Protein AF-A0A820S0D9-F1 (afdb_monomer_lite)

Radius of gyration: 34.7 Å; chains: 1; bounding box: 93×68×94 Å

Sequence (640 aa):
MSFYRYLSTTVKSSTGNFQPPILSGIVKQLSKFSSQNELIEYSQRPIEYTFPNNMIESCSPQYSTPIDLIKRASDLRDQLLVRLAHCLYSFQSIPFLPAANPTLLSLHERYLKAFENLARFSKIETINDEEKFYEFINRFFIQNNDVIGLLSTGCNEAQKYFKTYKVLKGFLDNVLHKRLSMRLLTEHYLELHKQQKSNKINSDWRGAISMKFSPAKAAQQCINDVSSICFETYTVVPHIELENNIHEPIPFFPHIVEYILRELLKNSMRAIVEYNKVSFGNIQNVKKYFDDNRDKPLCKVVISSDPIDEVFTFAIKDEGGGVNASYDEIFRYMFTGNVMETDEANKGKIEEIDVLSDFQERMVHSSKQMYGYGFGLPICRLYAKFFAGSLNLQQISRIGADAYLRLGNLPKHSNYQIPIEKPAQKINMLIILPRFCLWMAVISCGPTSTPALGERRVNAYTLPLHYVQIIAIVVLAFLVLMNYFTLCVNIPTQPWQWLNIFLSSIVILPLLIVFIALTYIDPAEDEVLTKSRGPRTDFNRHKHTHVITEFYCHVCDVQVTAKAKHCASCNKCIYSFDHHCVWLNTCVGGKNYRTFFFMLSLVVIGSFFLFMNSLLQFIGSFQDSSSLLSLRPYYGAGKL

InterPro domains:
  IPR001594 Palmitoyltransferase, DHHC domain [PF01529] (551-627)
  IPR018955 Branched-chain alpha-ketoacid dehydrogenase kinase/Pyruvate dehydrogenase kinase, N-terminal [PF10436] (64-209)
  IPR036784 Alpha-ketoacid/pyruvate dehydrogenase kinase, N-terminal domain superfamily [G3DSA:1.20.140.20] (52-210)
  IPR036784 Alpha-ketoacid/pyruvate dehydrogenase kinase, N-terminal domain superfamily [SSF69012] (39-195)
  IPR036890 Histidine kinase/HSP90-like ATPase superfamily [G3DSA:3.30.565.10] (213-418)
  IPR036890 Histidine kinase/HSP90-like ATPase superfamily [SSF55874] (213-407)
  IPR039028 PDK/BCKDK protein kinase [PTHR11947] (33-414)

Secondary structure (DSSP, 8-state):
--HHHHHHHHTTSS-S-PPPPPHHHHHHHHHHTT--HHHHHHHHS------HHHHHHHTSGGG-SHHHHHHHHHHHHHHHHHHHHHHHHHHHTS-HHHHT-HHHHHHHHHHHHHHHHHHHSPP--SHHHHHHHHHHHHHHHHHTTTHHHHHHHHHHHHGGG-S-HHHHHHHHHHHHHHHHHHHHHHHHHHHHHHHHHTT---TTEETTEETT--HHHHHHHHHHHHHHHHHHHHS----EEEEEE--S---B-HHHHHHHHHHHHHHHHHHHHHHHHHHHSSHHHHHHHHHHTTTS-SEEEEEEEETTTTEEEEEEEE-S---SS-HHHHTSTTTTTTTGGGGGGG--------SSS-HHHHHHHHHHSS--SS-HHHHHHHHHHHTT-EEEEEEETTTEEEEEEEEE-GGG-TT---------S--SSTTHHHHHHHHHHHHHTS---PPSTTPPP-STTSSSPPHHHHHHHHHHHHHHHHIIIIIITT--STTHHHHHHHHHHHHHHHHHHHHHHHHH---B-HHHHHH--SPPPP--TTT-SSSEETTEETTTTEE--TT-EEETTTTEEETT--EEETTTTEEE-TTTHHHHHHHHHHHHHHHHHHHHHHHHHHHHHTS-TTSTT-PPPSS-S---

Organism: NCBI:txid392032

Foldseek 3Di:
DDPVVLQVVLVPVDDDDDDRPDVVNLLVLVVVLPDDPLLVVLQQDFQDPPFVQVLVVCLDPVNLDLQSLLVLLQVLLSNLLSLLSVLSLLLSQFDPQLNSRPLNSVLSVLSVVVNVVSVPQDRRDDSVSSVVSLVVLVVNLVVCPLVVVSLLVSCVSCVVVGPDLVSVLVSCLSNLLSVVSSNVSSQQSNQSVVCSVVVDPPVQDRRQKGQQADLQVLLVVLLVLLQVLLCVAQVAWFAEAEAEPDDGGFIDRSVLSSLLSNLVNLVQRVLQQVQVCVVQVHSVVVRVVRVVPVVDGQWYWYWDDDPVQQKIKTKIWHQSQWDPDDQVLLLRQQSVVVVVVVVVPDPDDDDDDDDPPCSVVVVVVCSSHSDDRRNNNNSSQSSLVSQVWGWGKDTDGGGTIIIMTIGHRRNPPPPDDDPRPSSPPPPPPVVVVCVVVSVVVVLVPPPQPQPPAFAFAQFQPPPPHQVLQVVLVVVLVVLLCCCVVPLLVFFADPPVSVVLVVVLCVLSVLLVVLLVVRRNHRQADPFLVPPAGTGWDDDDCVVPVDCDDPQAGPRRRGGHDPLWDADSSRRGIGANWDAQDSNSNHTAGDVCVVSVVVSVVSVVVSVVSSVVSVVLLVVLPPDDPPDSSPTDPPDPPDDD

Structure (mmCIF, N/CA/C/O backbone):
data_AF-A0A820S0D9-F1
#
_entry.id   AF-A0A820S0D9-F1
#
loop_
_atom_site.group_PDB
_atom_site.id
_atom_site.type_symbol
_atom_site.label_atom_id
_atom_site.label_alt_id
_atom_site.label_comp_id
_atom_site.label_asym_id
_atom_site.label_entity_id
_atom_site.label_seq_id
_atom_site.pdbx_PDB_ins_code
_atom_site.Cartn_x
_atom_site.Cartn_y
_atom_site.Cartn_z
_atom_site.occupancy
_atom_site.B_iso_or_equiv
_atom_site.auth_seq_id
_atom_site.auth_comp_id
_atom_site.auth_asym_id
_atom_site.auth_atom_id
_atom_site.pdbx_PDB_model_num
ATOM 1 N N . MET A 1 1 ? 24.566 0.450 -4.822 1.00 37.53 1 MET A N 1
ATOM 2 C CA . MET A 1 1 ? 24.267 1.870 -4.503 1.00 37.53 1 MET A CA 1
ATOM 3 C C . MET A 1 1 ? 24.327 2.027 -2.987 1.00 37.53 1 MET A C 1
ATOM 5 O O . MET A 1 1 ? 23.737 1.190 -2.318 1.00 37.53 1 MET A O 1
ATOM 9 N N . SER A 1 2 ? 25.067 2.996 -2.429 1.00 33.88 2 SER A N 1
ATOM 10 C CA . SER A 1 2 ? 25.138 3.153 -0.964 1.00 33.88 2 SER A CA 1
ATOM 11 C C . SER A 1 2 ? 23.792 3.622 -0.398 1.00 33.88 2 SER A C 1
ATOM 13 O O . SER A 1 2 ? 23.088 4.394 -1.045 1.00 33.88 2 SER A O 1
ATOM 15 N N . PHE A 1 3 ? 23.445 3.174 0.811 1.00 37.84 3 PHE A N 1
ATOM 16 C CA . PHE A 1 3 ? 22.254 3.596 1.565 1.00 37.84 3 PHE A CA 1
ATOM 17 C C . PHE A 1 3 ? 22.115 5.130 1.640 1.00 37.84 3 PHE A C 1
ATOM 19 O O . PHE A 1 3 ? 21.026 5.678 1.489 1.00 37.84 3 PHE A O 1
ATOM 26 N N . TYR A 1 4 ? 23.256 5.821 1.736 1.00 36.31 4 TYR A N 1
ATOM 27 C CA . TYR A 1 4 ? 23.351 7.277 1.669 1.00 36.31 4 TYR A CA 1
ATOM 28 C C . TYR A 1 4 ? 22.883 7.849 0.323 1.00 36.31 4 TYR A C 1
ATOM 30 O O . TYR A 1 4 ? 22.176 8.849 0.313 1.00 36.31 4 TYR A O 1
ATOM 38 N N . ARG A 1 5 ? 23.213 7.212 -0.816 1.00 38.94 5 ARG A N 1
ATOM 39 C CA . ARG A 1 5 ? 22.712 7.654 -2.129 1.00 38.94 5 ARG A CA 1
ATOM 40 C C . ARG A 1 5 ? 21.190 7.569 -2.201 1.00 38.94 5 ARG A C 1
ATOM 42 O O . ARG A 1 5 ? 20.613 8.563 -2.606 1.00 38.94 5 ARG A O 1
ATOM 49 N N . TYR A 1 6 ? 20.569 6.474 -1.748 1.00 42.12 6 TYR A N 1
ATOM 50 C CA . TYR A 1 6 ? 19.104 6.319 -1.742 1.00 42.12 6 TYR A CA 1
ATOM 51 C C . TYR A 1 6 ? 18.415 7.410 -0.914 1.00 42.12 6 TYR A C 1
ATOM 53 O O . TYR A 1 6 ? 17.605 8.156 -1.451 1.00 42.12 6 TYR A O 1
ATOM 61 N N . LEU A 1 7 ? 18.819 7.593 0.347 1.00 41.53 7 LEU A N 1
ATOM 62 C CA . LEU A 1 7 ? 18.258 8.649 1.196 1.00 41.53 7 LEU A CA 1
ATOM 63 C C . LEU A 1 7 ? 18.536 10.055 0.638 1.00 41.53 7 LEU A C 1
ATOM 65 O O . LEU A 1 7 ? 17.661 10.910 0.673 1.00 41.53 7 LEU A O 1
ATOM 69 N N . SER A 1 8 ? 19.713 10.290 0.048 1.00 40.66 8 SER A N 1
ATOM 70 C CA . SER A 1 8 ? 20.044 11.584 -0.563 1.00 40.66 8 SER A CA 1
ATOM 71 C C . SER A 1 8 ? 19.305 11.866 -1.876 1.00 40.66 8 SER A C 1
ATOM 73 O O . SER A 1 8 ? 19.161 13.030 -2.231 1.00 40.66 8 SER A O 1
ATOM 75 N N . THR A 1 9 ? 18.872 10.839 -2.620 1.00 38.88 9 THR A N 1
ATOM 76 C CA . THR A 1 9 ? 18.126 11.002 -3.879 1.00 38.88 9 THR A CA 1
ATOM 77 C C . THR A 1 9 ? 16.633 11.160 -3.633 1.00 38.88 9 THR A C 1
ATOM 79 O O . THR A 1 9 ? 16.024 12.015 -4.261 1.00 38.88 9 THR A O 1
ATOM 82 N N . THR A 1 10 ? 16.055 10.411 -2.687 1.00 37.66 10 THR A N 1
ATOM 83 C CA . THR A 1 10 ? 14.612 10.468 -2.389 1.00 37.66 10 THR A CA 1
ATOM 84 C C . THR A 1 10 ? 14.236 11.722 -1.591 1.00 37.66 10 THR A C 1
ATOM 86 O O . THR A 1 10 ? 13.132 12.225 -1.725 1.00 37.66 10 THR A O 1
ATOM 89 N N . VAL A 1 11 ? 15.168 12.288 -0.812 1.00 34.72 11 VAL A N 1
ATOM 90 C CA . VAL A 1 11 ? 14.984 13.589 -0.131 1.00 34.72 11 VAL A CA 1
ATOM 91 C C . VAL A 1 11 ? 15.170 14.777 -1.092 1.00 34.72 11 VAL A C 1
ATOM 93 O O . VAL A 1 11 ? 14.735 15.882 -0.797 1.00 34.72 11 VAL A O 1
ATOM 96 N N . LYS A 1 12 ? 15.786 14.572 -2.267 1.00 36.66 12 LYS A N 1
ATOM 97 C CA . LYS A 1 12 ? 15.995 15.632 -3.270 1.00 36.66 12 LYS A CA 1
ATOM 98 C C . LYS A 1 12 ? 14.830 15.821 -4.243 1.00 36.66 12 LYS A C 1
ATOM 100 O O . LYS A 1 12 ? 14.784 16.865 -4.884 1.00 36.66 12 LYS A O 1
ATOM 105 N N . SER A 1 13 ? 13.923 14.849 -4.375 1.00 34.56 13 SER A N 1
ATOM 106 C CA . SER A 1 13 ? 12.767 14.945 -5.281 1.00 34.56 13 SER A CA 1
ATOM 107 C C . SER A 1 13 ? 11.564 15.682 -4.677 1.00 34.56 13 SER A C 1
ATOM 109 O O . SER A 1 13 ? 10.625 15.984 -5.404 1.00 34.56 13 SER A O 1
ATOM 111 N N . SER A 1 14 ? 11.593 16.019 -3.382 1.00 29.17 14 SER A N 1
ATOM 112 C CA . SER A 1 14 ? 10.641 16.932 -2.734 1.00 29.17 14 SER A CA 1
ATOM 113 C C . SER A 1 14 ? 11.318 18.286 -2.490 1.00 29.17 14 SER A C 1
ATOM 115 O O . SER A 1 14 ? 12.272 18.379 -1.719 1.00 29.17 14 SER A O 1
ATOM 117 N N . THR A 1 15 ? 10.866 19.325 -3.184 1.00 31.80 15 THR A N 1
ATOM 118 C CA . THR A 1 15 ? 11.442 20.679 -3.225 1.00 31.80 15 THR A CA 1
ATOM 119 C C . THR A 1 15 ? 11.536 21.385 -1.862 1.00 31.80 15 THR A C 1
ATOM 121 O O . THR A 1 15 ? 10.613 21.306 -1.057 1.00 31.80 15 THR A O 1
ATOM 124 N N . GLY A 1 16 ? 12.612 22.169 -1.681 1.00 31.62 16 GLY A N 1
ATOM 125 C CA . GLY A 1 16 ? 12.668 23.357 -0.811 1.00 31.62 16 GLY A CA 1
ATOM 126 C C . GLY A 1 16 ? 13.119 23.157 0.644 1.00 31.62 16 GLY A C 1
ATOM 127 O O . GLY A 1 16 ? 12.325 22.812 1.506 1.00 31.62 16 GLY A O 1
ATOM 128 N N . ASN A 1 17 ? 14.390 23.465 0.937 1.00 30.61 17 ASN A N 1
ATOM 129 C CA . ASN A 1 17 ? 14.917 23.809 2.273 1.00 30.61 17 ASN A CA 1
ATOM 130 C C . ASN A 1 17 ? 14.569 22.901 3.474 1.00 30.61 17 ASN A C 1
ATOM 132 O O . ASN A 1 17 ? 14.489 23.379 4.605 1.00 30.61 17 ASN A O 1
ATOM 136 N N . PHE A 1 18 ? 14.475 21.584 3.291 1.00 30.44 18 PHE A N 1
ATOM 137 C CA . PHE A 1 18 ? 14.504 20.658 4.425 1.00 30.44 18 PHE A CA 1
ATOM 138 C C . PHE A 1 18 ? 15.923 20.128 4.655 1.00 30.44 18 PHE A C 1
ATOM 140 O O . PHE A 1 18 ? 16.508 19.474 3.789 1.00 30.44 18 PHE A O 1
ATOM 147 N N . GLN A 1 19 ? 16.490 20.414 5.836 1.00 34.41 19 GLN A N 1
ATOM 148 C CA . GLN A 1 19 ? 17.699 19.738 6.312 1.00 34.41 19 GLN A CA 1
ATOM 149 C C . GLN A 1 19 ? 17.487 18.220 6.189 1.00 34.41 19 GLN A C 1
ATOM 151 O O . GLN A 1 19 ? 16.418 17.737 6.575 1.00 34.41 19 GLN A O 1
ATOM 156 N N . PRO A 1 20 ? 18.456 17.451 5.653 1.00 36.94 20 PRO A N 1
ATOM 157 C CA . PRO A 1 20 ? 18.292 16.011 5.517 1.00 36.94 20 PRO A CA 1
ATOM 158 C C . PRO A 1 20 ? 17.963 15.438 6.900 1.00 36.94 20 PRO A C 1
ATOM 160 O O . PRO A 1 20 ? 18.691 15.751 7.850 1.00 36.94 20 PRO A O 1
ATOM 163 N N . PRO A 1 21 ? 16.896 14.629 7.059 1.00 40.34 21 PRO A N 1
ATOM 164 C CA . PRO A 1 21 ? 16.641 13.988 8.333 1.00 40.34 21 PRO A CA 1
ATOM 165 C C . PRO A 1 21 ? 17.896 13.200 8.686 1.00 40.34 21 PRO A C 1
ATOM 167 O O . PRO A 1 21 ? 18.364 12.352 7.920 1.00 40.34 21 PRO A O 1
ATOM 170 N N . ILE A 1 22 ? 18.486 13.559 9.825 1.00 46.62 22 ILE A N 1
ATOM 171 C CA . ILE A 1 22 ? 19.666 12.900 10.369 1.00 46.62 22 ILE A CA 1
ATOM 172 C C . ILE A 1 22 ? 19.342 11.406 10.353 1.00 46.62 22 ILE A C 1
ATOM 174 O O . ILE A 1 22 ? 18.244 11.016 10.747 1.00 46.62 22 ILE A O 1
ATOM 178 N N . LEU A 1 23 ? 20.254 10.559 9.874 1.00 43.38 23 LEU A N 1
ATOM 179 C CA . LEU A 1 23 ? 20.059 9.103 9.814 1.00 43.38 23 LEU A CA 1
ATOM 180 C C . LEU A 1 23 ? 19.510 8.548 11.146 1.00 43.38 23 LEU A C 1
ATOM 182 O O . LEU A 1 23 ? 18.711 7.618 11.153 1.00 43.38 23 LEU A O 1
ATOM 186 N N . SER A 1 24 ? 19.884 9.184 12.263 1.00 41.44 24 SER A N 1
ATOM 187 C CA . SER A 1 24 ? 19.371 8.941 13.614 1.00 41.44 24 SER A CA 1
ATOM 188 C C . SER A 1 24 ? 17.854 9.128 13.763 1.00 41.44 24 SER A C 1
ATOM 190 O O . SER A 1 24 ? 17.238 8.377 14.509 1.00 41.44 24 SER A O 1
ATOM 192 N N . GLY A 1 25 ? 17.236 10.075 13.056 1.00 45.28 25 GLY A N 1
ATOM 193 C CA . GLY A 1 25 ? 15.793 10.310 13.011 1.00 45.28 25 GLY A CA 1
ATOM 194 C C . GLY A 1 25 ? 15.048 9.173 12.319 1.00 45.28 25 GLY A C 1
ATOM 195 O O . GLY A 1 25 ? 14.144 8.600 12.919 1.00 45.28 25 GLY A O 1
ATOM 196 N N . ILE A 1 26 ? 15.500 8.761 11.131 1.00 48.72 26 ILE A N 1
ATOM 197 C CA . ILE A 1 26 ? 14.931 7.610 10.405 1.00 48.72 26 ILE A CA 1
ATOM 198 C C . ILE A 1 26 ? 15.132 6.319 11.209 1.00 48.72 26 ILE A C 1
ATOM 200 O O . ILE A 1 26 ? 14.215 5.519 11.349 1.00 48.72 26 ILE A O 1
ATOM 204 N N . VAL A 1 27 ? 16.305 6.131 11.815 1.00 49.50 27 VAL A N 1
ATOM 205 C CA . VAL A 1 27 ? 16.608 5.000 12.708 1.00 49.50 27 VAL A CA 1
ATOM 206 C C . VAL A 1 27 ? 15.709 4.997 13.952 1.00 49.50 27 VAL A C 1
ATOM 208 O O . VAL A 1 27 ? 15.213 3.943 14.344 1.00 49.50 27 VAL A O 1
ATOM 211 N N . LYS A 1 28 ? 15.453 6.163 14.557 1.00 51.81 28 LYS A N 1
ATOM 212 C CA . LYS A 1 28 ? 14.552 6.329 15.711 1.00 51.81 28 LYS A CA 1
ATOM 213 C C . LYS A 1 28 ? 13.076 6.149 15.330 1.00 51.81 28 LYS A C 1
ATOM 215 O O . LYS A 1 28 ? 12.283 5.683 16.141 1.00 51.81 28 LYS A O 1
ATOM 220 N N . GLN A 1 29 ? 12.693 6.489 14.103 1.00 52.69 29 GLN A N 1
ATOM 221 C CA . GLN A 1 29 ? 11.354 6.225 13.566 1.00 52.69 29 GLN A CA 1
ATOM 222 C C . GLN A 1 29 ? 11.167 4.736 13.244 1.00 52.69 29 GLN A C 1
ATOM 224 O O . GLN A 1 29 ? 10.152 4.145 13.604 1.00 52.69 29 GLN A O 1
ATOM 229 N N . LEU A 1 30 ? 12.178 4.090 12.663 1.00 50.75 30 LEU A N 1
ATOM 230 C CA . LEU A 1 30 ? 12.180 2.651 12.389 1.00 50.75 30 LEU A CA 1
ATOM 231 C C . LEU A 1 30 ? 12.362 1.796 13.657 1.00 50.75 30 LEU A C 1
ATOM 233 O O . LEU A 1 30 ? 12.053 0.609 13.642 1.00 50.75 30 LEU A O 1
ATOM 237 N N . SER A 1 31 ? 12.811 2.366 14.780 1.00 49.06 31 SER A N 1
ATOM 238 C CA . SER A 1 31 ? 12.777 1.673 16.073 1.00 49.06 31 SER A CA 1
ATOM 239 C C . SER A 1 31 ? 11.383 1.708 16.715 1.00 49.06 31 SER A C 1
ATOM 241 O O . SER A 1 31 ? 10.969 0.688 17.274 1.00 49.06 31 SER A O 1
ATOM 243 N N . LYS A 1 32 ? 10.612 2.800 16.542 1.00 52.69 32 LYS A N 1
ATOM 244 C CA . LYS A 1 32 ? 9.177 2.857 16.912 1.00 52.69 32 LYS A CA 1
ATOM 245 C C . LYS A 1 32 ? 8.339 1.809 16.181 1.00 52.69 32 LYS A C 1
ATOM 247 O O . LYS A 1 32 ? 7.402 1.273 16.761 1.00 52.69 32 LYS A O 1
ATOM 252 N N . PHE A 1 33 ? 8.729 1.460 14.954 1.00 50.53 33 PHE A N 1
ATOM 253 C CA . PHE A 1 33 ? 8.175 0.350 14.168 1.00 50.53 33 PHE A CA 1
ATOM 254 C C . PHE A 1 33 ? 8.173 -1.002 14.911 1.00 50.53 33 PHE A C 1
ATOM 256 O O . PHE A 1 33 ? 7.524 -1.922 14.440 1.00 50.53 33 PHE A O 1
ATOM 263 N N . SER A 1 34 ? 8.882 -1.162 16.038 1.00 47.22 34 SER A N 1
ATOM 264 C CA . SER A 1 34 ? 9.047 -2.451 16.732 1.00 47.22 34 SER A CA 1
ATOM 265 C C . SER A 1 34 ? 8.570 -2.489 18.192 1.00 47.22 34 SER A C 1
ATOM 267 O O . SER A 1 34 ? 8.707 -3.530 18.831 1.00 47.22 34 SER A O 1
ATOM 269 N N . SER A 1 35 ? 8.064 -1.383 18.756 1.00 50.75 35 SER A N 1
ATOM 270 C CA . SER A 1 35 ? 8.027 -1.197 20.219 1.00 50.75 35 SER A CA 1
ATOM 271 C C . SER A 1 35 ? 6.658 -0.837 20.814 1.00 50.75 35 SER A C 1
ATOM 273 O O . SER A 1 35 ? 6.578 0.087 21.625 1.00 50.75 35 SER A O 1
ATOM 275 N N . GLN A 1 36 ? 5.581 -1.537 20.445 1.00 62.94 36 GLN A N 1
ATOM 276 C CA . GLN A 1 36 ? 4.276 -1.375 21.107 1.00 62.94 36 GLN A CA 1
ATOM 277 C C . GLN A 1 36 ? 3.629 -2.734 21.389 1.00 62.94 36 GLN A C 1
ATOM 279 O O . GLN A 1 36 ? 3.201 -3.427 20.470 1.00 62.94 36 GLN A O 1
ATOM 284 N N . ASN A 1 37 ? 3.555 -3.112 22.668 1.00 67.00 37 ASN A N 1
ATOM 285 C CA . ASN A 1 37 ? 2.943 -4.375 23.096 1.00 67.00 37 ASN A CA 1
ATOM 286 C C . ASN A 1 37 ? 1.447 -4.430 22.742 1.00 67.00 37 ASN A C 1
ATOM 288 O O . ASN A 1 37 ? 0.978 -5.460 22.268 1.00 67.00 37 ASN A O 1
ATOM 292 N N . GLU A 1 38 ? 0.729 -3.309 22.876 1.00 71.88 38 GLU A N 1
ATOM 293 C CA . GLU A 1 38 ? -0.683 -3.195 22.477 1.00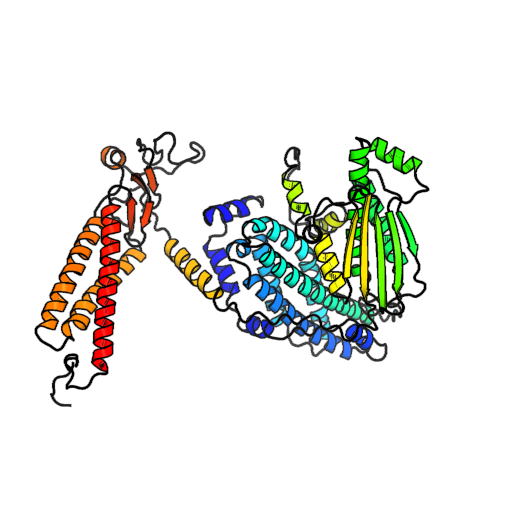 71.88 38 GLU A CA 1
ATOM 294 C C . GLU A 1 38 ? -0.871 -3.434 20.974 1.00 71.88 38 GLU A C 1
ATOM 296 O O . GLU A 1 38 ? -1.758 -4.178 20.567 1.00 71.88 38 GLU A O 1
ATOM 301 N N . LEU A 1 39 ? -0.000 -2.871 20.129 1.00 76.56 39 LEU A N 1
ATOM 302 C CA . LEU A 1 39 ? -0.054 -3.090 18.682 1.00 76.56 39 LEU A CA 1
ATOM 303 C C . LEU A 1 39 ? 0.051 -4.583 18.340 1.00 76.56 39 LEU A C 1
ATOM 305 O O . LEU A 1 39 ? -0.701 -5.084 17.504 1.00 76.56 39 LEU A O 1
ATOM 309 N N . ILE A 1 40 ? 0.971 -5.294 19.001 1.00 75.81 40 ILE A N 1
ATOM 310 C CA . ILE A 1 40 ? 1.160 -6.735 18.810 1.00 75.81 40 ILE A CA 1
ATOM 311 C C . ILE A 1 40 ? -0.104 -7.486 19.234 1.00 75.81 40 ILE A C 1
ATOM 313 O O . ILE A 1 40 ? -0.585 -8.325 18.475 1.00 75.81 40 ILE A O 1
ATOM 317 N N . GLU A 1 41 ? -0.676 -7.149 20.387 1.00 81.75 41 GLU A N 1
ATOM 318 C CA . GLU A 1 41 ? -1.911 -7.757 20.881 1.00 81.75 41 GLU A CA 1
ATOM 319 C C . GLU A 1 41 ? -3.071 -7.602 19.882 1.00 81.75 41 GLU A C 1
ATOM 321 O O . GLU A 1 41 ? -3.667 -8.597 19.468 1.00 81.75 41 GLU A O 1
ATOM 326 N N . TYR A 1 42 ? -3.353 -6.381 19.415 1.00 82.94 42 TYR A N 1
ATOM 327 C CA . TYR A 1 42 ? -4.419 -6.138 18.434 1.00 82.94 42 TYR A CA 1
ATOM 328 C C . TYR A 1 42 ? -4.127 -6.778 17.070 1.00 82.94 42 TYR A C 1
ATOM 330 O O . TYR A 1 42 ? -5.056 -7.221 16.396 1.00 82.94 42 TYR A O 1
ATOM 338 N N . SER A 1 43 ? -2.855 -6.886 16.667 1.00 80.69 43 SER A N 1
ATOM 339 C CA . SER A 1 43 ? -2.464 -7.541 15.407 1.00 80.69 43 SER A CA 1
ATOM 340 C C . SER A 1 43 ? -2.686 -9.058 15.412 1.00 80.69 43 SER A C 1
ATOM 342 O O . SER A 1 43 ? -2.806 -9.673 14.354 1.00 80.69 43 SER A O 1
ATOM 344 N N . GLN A 1 44 ? -2.755 -9.672 16.597 1.00 81.25 44 GLN A N 1
ATOM 345 C CA . GLN A 1 44 ? -3.014 -11.102 16.759 1.00 81.25 44 GLN A CA 1
ATOM 346 C C . GLN A 1 44 ? -4.509 -11.430 16.797 1.00 81.25 44 GLN A C 1
ATOM 348 O O . GLN A 1 44 ? -4.885 -12.581 16.565 1.00 81.25 44 GLN A O 1
ATOM 353 N N . ARG A 1 45 ? -5.368 -10.437 17.060 1.00 81.94 45 ARG A N 1
ATOM 354 C CA . ARG A 1 45 ? -6.821 -10.620 17.044 1.00 81.94 45 ARG A CA 1
ATOM 355 C C . ARG A 1 45 ? -7.300 -10.875 15.607 1.00 81.94 45 ARG A C 1
ATOM 357 O O . ARG A 1 45 ? -6.794 -10.237 14.677 1.00 81.94 45 ARG A O 1
ATOM 364 N N . PRO A 1 46 ? -8.251 -11.799 15.390 1.00 79.12 46 PRO A N 1
ATOM 365 C CA . PRO A 1 46 ? -8.825 -12.013 14.070 1.00 79.12 46 PRO A CA 1
ATOM 366 C C . PRO A 1 46 ? -9.622 -10.780 13.635 1.00 79.12 46 PRO A C 1
ATOM 368 O O . PRO A 1 46 ? -10.277 -10.130 14.447 1.00 79.12 46 PRO A O 1
ATOM 371 N N . ILE A 1 47 ? -9.581 -10.466 12.340 1.00 74.44 47 ILE A N 1
ATOM 372 C CA . ILE A 1 47 ? -10.498 -9.481 11.767 1.00 74.44 47 ILE A CA 1
ATOM 373 C C . ILE A 1 47 ? -11.862 -10.154 11.647 1.00 74.44 47 ILE A C 1
ATOM 375 O O . ILE A 1 47 ? -12.031 -11.084 10.857 1.00 74.44 47 ILE A O 1
ATOM 379 N N . GLU A 1 48 ? -12.836 -9.665 12.403 1.00 68.12 48 GLU A N 1
ATOM 380 C CA . GLU A 1 48 ? -14.229 -10.020 12.183 1.00 68.12 48 GLU A CA 1
ATOM 381 C C . GLU A 1 48 ? -14.732 -9.233 10.975 1.00 68.12 48 GLU A C 1
ATOM 383 O O . GLU A 1 48 ? -14.876 -8.006 11.004 1.00 68.12 48 GLU A O 1
ATOM 388 N N . TYR A 1 49 ? -14.961 -9.928 9.867 1.00 62.66 49 TYR A N 1
ATOM 389 C CA . TYR A 1 49 ? -15.646 -9.334 8.731 1.00 62.66 49 TYR A CA 1
ATOM 390 C C . TYR A 1 49 ? -17.135 -9.270 9.063 1.00 62.66 49 TYR A C 1
ATOM 392 O O . TYR A 1 49 ? -17.884 -10.207 8.801 1.00 62.66 49 TYR A O 1
ATOM 400 N N . THR A 1 50 ? -17.574 -8.162 9.659 1.00 55.56 50 THR A N 1
ATOM 401 C CA . THR A 1 50 ? -18.989 -7.795 9.664 1.00 55.56 50 THR A CA 1
ATOM 402 C C . THR A 1 50 ? -19.397 -7.544 8.217 1.00 55.56 50 THR A C 1
ATOM 404 O O . THR A 1 50 ? -19.085 -6.510 7.626 1.00 55.56 50 THR A O 1
ATOM 407 N N . PHE A 1 51 ? -20.013 -8.554 7.602 1.00 57.53 51 PHE A N 1
ATOM 408 C CA . PHE A 1 51 ? -20.483 -8.457 6.227 1.00 57.53 51 PHE A CA 1
ATOM 409 C C . PHE A 1 51 ? -21.605 -7.417 6.104 1.00 57.53 51 PHE A C 1
ATOM 411 O O . PHE A 1 51 ? -22.285 -7.112 7.092 1.00 57.53 51 PHE A O 1
ATOM 418 N N . PRO A 1 52 ? -21.862 -6.913 4.885 1.00 53.69 52 PRO A N 1
ATOM 419 C CA . PRO A 1 52 ? -22.927 -5.956 4.630 1.00 53.69 52 PRO A CA 1
ATOM 420 C C . PRO A 1 52 ? -24.317 -6.423 5.081 1.00 53.69 52 PRO A C 1
ATOM 422 O O . PRO A 1 52 ? -25.145 -5.570 5.356 1.00 53.69 52 PRO A O 1
ATOM 425 N N . ASN A 1 53 ? -24.573 -7.724 5.264 1.00 49.97 53 ASN A N 1
ATOM 426 C CA . ASN A 1 53 ? -25.839 -8.203 5.839 1.00 49.97 53 ASN A CA 1
ATOM 427 C C . ASN A 1 53 ? -25.980 -7.928 7.321 1.00 49.97 53 ASN A C 1
ATOM 429 O O . ASN A 1 53 ? -27.008 -7.399 7.711 1.00 49.97 53 ASN A O 1
ATOM 433 N N . ASN A 1 54 ? -24.938 -8.133 8.127 1.00 57.69 54 ASN A N 1
ATOM 434 C CA . ASN A 1 54 ? -24.969 -7.689 9.520 1.00 57.69 54 ASN A CA 1
ATOM 435 C C . ASN A 1 54 ? -25.145 -6.163 9.585 1.00 57.69 54 ASN A C 1
ATOM 437 O O . ASN A 1 54 ? -25.808 -5.659 10.485 1.00 57.69 54 ASN A O 1
ATOM 441 N N . MET A 1 55 ? -24.619 -5.415 8.604 1.00 63.34 55 MET A N 1
ATOM 442 C CA . MET A 1 55 ? -24.849 -3.968 8.476 1.00 63.34 55 MET A CA 1
ATOM 443 C C . MET A 1 55 ? -26.294 -3.642 8.042 1.00 63.34 55 MET A C 1
ATOM 445 O O . MET A 1 55 ? -26.880 -2.699 8.555 1.00 63.34 55 MET A O 1
ATOM 449 N N . ILE A 1 56 ? -26.912 -4.419 7.148 1.00 61.50 56 ILE A N 1
ATOM 450 C CA . ILE A 1 56 ? -28.291 -4.212 6.662 1.00 61.50 56 ILE A CA 1
ATOM 451 C C . ILE A 1 56 ? -29.340 -4.652 7.698 1.00 61.50 56 ILE A C 1
ATOM 453 O O . ILE A 1 56 ? -30.313 -3.923 7.918 1.00 61.50 56 ILE A O 1
ATOM 457 N N . GLU A 1 57 ? -29.148 -5.814 8.330 1.00 60.19 57 GLU A N 1
ATOM 458 C CA . GLU A 1 57 ? -29.998 -6.401 9.375 1.00 60.19 57 GLU A CA 1
ATOM 459 C C . GLU A 1 57 ? -29.952 -5.573 10.656 1.00 60.19 57 GLU A C 1
ATOM 461 O O . GLU A 1 57 ? -31.005 -5.238 11.204 1.00 60.19 57 GLU A O 1
ATOM 466 N N . SER A 1 58 ? -28.754 -5.139 11.077 1.00 53.16 58 SER A N 1
ATOM 467 C CA . SER A 1 58 ? -28.627 -4.212 12.207 1.00 53.16 58 SER A CA 1
ATOM 468 C C . SER A 1 58 ? -29.327 -2.885 11.934 1.00 53.16 58 SER A C 1
ATOM 470 O O . SER A 1 58 ? -29.763 -2.235 12.869 1.00 53.16 58 SER A O 1
ATOM 472 N N . CYS A 1 59 ? -29.487 -2.465 10.677 1.00 51.88 59 CYS A N 1
ATOM 473 C CA . CYS A 1 59 ? -30.210 -1.247 10.302 1.00 51.88 59 CYS A CA 1
ATOM 474 C C . CYS A 1 59 ? -31.713 -1.454 10.052 1.00 51.88 59 CYS A C 1
ATOM 476 O O . CYS A 1 59 ? -32.344 -0.607 9.413 1.00 51.88 59 CYS A O 1
ATOM 478 N N . SER A 1 60 ? -32.310 -2.574 10.475 1.00 59.25 60 SER A N 1
ATOM 479 C CA . SER A 1 60 ? -33.768 -2.692 10.406 1.00 59.25 60 SER A CA 1
ATOM 480 C C . SER A 1 60 ? -34.426 -1.656 11.339 1.00 59.25 60 SER A C 1
ATOM 482 O O . SER A 1 60 ? -33.882 -1.362 12.404 1.00 59.25 60 SER A O 1
ATOM 484 N N . PRO A 1 61 ? -35.584 -1.075 10.967 1.00 55.59 61 PRO A N 1
ATOM 485 C CA . PRO A 1 61 ? -36.223 0.008 11.726 1.00 55.59 61 PRO A CA 1
ATOM 486 C C . PRO A 1 61 ? -36.612 -0.361 13.171 1.00 55.59 61 PRO A C 1
ATOM 488 O O . PRO A 1 61 ? -36.971 0.522 13.942 1.00 55.59 61 PRO A O 1
ATOM 491 N N . GLN A 1 62 ? -36.523 -1.642 13.547 1.00 50.47 62 GLN A N 1
ATOM 492 C CA . GLN A 1 62 ? -36.684 -2.121 14.922 1.00 50.47 62 GLN A CA 1
ATOM 493 C C . GLN A 1 62 ? -35.468 -1.822 15.831 1.00 50.47 62 GLN A C 1
ATOM 495 O O . GLN A 1 62 ? -35.630 -1.850 17.046 1.00 50.47 62 GLN A O 1
ATOM 500 N N . TYR A 1 63 ? -34.290 -1.492 15.277 1.00 50.34 63 TYR A N 1
ATOM 501 C CA . TYR A 1 63 ? -33.017 -1.266 16.000 1.00 50.34 63 TYR A CA 1
ATOM 502 C C . TYR A 1 63 ? -32.427 0.140 15.761 1.00 50.34 63 TYR A C 1
ATOM 504 O O . TYR A 1 63 ? -31.213 0.325 15.616 1.00 50.34 63 TYR A O 1
ATOM 512 N N . SER A 1 64 ? -33.307 1.138 15.649 1.00 57.62 64 SER A N 1
ATOM 513 C CA . SER A 1 64 ? -32.958 2.546 15.417 1.00 57.62 64 SER A CA 1
ATOM 514 C C . SER A 1 64 ? -33.021 3.364 16.710 1.00 57.62 64 SER A C 1
ATOM 516 O O . SER A 1 64 ? -33.630 4.435 16.740 1.00 57.62 64 SER A O 1
ATOM 518 N N . THR A 1 65 ? -32.466 2.850 17.810 1.00 63.16 65 THR A N 1
ATOM 519 C CA . THR A 1 65 ? -32.440 3.575 19.087 1.00 63.16 65 THR A CA 1
ATOM 520 C C . THR A 1 65 ? -31.091 4.270 19.318 1.00 63.16 65 THR A C 1
ATOM 522 O O . THR A 1 65 ? -30.059 3.815 18.824 1.00 63.16 65 THR A O 1
ATOM 525 N N . PRO A 1 66 ? -31.034 5.346 20.127 1.00 60.25 66 PRO A N 1
ATOM 526 C CA . PRO A 1 66 ? -29.767 5.937 20.575 1.00 60.25 66 PRO A CA 1
ATOM 527 C C . PRO A 1 66 ? -28.795 4.956 21.243 1.00 60.25 66 PRO A C 1
ATOM 529 O O . PRO A 1 66 ? -27.585 5.136 21.141 1.00 60.25 66 PRO A O 1
ATOM 532 N N . ILE A 1 67 ? -29.307 3.896 21.873 1.00 65.38 67 ILE A N 1
ATOM 533 C CA . ILE A 1 67 ? -28.498 2.836 22.492 1.00 65.38 67 ILE A CA 1
ATOM 534 C C . ILE A 1 67 ? -27.773 2.011 21.415 1.00 65.38 67 ILE A C 1
ATOM 536 O O . ILE A 1 67 ? -26.624 1.609 21.607 1.00 65.38 67 ILE A O 1
ATOM 540 N N . ASP A 1 68 ? -28.397 1.830 20.248 1.00 77.44 68 ASP A N 1
ATOM 541 C CA . ASP A 1 68 ? -27.804 1.102 19.127 1.00 77.44 68 ASP A CA 1
ATOM 542 C C . ASP A 1 68 ? -26.621 1.862 18.506 1.00 77.44 68 ASP A C 1
ATOM 544 O O . ASP A 1 68 ? -25.655 1.229 18.079 1.00 77.44 68 ASP A O 1
ATOM 548 N N . LEU A 1 69 ? -26.634 3.203 18.492 1.00 84.19 69 LEU A N 1
ATOM 549 C CA . LEU A 1 69 ? -25.487 3.998 18.022 1.00 84.19 69 LEU A CA 1
ATOM 550 C C . LEU A 1 69 ? -24.277 3.897 18.947 1.00 84.19 69 LEU A C 1
ATOM 552 O O . LEU A 1 69 ? -23.164 3.739 18.451 1.00 84.19 69 LEU A O 1
ATOM 556 N N . ILE A 1 70 ? -24.480 3.939 20.266 1.00 87.75 70 ILE A N 1
ATOM 557 C CA . ILE A 1 70 ? -23.395 3.792 21.252 1.00 87.75 70 ILE A CA 1
ATOM 558 C C . ILE A 1 70 ? -22.705 2.440 21.056 1.00 87.75 70 ILE A C 1
ATOM 560 O O . ILE A 1 70 ? -21.479 2.368 20.955 1.00 87.75 70 ILE A O 1
ATOM 564 N N . LYS A 1 71 ? -23.500 1.370 20.920 1.00 85.81 71 LYS A N 1
ATOM 565 C CA . LYS A 1 71 ? -22.979 0.028 20.651 1.00 85.81 71 LYS A CA 1
ATOM 566 C C . LYS A 1 71 ? -22.184 -0.014 19.344 1.00 85.81 71 LYS A C 1
ATOM 568 O O . LYS A 1 71 ? -21.049 -0.474 19.346 1.00 85.81 71 LYS A O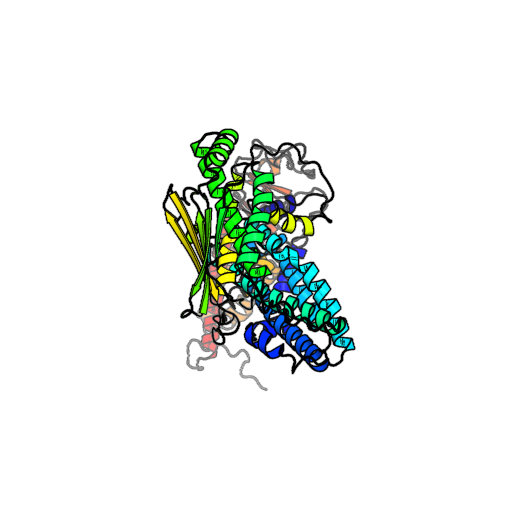 1
ATOM 573 N N . ARG A 1 72 ? -22.727 0.530 18.249 1.00 85.94 72 ARG A N 1
ATOM 574 C CA . ARG A 1 72 ? -22.035 0.577 16.947 1.00 85.94 72 ARG A CA 1
ATOM 575 C C . ARG A 1 72 ? -20.750 1.392 16.983 1.00 85.94 72 ARG A C 1
ATOM 577 O O . ARG A 1 72 ? -19.788 1.014 16.326 1.00 85.94 72 ARG A O 1
ATOM 584 N N . ALA A 1 73 ? -20.733 2.502 17.712 1.00 90.44 73 ALA A N 1
ATOM 585 C CA . ALA A 1 73 ? -19.544 3.322 17.884 1.00 90.44 73 ALA A CA 1
ATOM 586 C C . ALA A 1 73 ? -18.450 2.542 18.629 1.00 90.44 73 ALA A C 1
ATOM 588 O O . ALA A 1 73 ? -17.296 2.530 18.196 1.00 90.44 73 ALA A O 1
ATOM 589 N N . SER A 1 74 ? -18.829 1.833 19.698 1.00 90.00 74 SER A N 1
ATOM 590 C CA . SER A 1 74 ? -17.933 0.948 20.451 1.00 90.00 74 SER A CA 1
ATOM 591 C C . SER A 1 74 ? -17.388 -0.187 19.574 1.00 90.00 74 SER A C 1
ATOM 593 O O . SER A 1 74 ? -16.173 -0.352 19.456 1.00 90.00 74 SER A O 1
ATOM 595 N N . ASP A 1 75 ? -18.270 -0.891 18.857 1.00 87.06 75 ASP A N 1
ATOM 596 C CA . ASP A 1 75 ? -17.891 -1.967 17.938 1.00 87.06 75 ASP A CA 1
ATOM 597 C C . ASP A 1 75 ? -16.968 -1.438 16.825 1.00 87.06 75 ASP A C 1
ATOM 599 O O . ASP A 1 75 ? -15.939 -2.040 16.520 1.00 87.06 75 ASP A O 1
ATOM 603 N N . LEU A 1 76 ? -17.279 -0.274 16.239 1.00 89.81 76 LEU A N 1
ATOM 604 C CA . LEU A 1 76 ? -16.448 0.357 15.213 1.00 89.81 76 LEU A CA 1
ATOM 605 C C . LEU A 1 76 ? -15.047 0.669 15.745 1.00 89.81 76 LEU A C 1
ATOM 607 O O . LEU A 1 76 ? -14.065 0.369 15.066 1.00 89.81 76 LEU A O 1
ATOM 611 N N . ARG A 1 77 ? -14.940 1.258 16.942 1.00 91.31 77 ARG A N 1
ATOM 612 C CA . ARG A 1 77 ? -13.654 1.564 17.584 1.00 91.31 77 ARG A CA 1
ATOM 613 C C . ARG A 1 77 ? -12.781 0.312 17.674 1.00 91.31 77 ARG A C 1
ATOM 615 O O . ARG A 1 77 ? -11.630 0.343 17.234 1.00 91.31 77 ARG A O 1
ATOM 622 N N . ASP A 1 78 ? -13.329 -0.788 18.176 1.00 88.06 78 ASP A N 1
ATOM 623 C CA . ASP A 1 78 ? -12.582 -2.034 18.364 1.00 88.06 78 ASP A CA 1
ATOM 624 C C . ASP A 1 78 ? -12.193 -2.677 17.021 1.00 88.06 78 ASP A C 1
ATOM 626 O O . ASP A 1 78 ? -11.041 -3.076 16.815 1.00 88.06 78 ASP A O 1
ATOM 630 N N . GLN A 1 79 ? -13.112 -2.687 16.054 1.00 86.94 79 GLN A N 1
ATOM 631 C CA . GLN A 1 79 ? -12.877 -3.212 14.705 1.00 86.94 79 GLN A CA 1
ATOM 632 C C . GLN A 1 79 ? -11.835 -2.396 13.919 1.00 86.94 79 GLN A C 1
ATOM 634 O O . GLN A 1 79 ? -11.068 -2.966 13.129 1.00 86.94 79 GLN A O 1
ATOM 639 N N . LEU A 1 80 ? -11.784 -1.074 14.119 1.00 89.81 80 LEU A N 1
ATOM 640 C CA . LEU A 1 80 ? -10.774 -0.194 13.529 1.00 89.81 80 LEU A CA 1
ATOM 641 C C . LEU A 1 80 ? -9.399 -0.401 14.171 1.00 89.81 80 LEU A C 1
ATOM 643 O O . LEU A 1 80 ? -8.412 -0.455 13.437 1.00 89.81 80 LEU A O 1
ATOM 647 N N . LEU A 1 81 ? -9.313 -0.584 15.494 1.00 89.94 81 LEU A N 1
ATOM 648 C CA . LEU A 1 81 ? -8.047 -0.876 16.181 1.00 89.94 81 LEU A CA 1
ATOM 649 C C . LEU A 1 81 ? -7.385 -2.145 15.638 1.00 89.94 81 LEU A C 1
ATOM 651 O O . LEU A 1 81 ? -6.204 -2.118 15.287 1.00 89.94 81 LEU A O 1
ATOM 655 N N . VAL A 1 82 ? -8.151 -3.230 15.489 1.00 88.00 82 VAL A N 1
ATOM 656 C CA . VAL A 1 82 ? -7.644 -4.490 14.917 1.00 88.00 82 VAL A CA 1
ATOM 657 C C . VAL A 1 82 ? -7.152 -4.279 13.480 1.00 88.00 82 VAL A C 1
ATOM 659 O O . VAL A 1 82 ? -6.030 -4.656 13.141 1.00 88.00 82 VAL A O 1
ATOM 662 N N . ARG A 1 83 ? -7.940 -3.619 12.620 1.00 89.00 83 ARG A N 1
ATOM 663 C CA . ARG A 1 83 ? -7.564 -3.399 11.209 1.00 89.00 83 ARG A CA 1
ATOM 664 C C . ARG A 1 83 ? -6.357 -2.474 11.048 1.00 89.00 83 ARG A C 1
ATOM 666 O O . ARG A 1 83 ? -5.505 -2.742 10.198 1.00 89.00 83 ARG A O 1
ATOM 673 N N . LEU A 1 84 ? -6.253 -1.425 11.865 1.00 89.12 84 LEU A N 1
ATOM 674 C CA . LEU A 1 84 ? -5.087 -0.540 11.903 1.00 89.12 84 LEU A CA 1
ATOM 675 C C . LEU A 1 84 ? -3.838 -1.299 12.355 1.00 89.12 84 LEU A C 1
ATOM 677 O O . LEU A 1 84 ? -2.793 -1.167 11.718 1.00 89.12 84 LEU A O 1
ATOM 681 N N . ALA A 1 85 ? -3.951 -2.150 13.377 1.00 88.44 85 ALA A N 1
ATOM 682 C CA . ALA A 1 85 ? -2.841 -2.977 13.838 1.00 88.44 85 ALA A CA 1
ATOM 683 C C . ALA A 1 85 ? -2.351 -3.952 12.755 1.00 88.44 85 ALA A C 1
ATOM 685 O O . ALA A 1 85 ? -1.152 -4.052 12.502 1.00 88.44 85 ALA A O 1
ATOM 686 N N . HIS A 1 86 ? -3.270 -4.613 12.044 1.00 86.00 86 HIS A N 1
ATOM 687 C CA . HIS A 1 86 ? -2.943 -5.479 10.900 1.00 86.00 86 HIS A CA 1
ATOM 688 C C . HIS A 1 86 ? -2.293 -4.711 9.740 1.00 86.00 86 HIS A C 1
ATOM 690 O O . HIS A 1 86 ? -1.385 -5.221 9.075 1.00 86.00 86 HIS A O 1
ATOM 696 N N . CYS A 1 87 ? -2.739 -3.478 9.485 1.00 87.31 87 CYS A N 1
ATOM 697 C CA . CYS A 1 87 ? -2.139 -2.600 8.483 1.00 87.31 87 CYS A CA 1
ATOM 698 C C . CYS A 1 87 ? -0.691 -2.254 8.863 1.00 87.31 87 CYS A C 1
ATOM 700 O O . CYS A 1 87 ? 0.225 -2.493 8.078 1.00 87.31 87 CYS A O 1
ATOM 702 N N . LEU A 1 88 ? -0.466 -1.787 10.094 1.00 86.38 88 LEU A N 1
ATOM 703 C CA . LEU A 1 88 ? 0.861 -1.466 10.632 1.00 86.38 88 LEU A CA 1
ATOM 704 C C . LEU A 1 88 ? 1.799 -2.681 10.625 1.00 86.38 88 LEU A C 1
ATOM 706 O O . LEU A 1 88 ? 2.952 -2.570 10.212 1.00 86.38 88 LEU A O 1
ATOM 710 N N . TYR A 1 89 ? 1.288 -3.864 10.967 1.00 83.00 89 TYR A N 1
ATOM 711 C CA . TYR A 1 89 ? 2.032 -5.117 10.848 1.00 83.00 89 TYR A CA 1
ATOM 712 C C . TYR A 1 89 ? 2.437 -5.423 9.393 1.00 83.00 89 TYR A C 1
ATOM 714 O O . TYR A 1 89 ? 3.549 -5.875 9.121 1.00 83.00 89 TYR A O 1
ATOM 722 N N . SER A 1 90 ? 1.575 -5.105 8.421 1.00 84.00 90 SER A N 1
ATOM 723 C CA . SER A 1 90 ? 1.902 -5.254 6.995 1.00 84.00 90 SER A CA 1
ATOM 724 C C . SER A 1 90 ? 3.061 -4.333 6.584 1.00 84.00 90 SER A C 1
ATOM 726 O O . SER A 1 90 ? 3.954 -4.772 5.860 1.00 84.00 90 SER A O 1
ATOM 728 N N . PHE A 1 91 ? 3.122 -3.100 7.100 1.00 84.44 91 PHE A N 1
ATOM 729 C CA . PHE A 1 91 ? 4.280 -2.212 6.914 1.00 84.44 91 PHE A CA 1
ATOM 730 C C . PHE A 1 91 ? 5.550 -2.746 7.595 1.00 84.44 91 PHE A C 1
ATOM 732 O O . PHE A 1 91 ? 6.641 -2.587 7.059 1.00 84.44 91 PHE A O 1
ATOM 739 N N . GLN A 1 92 ? 5.447 -3.411 8.746 1.00 78.31 92 GLN A N 1
ATOM 740 C CA . GLN A 1 92 ? 6.605 -4.042 9.399 1.00 78.31 92 GLN A CA 1
ATOM 741 C C . GLN A 1 92 ? 7.168 -5.226 8.595 1.00 78.31 92 GLN A C 1
ATOM 743 O O . GLN A 1 92 ? 8.335 -5.583 8.753 1.00 78.31 92 GLN A O 1
ATOM 748 N N . SER A 1 93 ? 6.355 -5.833 7.726 1.00 76.38 93 SER A N 1
ATOM 749 C CA . SER A 1 93 ? 6.744 -7.007 6.937 1.00 76.38 93 SER A CA 1
ATOM 750 C C . SER A 1 93 ? 7.564 -6.690 5.676 1.00 76.38 93 SER A C 1
ATOM 752 O O . SER A 1 93 ? 8.187 -7.595 5.111 1.00 76.38 93 SER A O 1
ATOM 754 N N . ILE A 1 94 ? 7.588 -5.429 5.216 1.00 79.88 94 ILE A N 1
ATOM 755 C CA . ILE A 1 94 ? 8.325 -5.051 4.001 1.00 79.88 94 ILE A CA 1
ATOM 756 C C . ILE A 1 94 ? 9.835 -4.894 4.266 1.00 79.88 94 ILE A C 1
ATOM 758 O O . ILE A 1 94 ? 10.251 -4.573 5.379 1.00 79.88 94 ILE A O 1
ATOM 762 N N . PRO A 1 95 ? 10.701 -5.108 3.254 1.00 80.38 95 PRO A N 1
ATOM 763 C CA . PRO A 1 95 ? 12.143 -4.962 3.431 1.00 80.38 95 PRO A CA 1
ATOM 764 C C . PRO A 1 95 ? 12.547 -3.533 3.825 1.00 80.38 95 PRO A C 1
ATOM 766 O O . PRO A 1 95 ? 11.910 -2.558 3.431 1.00 80.38 95 PRO A O 1
ATOM 769 N N . PHE A 1 96 ? 13.674 -3.408 4.531 1.00 75.19 96 PHE A N 1
ATOM 770 C CA . PHE A 1 96 ? 14.154 -2.136 5.090 1.00 75.19 96 PHE A CA 1
ATOM 771 C C . PHE A 1 96 ? 14.314 -1.003 4.061 1.00 75.19 96 PHE A C 1
ATOM 773 O O . PHE A 1 96 ? 13.982 0.137 4.358 1.00 75.19 96 PHE A O 1
ATOM 780 N N . LEU A 1 97 ? 14.807 -1.292 2.849 1.00 74.75 97 LEU A N 1
ATOM 781 C CA . LEU A 1 97 ? 15.030 -0.259 1.827 1.00 74.75 97 LEU A CA 1
ATOM 782 C C . LEU A 1 97 ? 13.713 0.375 1.330 1.00 74.75 97 LEU A C 1
ATOM 784 O O . LEU A 1 97 ? 13.602 1.599 1.400 1.00 74.75 97 LEU A O 1
ATOM 788 N N . PRO A 1 98 ? 12.694 -0.399 0.899 1.00 80.88 98 PRO A N 1
ATOM 789 C CA . PRO A 1 98 ? 11.352 0.135 0.691 1.00 80.88 98 PRO A CA 1
ATOM 790 C C . PRO A 1 98 ? 10.758 0.819 1.924 1.00 80.88 98 PRO A C 1
ATOM 792 O O . PRO A 1 98 ? 10.209 1.905 1.796 1.00 80.88 98 PRO A O 1
ATOM 795 N N . ALA A 1 99 ? 10.908 0.240 3.121 1.00 77.12 99 ALA A N 1
ATOM 796 C CA . ALA A 1 99 ? 10.361 0.818 4.354 1.00 77.12 99 ALA A CA 1
ATOM 797 C C . ALA A 1 99 ? 10.971 2.186 4.709 1.00 77.12 99 ALA A C 1
ATOM 799 O O . ALA A 1 99 ? 10.311 3.022 5.318 1.00 77.12 99 ALA A O 1
ATOM 800 N N . ALA A 1 100 ? 12.219 2.431 4.304 1.00 76.06 100 ALA A N 1
ATOM 801 C CA . ALA A 1 100 ? 12.906 3.706 4.476 1.00 76.06 100 ALA A CA 1
ATOM 802 C C . ALA A 1 100 ? 12.518 4.765 3.423 1.00 76.06 100 ALA A C 1
ATOM 804 O O . ALA A 1 100 ? 13.081 5.860 3.436 1.00 76.06 100 ALA A O 1
ATOM 805 N N . ASN A 1 101 ? 11.600 4.464 2.494 1.00 82.88 101 ASN A N 1
ATOM 806 C CA . ASN A 1 101 ? 11.045 5.474 1.596 1.00 82.88 101 ASN A CA 1
ATOM 807 C C . ASN A 1 101 ? 10.290 6.546 2.423 1.00 82.88 101 ASN A C 1
ATOM 809 O O . ASN A 1 101 ? 9.427 6.172 3.217 1.00 82.88 101 ASN A O 1
ATOM 813 N N . PRO A 1 102 ? 10.564 7.856 2.248 1.00 79.75 102 PRO A N 1
ATOM 814 C CA . PRO A 1 102 ? 9.932 8.920 3.037 1.00 79.75 102 PRO A CA 1
ATOM 815 C C . PRO A 1 102 ? 8.398 8.931 2.959 1.00 79.75 102 PRO A C 1
ATOM 817 O O . PRO A 1 102 ? 7.721 9.156 3.965 1.00 79.75 102 PRO A O 1
ATOM 820 N N . THR A 1 103 ? 7.835 8.637 1.786 1.00 81.94 103 THR A N 1
ATOM 821 C CA . THR A 1 103 ? 6.386 8.598 1.557 1.00 81.94 103 THR A CA 1
ATOM 822 C C . THR A 1 103 ? 5.746 7.412 2.284 1.00 81.94 103 THR A C 1
ATOM 824 O O . THR A 1 103 ? 4.758 7.577 2.996 1.00 81.94 103 THR A O 1
ATOM 827 N N . LEU A 1 104 ? 6.338 6.216 2.194 1.00 84.25 104 LEU A N 1
ATOM 828 C CA . LEU A 1 104 ? 5.855 5.039 2.932 1.00 84.25 104 LEU A CA 1
ATOM 829 C C . LEU A 1 104 ? 6.044 5.180 4.449 1.00 84.25 104 LEU A C 1
ATOM 831 O O . LEU A 1 104 ? 5.174 4.767 5.216 1.00 84.25 104 LEU A O 1
ATOM 835 N N . LEU A 1 105 ? 7.148 5.789 4.884 1.00 81.50 105 LEU A N 1
ATOM 836 C CA . LEU A 1 105 ? 7.439 6.033 6.294 1.00 81.50 105 LEU A CA 1
ATOM 837 C C . LEU A 1 105 ? 6.445 7.027 6.906 1.00 81.50 105 LEU A C 1
ATOM 839 O O . LEU A 1 105 ? 5.865 6.743 7.953 1.00 81.50 105 LEU A O 1
ATOM 843 N N . SER A 1 106 ? 6.192 8.154 6.236 1.00 81.38 106 SER A N 1
ATOM 844 C CA . SER A 1 106 ? 5.204 9.144 6.690 1.00 81.38 106 SER A CA 1
ATOM 845 C C . SER A 1 106 ? 3.785 8.570 6.732 1.00 81.38 106 SER A C 1
ATOM 847 O O . SER A 1 106 ? 3.017 8.864 7.651 1.00 81.38 106 SER A O 1
ATOM 849 N N . LEU A 1 107 ? 3.442 7.689 5.788 1.00 85.19 107 LEU A N 1
ATOM 850 C CA . LEU A 1 107 ? 2.165 6.989 5.796 1.00 85.19 107 LEU A CA 1
ATOM 851 C C . LEU A 1 107 ? 2.034 6.022 6.979 1.00 85.19 107 LEU A C 1
ATOM 853 O O . LEU A 1 107 ? 0.996 5.991 7.641 1.00 85.19 107 LEU A O 1
ATOM 857 N N . HIS A 1 108 ? 3.088 5.259 7.268 1.00 85.88 108 HIS A N 1
ATOM 858 C CA . HIS A 1 108 ? 3.130 4.418 8.458 1.00 85.88 108 HIS A CA 1
ATOM 859 C C . HIS A 1 108 ? 2.943 5.253 9.733 1.00 85.88 108 HIS A C 1
ATOM 861 O O . HIS A 1 108 ? 2.148 4.883 10.592 1.00 85.88 108 HIS A O 1
ATOM 867 N N . GLU A 1 109 ? 3.620 6.397 9.861 1.00 82.62 109 GLU A N 1
ATOM 868 C CA . GLU A 1 109 ? 3.456 7.281 11.022 1.00 82.62 109 GLU A CA 1
ATOM 869 C C . GLU A 1 109 ? 2.029 7.810 11.167 1.00 82.62 109 GLU A C 1
ATOM 871 O O . GLU A 1 109 ? 1.516 7.890 12.285 1.00 82.62 109 GLU A O 1
ATOM 876 N N . ARG A 1 110 ? 1.360 8.120 10.050 1.00 85.38 110 ARG A N 1
ATOM 877 C CA . ARG A 1 110 ? -0.050 8.525 10.060 1.00 85.38 110 ARG A CA 1
ATOM 878 C C . ARG A 1 110 ? -0.937 7.412 10.619 1.00 85.38 110 ARG A C 1
ATOM 880 O O . ARG A 1 110 ? -1.749 7.681 11.502 1.00 85.38 110 ARG A O 1
ATOM 887 N N . TYR A 1 111 ? -0.740 6.168 10.177 1.00 86.88 111 TYR A N 1
ATOM 888 C CA . TYR A 1 111 ? -1.461 5.010 10.715 1.00 86.88 111 TYR A CA 1
ATOM 889 C C . TYR A 1 111 ? -1.114 4.705 12.176 1.00 86.88 111 TYR A C 1
ATOM 891 O O . TYR A 1 111 ? -1.993 4.326 12.945 1.00 86.88 111 TYR A O 1
ATOM 899 N N . LEU A 1 112 ? 0.138 4.898 12.591 1.00 85.94 112 LEU A N 1
ATOM 900 C CA . LEU A 1 112 ? 0.551 4.667 13.973 1.00 85.94 112 LEU A CA 1
ATOM 901 C C . LEU A 1 112 ? -0.107 5.682 14.906 1.00 85.94 112 LEU A C 1
ATOM 903 O O . LEU A 1 112 ? -0.710 5.313 15.907 1.00 85.94 112 LEU A O 1
ATOM 907 N N . LYS A 1 113 ? -0.070 6.963 14.531 1.00 85.31 113 LYS A N 1
ATOM 908 C CA . LYS A 1 113 ? -0.741 8.032 15.274 1.00 85.31 113 LYS A CA 1
ATOM 909 C C . LYS A 1 113 ? -2.256 7.821 15.317 1.00 85.31 113 LYS A C 1
ATOM 911 O O . LYS A 1 113 ? -2.879 8.102 16.336 1.00 85.31 113 LYS A O 1
ATOM 916 N N . ALA A 1 114 ? -2.846 7.311 14.235 1.00 87.19 114 ALA A N 1
ATOM 917 C CA . ALA A 1 114 ? -4.249 6.910 14.201 1.00 87.19 114 ALA A CA 1
ATOM 918 C C . ALA A 1 114 ? -4.571 5.862 15.264 1.00 87.19 114 ALA A C 1
ATOM 920 O O . ALA A 1 114 ? -5.500 6.039 16.048 1.00 87.19 114 ALA A O 1
ATOM 921 N N . PHE A 1 115 ? -3.773 4.794 15.287 1.00 88.56 115 PHE A N 1
ATOM 922 C CA . PHE A 1 115 ? -3.916 3.694 16.225 1.00 88.56 115 PHE A CA 1
ATOM 923 C C . PHE A 1 115 ? -3.754 4.177 17.668 1.00 88.56 115 PHE A C 1
ATOM 925 O O . PHE A 1 115 ? -4.632 3.934 18.486 1.00 88.56 115 PHE A O 1
ATOM 932 N N . GLU A 1 116 ? -2.698 4.939 17.966 1.00 86.38 116 GLU A N 1
ATOM 933 C CA . GLU A 1 116 ? -2.452 5.496 19.302 1.00 86.38 116 GLU A CA 1
ATOM 934 C C . GLU A 1 116 ? -3.596 6.402 19.775 1.00 86.38 116 GLU A C 1
ATOM 936 O O . GLU A 1 116 ? -4.038 6.305 20.920 1.00 86.38 116 GLU A O 1
ATOM 941 N N . ASN A 1 117 ? -4.094 7.280 18.901 1.00 88.44 117 ASN A N 1
ATOM 942 C CA . ASN A 1 117 ? -5.194 8.178 19.242 1.00 88.44 117 ASN A CA 1
ATOM 943 C C . ASN A 1 117 ? -6.499 7.410 19.485 1.00 88.44 117 ASN A C 1
ATOM 945 O O . ASN A 1 117 ? -7.225 7.731 20.423 1.00 88.44 117 ASN A O 1
ATOM 949 N N . LEU A 1 118 ? -6.786 6.397 18.664 1.00 89.50 118 LEU A N 1
ATOM 950 C CA . LEU A 1 118 ? -7.978 5.565 18.802 1.00 89.50 118 LEU A CA 1
ATOM 951 C C . LEU A 1 118 ? -7.903 4.673 20.053 1.00 89.50 118 LEU A C 1
ATOM 953 O O . LEU A 1 118 ? -8.899 4.519 20.756 1.00 89.50 118 LEU A O 1
ATOM 957 N N . ALA A 1 119 ? -6.720 4.141 20.373 1.00 87.69 119 ALA A N 1
ATOM 958 C CA . ALA A 1 119 ? -6.491 3.306 21.552 1.00 87.69 119 ALA A CA 1
ATOM 959 C C . ALA A 1 119 ? -6.659 4.108 22.851 1.00 87.69 119 ALA A C 1
ATOM 961 O O . ALA A 1 119 ? -7.241 3.612 23.815 1.00 87.69 119 ALA A O 1
ATOM 962 N N . ARG A 1 120 ? -6.216 5.373 22.852 1.00 87.69 120 ARG A N 1
ATOM 963 C CA . ARG A 1 120 ? -6.397 6.318 23.968 1.00 87.69 120 ARG A CA 1
ATOM 964 C C . ARG A 1 120 ? -7.817 6.859 24.096 1.00 87.69 120 ARG A C 1
ATOM 966 O O . ARG A 1 120 ? -8.139 7.433 25.134 1.00 87.69 120 ARG A O 1
ATOM 973 N N . PHE A 1 121 ? -8.647 6.725 23.063 1.00 88.00 121 PHE A N 1
ATOM 974 C CA . PHE A 1 121 ? -10.037 7.153 23.132 1.00 88.00 121 PHE A CA 1
ATOM 975 C C . PHE A 1 121 ? -10.768 6.312 24.187 1.00 88.00 121 PHE A C 1
ATOM 977 O O . PHE A 1 121 ? -10.670 5.079 24.169 1.00 88.00 121 PHE A O 1
ATOM 984 N N . SER A 1 122 ? -11.461 6.978 25.114 1.00 86.56 122 SER A N 1
ATOM 985 C CA . SER A 1 122 ? -12.178 6.339 26.221 1.00 86.56 122 SER A CA 1
ATOM 986 C C . SER A 1 122 ? -13.260 5.382 25.719 1.00 86.56 122 SER A C 1
ATOM 988 O O . SER A 1 122 ? -13.716 5.482 24.580 1.00 86.56 122 SER A O 1
ATOM 990 N N . LYS A 1 123 ? -13.684 4.440 26.568 1.00 88.69 123 LYS A N 1
ATOM 991 C CA . LYS A 1 123 ? -14.829 3.580 26.243 1.00 88.69 123 LYS A CA 1
ATOM 992 C C . LYS A 1 123 ? -16.067 4.436 25.962 1.00 88.69 123 LYS A C 1
ATOM 994 O O . LYS A 1 123 ? -16.256 5.475 26.589 1.00 88.69 123 LYS A O 1
ATOM 999 N N . ILE A 1 124 ? -16.866 3.999 24.993 1.00 92.44 124 ILE A N 1
ATOM 1000 C CA . ILE A 1 124 ? -18.047 4.720 24.517 1.00 92.44 124 ILE A CA 1
ATOM 1001 C C . ILE A 1 124 ? -19.260 4.101 25.203 1.00 92.44 124 ILE A C 1
ATOM 1003 O O . ILE A 1 124 ? -19.718 3.032 24.809 1.00 92.44 124 ILE A O 1
ATOM 1007 N N . GLU A 1 125 ? -19.733 4.749 26.264 1.00 90.56 125 GLU A N 1
ATOM 1008 C CA . GLU A 1 125 ? -20.838 4.241 27.091 1.00 90.56 125 GLU A CA 1
ATOM 1009 C C . GLU A 1 125 ? -22.041 5.193 27.093 1.00 90.56 125 GLU A C 1
ATOM 1011 O O . GLU A 1 125 ? -23.171 4.762 27.320 1.00 90.56 125 GLU A O 1
ATOM 1016 N N . THR A 1 126 ? -21.825 6.479 26.798 1.00 92.00 126 THR A N 1
ATOM 1017 C CA . THR A 1 126 ? -22.876 7.504 26.789 1.00 92.00 126 THR A CA 1
ATOM 1018 C C . THR A 1 126 ? -23.065 8.136 25.410 1.00 92.00 126 THR A C 1
ATOM 1020 O O . THR A 1 126 ? -22.178 8.100 24.559 1.00 92.00 126 THR A O 1
ATOM 1023 N N . ILE A 1 127 ? -24.215 8.788 25.202 1.00 89.50 127 ILE A N 1
ATOM 1024 C CA . ILE A 1 127 ? -24.511 9.550 23.973 1.00 89.50 127 ILE A CA 1
ATOM 1025 C C . ILE A 1 127 ? -23.476 10.667 23.757 1.00 89.50 127 ILE A C 1
ATOM 1027 O O . ILE A 1 127 ? -23.050 10.919 22.639 1.00 89.50 127 ILE A O 1
ATOM 1031 N N . ASN A 1 128 ? -23.022 11.316 24.832 1.00 91.88 128 ASN A N 1
ATOM 1032 C CA . ASN A 1 128 ? -22.004 12.363 24.747 1.00 91.88 128 ASN A CA 1
ATOM 1033 C C . ASN A 1 128 ? -20.627 11.811 24.333 1.00 91.88 128 ASN A C 1
ATOM 1035 O O . ASN A 1 128 ? -19.855 12.509 23.677 1.00 91.88 128 ASN A O 1
ATOM 1039 N N . ASP A 1 129 ? -20.302 10.572 24.709 1.00 92.62 129 ASP A N 1
ATOM 1040 C CA . ASP A 1 129 ? -19.065 9.919 24.267 1.00 92.62 129 ASP A CA 1
ATOM 1041 C C . ASP A 1 129 ? -19.150 9.504 22.796 1.00 92.62 129 ASP A C 1
ATOM 1043 O O . ASP A 1 129 ? -18.169 9.639 22.064 1.00 92.62 129 ASP A O 1
ATOM 1047 N N . GLU A 1 130 ? -20.327 9.051 22.355 1.00 93.75 130 GLU A N 1
ATOM 1048 C CA . GLU A 1 130 ? -20.622 8.740 20.952 1.00 93.75 130 GLU A CA 1
ATOM 1049 C C . GLU A 1 130 ? -20.482 9.983 20.065 1.00 93.75 130 GLU A C 1
ATOM 1051 O O . GLU A 1 130 ? -19.792 9.936 19.051 1.00 93.75 130 GLU A O 1
ATOM 1056 N N . GLU A 1 131 ? -21.015 11.123 20.504 1.00 93.12 131 GLU A N 1
ATOM 1057 C CA . GLU A 1 131 ? -20.912 12.402 19.800 1.00 93.12 131 GLU A CA 1
ATOM 1058 C C . GLU A 1 131 ? -19.443 12.835 19.607 1.00 93.12 131 GLU A C 1
ATOM 1060 O O . GLU A 1 131 ? -19.004 13.186 18.507 1.00 93.12 131 GLU A O 1
ATOM 1065 N N . LYS A 1 132 ? -18.634 12.739 20.673 1.00 94.06 132 LYS A N 1
ATOM 1066 C CA . LYS A 1 132 ? -17.187 13.013 20.616 1.00 94.06 132 LYS A CA 1
ATOM 1067 C C . LYS A 1 132 ? -16.461 12.037 19.695 1.00 94.06 132 LYS A C 1
ATOM 1069 O O . LYS A 1 132 ? -15.502 12.416 19.017 1.00 94.06 132 LYS A O 1
ATOM 1074 N N . PHE A 1 133 ? -16.884 10.775 19.688 1.00 94.94 133 PHE A N 1
ATOM 1075 C CA . PHE A 1 133 ? -16.305 9.752 18.831 1.00 94.94 133 PHE A CA 1
ATOM 1076 C C . PHE A 1 133 ? -16.625 10.011 17.359 1.00 94.94 133 PHE A C 1
ATOM 1078 O O . PHE A 1 133 ? -15.721 9.940 16.526 1.00 94.94 133 PHE A O 1
ATOM 1085 N N . TYR A 1 134 ? -17.859 10.405 17.038 1.00 94.25 134 TYR A N 1
ATOM 1086 C CA . TYR A 1 134 ? -18.252 10.843 15.702 1.00 94.25 134 TYR A CA 1
ATOM 1087 C C . TYR A 1 134 ? -17.353 11.978 15.196 1.00 94.25 134 TYR A C 1
ATOM 1089 O O . TYR A 1 134 ? -16.790 11.878 14.105 1.00 94.25 134 TYR A O 1
ATOM 1097 N N . GLU A 1 135 ? -17.134 13.029 15.992 1.00 93.44 135 GLU A N 1
ATOM 1098 C CA . GLU A 1 135 ? -16.249 14.137 15.604 1.00 93.44 135 GLU A CA 1
ATOM 1099 C C . GLU A 1 135 ? -14.790 13.699 15.413 1.00 93.44 135 GLU A C 1
ATOM 1101 O O . GLU A 1 135 ? -14.078 14.195 14.530 1.00 93.44 135 GLU A O 1
ATOM 1106 N N . PHE A 1 136 ? -14.316 12.777 16.252 1.00 91.75 136 PHE A N 1
ATOM 1107 C CA . PHE A 1 136 ? -12.982 12.201 16.136 1.00 91.75 136 PHE A CA 1
ATOM 1108 C C . PHE A 1 136 ? -12.832 11.396 14.836 1.00 91.75 136 PHE A C 1
ATOM 1110 O O . PHE A 1 136 ? -11.918 11.659 14.049 1.00 91.75 136 PHE A O 1
ATOM 1117 N N . ILE A 1 137 ? -13.753 10.466 14.579 1.00 91.56 137 ILE A N 1
ATOM 1118 C CA . ILE A 1 137 ? -13.734 9.585 13.410 1.00 91.56 137 ILE A CA 1
ATOM 1119 C C . ILE A 1 137 ? -13.986 10.353 12.115 1.00 91.56 137 ILE A C 1
ATOM 1121 O O . ILE A 1 137 ? -13.314 10.085 11.125 1.00 91.56 137 ILE A O 1
ATOM 1125 N N . ASN A 1 138 ? -14.879 11.343 12.100 1.00 89.75 138 ASN A N 1
ATOM 1126 C CA . ASN A 1 138 ? -15.133 12.150 10.908 1.00 89.75 138 ASN A CA 1
ATOM 1127 C C . ASN A 1 138 ? -13.876 12.929 10.480 1.00 89.75 138 ASN A C 1
ATOM 1129 O O . ASN A 1 138 ? -13.500 12.929 9.307 1.00 89.75 138 ASN A O 1
ATOM 1133 N N . ARG A 1 139 ? -13.153 13.527 11.439 1.00 87.12 139 ARG A N 1
ATOM 1134 C CA . ARG A 1 139 ? -11.854 14.167 11.162 1.00 87.12 139 ARG A CA 1
ATOM 1135 C C . ARG A 1 139 ? -10.823 13.159 10.672 1.00 87.12 139 ARG A C 1
ATOM 1137 O O . ARG A 1 139 ? -10.123 13.427 9.697 1.00 87.12 139 ARG A O 1
ATOM 1144 N N . PHE A 1 140 ? -10.746 12.001 11.326 1.00 80.00 140 PHE A N 1
ATOM 1145 C CA . PHE A 1 140 ? -9.842 10.925 10.935 1.00 80.00 140 PHE A CA 1
ATOM 1146 C C . PHE A 1 140 ? -10.110 10.438 9.504 1.00 80.00 140 PHE A C 1
ATOM 1148 O O . PHE A 1 140 ? -9.181 10.261 8.719 1.00 80.00 140 PHE A O 1
ATOM 1155 N N . PHE A 1 141 ? -11.378 10.266 9.147 1.00 78.25 141 PHE A N 1
ATOM 1156 C CA . PHE A 1 141 ? -11.816 9.837 7.829 1.00 78.25 141 PHE A CA 1
ATOM 1157 C C . PHE A 1 141 ? -11.359 10.816 6.738 1.00 78.25 141 PHE A C 1
ATOM 1159 O O . PHE A 1 141 ? -10.703 10.410 5.778 1.00 78.25 141 PHE A O 1
ATOM 1166 N N . ILE A 1 142 ? -11.605 12.116 6.938 1.00 75.62 142 ILE A N 1
ATOM 1167 C CA . ILE A 1 142 ? -11.198 13.172 5.999 1.00 75.62 142 ILE A CA 1
ATOM 1168 C C . ILE A 1 142 ? -9.670 13.205 5.833 1.00 75.62 142 ILE A C 1
ATOM 1170 O O . ILE A 1 142 ? -9.172 13.258 4.708 1.00 75.62 142 ILE A O 1
ATOM 1174 N N . GLN A 1 143 ? -8.919 13.098 6.934 1.00 75.19 143 GLN A N 1
ATOM 1175 C CA . GLN A 1 143 ? -7.449 13.132 6.936 1.00 75.19 143 GLN A CA 1
ATOM 1176 C C . GLN A 1 143 ? -6.776 11.928 6.256 1.00 75.19 143 GLN A C 1
ATOM 1178 O O . GLN A 1 143 ? -5.576 11.987 6.001 1.00 75.19 143 GLN A O 1
ATOM 1183 N N . ASN A 1 144 ? -7.492 10.832 5.988 1.00 73.25 144 ASN A N 1
ATOM 1184 C CA . ASN A 1 144 ? -6.925 9.619 5.376 1.00 73.25 144 ASN A CA 1
ATOM 1185 C C . ASN A 1 144 ? -7.475 9.324 3.972 1.00 73.25 144 ASN A C 1
ATOM 1187 O O . ASN A 1 144 ? -7.298 8.218 3.434 1.00 73.25 144 ASN A O 1
ATOM 1191 N N . ASN A 1 145 ? -8.133 10.302 3.351 1.00 71.75 145 ASN A N 1
ATOM 1192 C CA . ASN A 1 145 ? -8.634 10.158 1.989 1.00 71.75 145 ASN A CA 1
ATOM 1193 C C . ASN A 1 145 ? -7.498 9.934 0.980 1.00 71.75 145 ASN A C 1
ATOM 1195 O O . ASN A 1 145 ? -7.610 9.038 0.148 1.00 71.75 145 ASN A O 1
ATOM 1199 N N . ASP A 1 146 ? -6.380 10.642 1.138 1.00 71.69 146 ASP A N 1
ATOM 1200 C CA . ASP A 1 146 ? -5.203 10.694 0.258 1.00 71.69 146 ASP A CA 1
ATOM 1201 C C . ASP A 1 146 ? -4.277 9.463 0.289 1.00 71.69 146 ASP A C 1
ATOM 1203 O O . ASP A 1 146 ? -3.334 9.353 -0.499 1.00 71.69 146 ASP A O 1
ATOM 1207 N N . VAL A 1 147 ? -4.544 8.505 1.175 1.00 80.81 147 VAL A N 1
ATOM 1208 C CA . VAL A 1 147 ? -3.649 7.370 1.439 1.00 80.81 147 VAL A CA 1
ATOM 1209 C C . VAL A 1 147 ? -3.348 6.523 0.196 1.00 80.81 147 VAL A C 1
ATOM 1211 O O . VAL A 1 147 ? -2.221 6.060 0.048 1.00 80.81 147 VAL A O 1
ATOM 1214 N N . ILE A 1 148 ? -4.306 6.318 -0.717 1.00 81.25 148 ILE A N 1
ATOM 1215 C CA . ILE A 1 148 ? -4.050 5.535 -1.945 1.00 81.25 148 ILE A CA 1
ATOM 1216 C C . ILE A 1 148 ? -3.006 6.235 -2.825 1.00 81.25 148 ILE A C 1
ATOM 1218 O O . ILE A 1 148 ? -2.122 5.570 -3.360 1.00 81.25 148 ILE A O 1
ATOM 1222 N N . GLY A 1 149 ? -3.070 7.566 -2.928 1.00 77.81 149 GLY A N 1
ATOM 1223 C CA . GLY A 1 149 ? -2.082 8.355 -3.662 1.00 77.81 149 GLY A CA 1
ATOM 1224 C C . GLY A 1 149 ? -0.693 8.236 -3.039 1.00 77.81 149 GLY A C 1
ATOM 1225 O O . GLY A 1 149 ? 0.266 7.920 -3.736 1.00 77.81 149 GLY A O 1
ATOM 1226 N N . LEU A 1 150 ? -0.591 8.384 -1.713 1.00 81.81 150 LEU A N 1
ATOM 1227 C CA . LEU A 1 150 ? 0.677 8.233 -0.988 1.00 81.81 150 LEU A CA 1
ATOM 1228 C C . LEU A 1 150 ? 1.253 6.812 -1.095 1.00 81.81 150 LEU A C 1
ATOM 1230 O O . LEU A 1 150 ? 2.451 6.653 -1.323 1.00 81.81 150 LEU A O 1
ATOM 1234 N N . LEU A 1 151 ? 0.412 5.777 -0.980 1.00 85.88 151 LEU A N 1
ATOM 1235 C CA . LEU A 1 151 ? 0.820 4.383 -1.194 1.00 85.88 151 LEU A CA 1
ATOM 1236 C C . LEU A 1 151 ? 1.369 4.183 -2.597 1.00 85.88 151 LEU A C 1
ATOM 1238 O O . LEU A 1 151 ? 2.412 3.557 -2.757 1.00 85.88 151 LEU A O 1
ATOM 1242 N N . SER A 1 152 ? 0.664 4.714 -3.592 1.00 82.75 152 SER A N 1
ATOM 1243 C CA . SER A 1 152 ? 1.050 4.603 -4.987 1.00 82.75 152 SER A CA 1
ATOM 1244 C C . SER A 1 152 ? 2.400 5.261 -5.245 1.00 82.75 152 SER A C 1
ATOM 1246 O O . SER A 1 152 ? 3.315 4.599 -5.727 1.00 82.75 152 SER A O 1
ATOM 1248 N N . THR A 1 153 ? 2.557 6.525 -4.852 1.00 81.12 153 THR A N 1
ATOM 1249 C CA . THR A 1 153 ? 3.809 7.275 -5.004 1.00 81.12 153 THR A CA 1
ATOM 1250 C C . THR A 1 153 ? 4.962 6.589 -4.277 1.00 81.12 153 THR A C 1
ATOM 1252 O O . THR A 1 153 ? 5.982 6.282 -4.890 1.00 81.12 153 THR A O 1
ATOM 1255 N N . GLY A 1 154 ? 4.782 6.253 -2.996 1.00 83.44 154 GLY A N 1
ATOM 1256 C CA . GLY A 1 154 ? 5.831 5.621 -2.199 1.00 83.44 154 GLY A CA 1
ATOM 1257 C C . GLY A 1 154 ? 6.220 4.230 -2.704 1.00 83.44 154 GLY A C 1
ATOM 1258 O O . GLY A 1 154 ? 7.402 3.887 -2.715 1.00 83.44 154 GLY A O 1
ATOM 1259 N N . CYS A 1 155 ? 5.257 3.427 -3.168 1.00 86.75 155 CYS A N 1
ATOM 1260 C CA . CYS A 1 155 ? 5.549 2.115 -3.748 1.00 86.75 155 CYS A CA 1
ATOM 1261 C C . CYS A 1 155 ? 6.218 2.218 -5.118 1.00 86.75 155 CYS A C 1
ATOM 1263 O O . CYS A 1 155 ? 7.086 1.396 -5.396 1.00 86.75 155 CYS A O 1
ATOM 1265 N N . ASN A 1 156 ? 5.856 3.210 -5.935 1.00 83.56 156 ASN A N 1
ATOM 1266 C CA . ASN A 1 156 ? 6.483 3.457 -7.233 1.00 83.56 156 ASN A CA 1
ATOM 1267 C C . ASN A 1 156 ? 7.953 3.860 -7.062 1.00 83.56 156 ASN A C 1
ATOM 1269 O O . ASN A 1 156 ? 8.849 3.220 -7.605 1.00 83.56 156 ASN A O 1
ATOM 1273 N N . GLU A 1 157 ? 8.229 4.823 -6.179 1.00 82.00 157 GLU A N 1
ATOM 1274 C CA . GLU A 1 157 ? 9.594 5.237 -5.825 1.00 82.00 157 GLU A CA 1
ATOM 1275 C C . GLU A 1 157 ? 10.435 4.081 -5.254 1.00 82.00 157 GLU A C 1
ATOM 1277 O O . GLU A 1 157 ? 11.638 3.956 -5.523 1.00 82.00 157 GLU A O 1
ATOM 1282 N N . ALA A 1 158 ? 9.800 3.226 -4.448 1.00 82.94 158 ALA A N 1
ATOM 1283 C CA . ALA A 1 158 ? 10.440 2.095 -3.795 1.00 82.94 158 ALA A CA 1
ATOM 1284 C C . ALA A 1 158 ? 10.470 0.811 -4.646 1.00 82.94 158 ALA A C 1
ATOM 1286 O O . ALA A 1 158 ? 11.109 -0.161 -4.229 1.00 82.94 158 ALA A O 1
ATOM 1287 N N . GLN A 1 159 ? 9.824 0.780 -5.820 1.00 83.19 159 GLN A N 1
ATOM 1288 C CA . GLN A 1 159 ? 9.558 -0.443 -6.590 1.00 83.19 159 GLN A CA 1
ATOM 1289 C C . GLN A 1 159 ? 10.839 -1.228 -6.883 1.00 83.19 159 GLN A C 1
ATOM 1291 O O . GLN A 1 159 ? 10.905 -2.433 -6.640 1.00 83.19 159 GLN A O 1
ATOM 1296 N N . LYS A 1 160 ? 11.893 -0.525 -7.313 1.00 79.81 160 LYS A N 1
ATOM 1297 C CA . LYS A 1 160 ? 13.213 -1.096 -7.637 1.00 79.81 160 LYS A CA 1
ATOM 1298 C C . LYS A 1 160 ? 13.933 -1.759 -6.458 1.00 79.81 160 LYS A C 1
ATOM 1300 O O . LYS A 1 160 ? 14.913 -2.470 -6.659 1.00 79.81 160 LYS A O 1
ATOM 1305 N N . TYR A 1 161 ? 13.473 -1.523 -5.229 1.00 78.31 161 TYR A N 1
ATOM 1306 C CA . TYR A 1 161 ? 14.049 -2.091 -4.010 1.00 78.31 161 TYR A CA 1
ATOM 1307 C C . TYR A 1 161 ? 13.235 -3.256 -3.441 1.00 78.31 161 TYR A C 1
ATOM 1309 O O . TYR A 1 161 ? 13.691 -3.925 -2.507 1.00 78.31 161 TYR A O 1
ATOM 1317 N N . PHE A 1 162 ? 12.056 -3.542 -3.995 1.00 75.50 162 PHE A N 1
ATOM 1318 C CA . PHE A 1 162 ? 11.359 -4.783 -3.692 1.00 75.50 162 PHE A CA 1
ATOM 1319 C C . PHE A 1 162 ? 12.084 -5.945 -4.376 1.00 75.50 162 PHE A C 1
ATOM 1321 O O . PHE A 1 162 ? 12.197 -5.995 -5.595 1.00 75.50 162 PHE A O 1
ATOM 1328 N N . LYS A 1 163 ? 12.554 -6.920 -3.584 1.00 72.56 163 LYS A N 1
ATOM 1329 C CA . LYS A 1 163 ? 13.264 -8.114 -4.090 1.00 72.56 163 LYS A CA 1
ATOM 1330 C C . LYS A 1 163 ? 12.450 -8.910 -5.118 1.00 72.56 163 LYS A C 1
ATOM 1332 O O . LYS A 1 163 ? 13.015 -9.580 -5.974 1.00 72.56 163 LYS A O 1
ATOM 1337 N N . THR A 1 164 ? 11.123 -8.898 -4.992 1.00 79.94 164 THR A N 1
ATOM 1338 C CA . THR A 1 164 ? 10.202 -9.612 -5.881 1.00 79.94 164 THR A CA 1
ATOM 1339 C C . THR A 1 164 ? 8.867 -8.878 -5.911 1.00 79.94 164 THR A C 1
ATOM 1341 O O . THR A 1 164 ? 8.353 -8.508 -4.853 1.00 79.94 164 THR A O 1
ATOM 1344 N N . TYR A 1 165 ? 8.256 -8.751 -7.093 1.00 84.69 165 TYR A N 1
ATOM 1345 C CA . TYR A 1 165 ? 6.918 -8.162 -7.247 1.00 84.69 165 TYR A CA 1
ATOM 1346 C C . TYR A 1 165 ? 5.867 -8.840 -6.351 1.00 84.69 165 TYR A C 1
ATOM 1348 O O . TYR A 1 165 ? 4.988 -8.175 -5.817 1.00 84.69 165 TYR A O 1
ATOM 1356 N N . LYS A 1 166 ? 6.000 -10.150 -6.095 1.00 84.50 166 LYS A N 1
ATOM 1357 C CA . LYS A 1 166 ? 5.125 -10.904 -5.182 1.00 84.50 166 LYS A CA 1
ATOM 1358 C C . LYS A 1 166 ? 5.054 -10.297 -3.774 1.00 84.50 166 LYS A C 1
ATOM 1360 O O . LYS A 1 166 ? 3.978 -10.287 -3.187 1.00 84.50 166 LYS A O 1
ATOM 1365 N N . VAL A 1 167 ? 6.168 -9.778 -3.248 1.00 83.62 167 VAL A N 1
ATOM 1366 C CA . VAL A 1 167 ? 6.213 -9.141 -1.918 1.00 83.62 167 VAL A CA 1
ATOM 1367 C C . VAL A 1 167 ? 5.451 -7.819 -1.939 1.00 83.62 167 VAL A C 1
ATOM 1369 O O . VAL A 1 167 ? 4.616 -7.583 -1.073 1.00 83.62 167 VAL A O 1
ATOM 1372 N N . LEU A 1 168 ? 5.693 -6.991 -2.958 1.00 87.25 168 LEU A N 1
ATOM 1373 C CA . LEU A 1 168 ? 4.985 -5.726 -3.138 1.00 87.25 168 LEU A CA 1
ATOM 1374 C C . LEU A 1 168 ? 3.480 -5.938 -3.318 1.00 87.25 168 LEU A C 1
ATOM 1376 O O . LEU A 1 168 ? 2.682 -5.297 -2.646 1.00 87.25 168 LEU A O 1
ATOM 1380 N N . LYS A 1 169 ? 3.097 -6.878 -4.187 1.00 88.31 169 LYS A N 1
ATOM 1381 C CA . LYS A 1 169 ? 1.702 -7.251 -4.417 1.00 88.31 169 LYS A CA 1
ATOM 1382 C C . LYS A 1 169 ? 1.035 -7.722 -3.126 1.00 88.31 169 LYS A C 1
ATOM 1384 O O . LYS A 1 169 ? -0.048 -7.250 -2.815 1.00 88.31 169 LYS A O 1
ATOM 1389 N N . GLY A 1 170 ? 1.680 -8.620 -2.376 1.00 86.44 170 GLY A N 1
ATOM 1390 C CA . GLY A 1 170 ? 1.150 -9.108 -1.101 1.00 86.44 170 GLY A CA 1
ATOM 1391 C C . GLY A 1 170 ? 0.960 -7.987 -0.077 1.00 86.44 170 GLY A C 1
ATOM 1392 O O . GLY A 1 170 ? -0.069 -7.933 0.587 1.00 86.44 170 GLY A O 1
ATOM 1393 N N . PHE A 1 171 ? 1.910 -7.053 0.008 1.00 88.88 171 PHE A N 1
ATOM 1394 C CA . PHE A 1 171 ? 1.791 -5.863 0.850 1.00 88.88 171 PHE A CA 1
ATOM 1395 C C . PHE A 1 171 ? 0.623 -4.958 0.423 1.00 88.88 171 PHE A C 1
ATOM 1397 O O . PHE A 1 171 ? -0.217 -4.614 1.255 1.00 88.88 171 PHE A O 1
ATOM 1404 N N . LEU A 1 172 ? 0.545 -4.603 -0.864 1.00 89.94 172 LEU A N 1
ATOM 1405 C CA . LEU A 1 172 ? -0.488 -3.716 -1.405 1.00 89.94 172 LEU A CA 1
ATOM 1406 C C . LEU A 1 172 ? -1.886 -4.315 -1.274 1.00 89.94 172 LEU A C 1
ATOM 1408 O O . LEU A 1 172 ? -2.775 -3.638 -0.765 1.00 89.94 172 LEU A O 1
ATOM 1412 N N . ASP A 1 173 ? -2.069 -5.578 -1.667 1.00 87.38 173 ASP A N 1
ATOM 1413 C CA . ASP A 1 173 ? -3.352 -6.272 -1.533 1.00 87.38 173 ASP A CA 1
ATOM 1414 C C . ASP A 1 173 ? -3.815 -6.258 -0.073 1.00 87.38 173 ASP A C 1
ATOM 1416 O O . ASP A 1 173 ? -4.966 -5.935 0.214 1.00 87.38 173 ASP A O 1
ATOM 1420 N N . ASN A 1 174 ? -2.902 -6.513 0.867 1.00 85.75 174 ASN A N 1
ATOM 1421 C CA . ASN A 1 174 ? -3.221 -6.476 2.283 1.00 85.75 174 ASN A CA 1
ATOM 1422 C C . ASN A 1 174 ? -3.627 -5.083 2.757 1.00 85.75 174 ASN A C 1
ATOM 1424 O O . ASN A 1 174 ? -4.724 -4.917 3.289 1.00 85.75 174 ASN A O 1
ATOM 1428 N N . VAL A 1 175 ? -2.798 -4.065 2.544 1.00 87.69 175 VAL A N 1
ATOM 1429 C CA . VAL A 1 175 ? -3.106 -2.708 3.015 1.00 87.69 175 VAL A CA 1
ATOM 1430 C C . VAL A 1 175 ? -4.392 -2.170 2.376 1.00 87.69 175 VAL A C 1
ATOM 1432 O O . VAL A 1 175 ? -5.245 -1.626 3.079 1.00 87.69 175 VAL A O 1
ATOM 1435 N N . LEU A 1 176 ? -4.577 -2.360 1.067 1.00 86.81 176 LEU A N 1
ATOM 1436 C CA . LEU A 1 176 ? -5.744 -1.861 0.334 1.00 86.81 176 LEU A CA 1
ATOM 1437 C C . LEU A 1 176 ? -7.035 -2.580 0.739 1.00 86.81 176 LEU A C 1
ATOM 1439 O O . LEU A 1 176 ? -8.073 -1.929 0.866 1.00 86.81 176 LEU A O 1
ATOM 1443 N N . HIS A 1 177 ? -6.973 -3.886 1.011 1.00 84.31 177 HIS A N 1
ATOM 1444 C CA . HIS A 1 177 ? -8.117 -4.653 1.502 1.00 84.31 177 HIS A CA 1
ATOM 1445 C C . HIS A 1 177 ? -8.567 -4.194 2.890 1.00 84.31 177 HIS A C 1
ATOM 1447 O O . HIS A 1 177 ? -9.744 -3.882 3.089 1.00 84.31 177 HIS A O 1
ATOM 1453 N N . LYS A 1 178 ? -7.634 -4.083 3.848 1.00 85.62 178 LYS A N 1
ATOM 1454 C CA . LYS A 1 178 ? -7.963 -3.589 5.194 1.00 85.62 178 LYS A CA 1
ATOM 1455 C C . LYS A 1 178 ? -8.480 -2.149 5.126 1.00 85.62 178 LYS A C 1
ATOM 1457 O O . LYS A 1 178 ? -9.443 -1.817 5.814 1.00 85.62 178 LYS A O 1
ATOM 1462 N N . ARG A 1 179 ? -7.912 -1.313 4.249 1.00 86.38 179 ARG A N 1
ATOM 1463 C CA . ARG A 1 179 ? -8.377 0.062 4.027 1.00 86.38 179 ARG A CA 1
ATOM 1464 C C . ARG A 1 179 ? -9.808 0.125 3.502 1.00 86.38 179 ARG A C 1
ATOM 1466 O O . ARG A 1 179 ? -10.583 0.916 4.031 1.00 86.38 179 ARG A O 1
ATOM 1473 N N . LEU A 1 180 ? -10.164 -0.676 2.494 1.00 83.19 180 LEU A N 1
ATOM 1474 C CA . LEU A 1 180 ? -11.540 -0.731 1.989 1.00 83.19 180 LEU A CA 1
ATOM 1475 C C . LEU A 1 180 ? -12.512 -1.095 3.119 1.00 83.19 180 LEU A C 1
ATOM 1477 O O . LEU A 1 180 ? -13.507 -0.406 3.315 1.00 83.19 180 LEU A O 1
ATOM 1481 N N . SER A 1 181 ? -12.183 -2.119 3.909 1.00 84.38 181 SER A N 1
ATOM 1482 C CA . SER A 1 181 ? -13.019 -2.533 5.038 1.00 84.38 181 SER A CA 1
ATOM 1483 C C . SER A 1 181 ? -13.193 -1.422 6.082 1.00 84.38 181 SER A C 1
ATOM 1485 O O . SER A 1 181 ? -14.321 -1.124 6.465 1.00 84.38 181 SER A O 1
ATOM 1487 N N . MET A 1 182 ? -12.106 -0.760 6.503 1.00 85.75 182 MET A N 1
ATOM 1488 C CA . MET A 1 182 ? -12.184 0.369 7.444 1.00 85.75 182 MET A CA 1
ATOM 1489 C C . MET A 1 182 ? -13.022 1.522 6.883 1.00 85.75 182 MET A C 1
ATOM 1491 O O . MET A 1 182 ? -13.800 2.126 7.621 1.00 85.75 182 MET A O 1
ATOM 1495 N N . ARG A 1 183 ? -12.884 1.808 5.581 1.00 86.81 183 ARG A N 1
ATOM 1496 C CA . ARG A 1 183 ? -13.620 2.871 4.891 1.00 86.81 183 ARG A CA 1
ATOM 1497 C C . ARG A 1 183 ? -15.122 2.605 4.918 1.00 86.81 183 ARG A C 1
ATOM 1499 O O . ARG A 1 183 ? -15.863 3.477 5.348 1.00 86.81 183 ARG A O 1
ATOM 1506 N N . LEU A 1 184 ? -15.549 1.402 4.537 1.00 83.38 184 LEU A N 1
ATOM 1507 C CA . LEU A 1 184 ? -16.965 1.024 4.501 1.00 83.38 184 LEU A CA 1
ATOM 1508 C C . LEU A 1 184 ? -17.620 1.078 5.886 1.00 83.38 184 LEU A C 1
ATOM 1510 O O . LEU A 1 184 ? -18.710 1.627 6.026 1.00 83.38 184 LEU A O 1
ATOM 1514 N N . LEU A 1 185 ? -16.947 0.546 6.913 1.00 84.88 185 LEU A N 1
ATOM 1515 C CA . LEU A 1 185 ? -17.446 0.577 8.292 1.00 84.88 185 LEU A CA 1
ATOM 1516 C C . LEU A 1 185 ? -17.578 2.013 8.811 1.00 84.88 185 LEU A C 1
ATOM 1518 O O . LEU A 1 185 ? -18.602 2.377 9.388 1.00 84.88 185 LEU A O 1
ATOM 1522 N N . THR A 1 186 ? -16.552 2.829 8.563 1.00 88.06 186 THR A N 1
ATOM 1523 C CA . THR A 1 186 ? -16.524 4.231 8.984 1.00 88.06 186 THR A CA 1
ATOM 1524 C C . THR A 1 186 ? -17.601 5.049 8.281 1.00 88.06 186 THR A C 1
ATOM 1526 O O . THR A 1 186 ? -18.384 5.713 8.951 1.00 88.06 186 THR A O 1
ATOM 1529 N N . GLU A 1 187 ? -17.683 4.985 6.948 1.00 86.50 187 GLU A N 1
ATOM 1530 C CA . GLU A 1 187 ? -18.697 5.715 6.176 1.00 86.50 187 GLU A CA 1
ATOM 1531 C C . GLU A 1 187 ? -20.108 5.312 6.603 1.00 86.50 187 GLU A C 1
ATOM 1533 O O . GLU A 1 187 ? -20.960 6.171 6.812 1.00 86.50 187 GLU A O 1
ATOM 1538 N N . HIS A 1 188 ? -20.351 4.014 6.796 1.00 85.94 188 HIS A N 1
ATOM 1539 C CA . HIS A 1 188 ? -21.654 3.535 7.232 1.00 85.94 188 HIS A CA 1
ATOM 1540 C C . HIS A 1 188 ? -22.054 4.099 8.598 1.00 85.94 188 HIS A C 1
ATOM 1542 O O . HIS A 1 188 ? -23.165 4.605 8.733 1.00 85.94 188 HIS A O 1
ATOM 1548 N N . TYR A 1 189 ? -21.155 4.067 9.584 1.00 88.62 189 TYR A N 1
ATOM 1549 C CA . TYR A 1 189 ? -21.402 4.656 10.900 1.00 88.62 189 TYR A CA 1
ATOM 1550 C C . TYR A 1 189 ? -21.636 6.173 10.833 1.00 88.62 189 TYR A C 1
ATOM 1552 O O . TYR A 1 189 ? -22.602 6.666 11.414 1.00 88.62 189 TYR A O 1
ATOM 1560 N N . LEU A 1 190 ? -20.805 6.909 10.085 1.00 90.06 190 LEU A N 1
ATOM 1561 C CA . LEU A 1 190 ? -20.954 8.359 9.934 1.00 90.06 190 LEU A CA 1
ATOM 1562 C C . LEU A 1 190 ? -22.312 8.729 9.318 1.00 90.06 190 LEU A C 1
ATOM 1564 O O . LEU A 1 190 ? -22.953 9.675 9.772 1.00 90.06 190 LEU A O 1
ATOM 1568 N N . GLU A 1 191 ? -22.772 7.982 8.312 1.00 87.25 191 GLU A N 1
ATOM 1569 C CA . GLU A 1 191 ? -24.086 8.208 7.702 1.00 87.25 191 GLU A CA 1
ATOM 1570 C C . GLU A 1 191 ? -25.244 7.818 8.628 1.00 87.25 191 GLU A C 1
ATOM 1572 O O . GLU A 1 191 ? -26.246 8.530 8.669 1.00 87.25 191 GLU A O 1
ATOM 1577 N N . LEU A 1 192 ? -25.108 6.755 9.428 1.00 85.50 192 LEU A N 1
ATOM 1578 C CA . LEU A 1 192 ? -26.113 6.404 10.439 1.00 85.50 192 LEU A CA 1
ATOM 1579 C C . LEU A 1 192 ? -26.276 7.498 11.494 1.00 85.50 192 LEU A C 1
ATOM 1581 O O . LEU A 1 192 ? -27.400 7.891 11.801 1.00 85.50 192 LEU A O 1
ATOM 1585 N N . HIS A 1 193 ? -25.163 8.029 12.001 1.00 88.25 193 HIS A N 1
ATOM 1586 C CA . HIS A 1 193 ? -25.175 9.131 12.957 1.00 88.25 193 HIS A CA 1
ATOM 1587 C C . HIS A 1 193 ? -25.912 10.358 12.384 1.00 88.25 193 HIS A C 1
ATOM 1589 O O . HIS A 1 193 ? -26.785 10.939 13.035 1.00 88.25 193 HIS A O 1
ATOM 1595 N N . LYS A 1 194 ? -25.629 10.729 11.125 1.00 88.06 194 LYS A N 1
ATOM 1596 C CA . LYS A 1 194 ? -26.318 11.836 10.432 1.00 88.06 194 LYS A CA 1
ATOM 1597 C C . LYS A 1 194 ? -27.813 11.572 10.252 1.00 88.06 194 LYS A C 1
ATOM 1599 O O . LYS A 1 194 ? -28.625 12.465 10.500 1.00 88.06 194 LYS A O 1
ATOM 1604 N N . GLN A 1 195 ? -28.179 10.363 9.823 1.00 84.12 195 GLN A N 1
ATOM 1605 C CA . GLN A 1 195 ? -29.574 9.964 9.618 1.00 84.12 195 GLN A CA 1
ATOM 1606 C C . GLN A 1 195 ? -30.360 10.079 10.924 1.00 84.12 195 GLN A C 1
ATOM 1608 O O . GLN A 1 195 ? -31.413 10.720 10.938 1.00 84.12 195 GLN A O 1
ATOM 1613 N N . GLN A 1 196 ? -29.802 9.575 12.026 1.00 81.44 196 GLN A N 1
ATOM 1614 C CA . GLN A 1 196 ? -30.434 9.653 13.337 1.00 81.44 196 GLN A CA 1
ATOM 1615 C C . GLN A 1 196 ? -30.619 11.095 13.823 1.00 81.44 196 GLN A C 1
ATOM 1617 O O . GLN A 1 196 ? -31.713 11.449 14.254 1.00 81.44 196 GLN A O 1
ATOM 1622 N N . LYS A 1 197 ? -29.607 11.962 13.693 1.00 82.56 197 LYS A N 1
ATOM 1623 C CA . LYS A 1 197 ? -29.743 13.385 14.058 1.00 82.56 197 LYS A CA 1
ATOM 1624 C C . LYS A 1 197 ? -30.775 14.134 13.228 1.00 82.56 197 LYS A C 1
ATOM 1626 O O . LYS A 1 197 ? -31.437 15.038 13.727 1.00 82.56 197 LYS A O 1
ATOM 1631 N N . SER A 1 198 ? -30.894 13.791 11.949 1.00 78.88 198 SER A N 1
ATOM 1632 C CA . SER A 1 198 ? -31.797 14.489 11.036 1.00 78.88 198 SER A CA 1
ATOM 1633 C C . SER A 1 198 ? -33.280 14.164 11.258 1.00 78.88 198 SER A C 1
ATOM 1635 O O . SER A 1 198 ? -34.122 14.818 10.644 1.00 78.88 198 SER A O 1
ATOM 1637 N N . ASN A 1 199 ? -33.610 13.149 12.077 1.00 68.38 199 ASN A N 1
ATOM 1638 C CA . ASN A 1 199 ? -34.957 12.577 12.246 1.00 68.38 199 ASN A CA 1
ATOM 1639 C C . ASN A 1 199 ? -35.674 12.220 10.923 1.00 68.38 199 ASN A C 1
ATOM 1641 O O . ASN A 1 199 ? -36.876 11.953 10.910 1.00 68.38 199 ASN A O 1
ATOM 1645 N N . LYS A 1 200 ? -34.959 12.189 9.791 1.00 62.66 200 LYS A N 1
ATOM 1646 C CA . LYS A 1 200 ? -35.495 11.767 8.498 1.00 62.66 200 LYS A CA 1
ATOM 1647 C C . LYS A 1 200 ? -35.287 10.268 8.364 1.00 62.66 200 LYS A C 1
ATOM 1649 O O . LYS A 1 200 ? -34.188 9.811 8.060 1.00 62.66 200 LYS A O 1
ATOM 1654 N N . ILE A 1 201 ? -36.364 9.508 8.542 1.00 61.44 201 ILE A N 1
ATOM 1655 C CA . ILE A 1 201 ? -36.402 8.093 8.168 1.00 61.44 201 ILE A CA 1
ATOM 1656 C C . ILE A 1 201 ? -36.397 8.035 6.636 1.00 61.44 201 ILE A C 1
ATOM 1658 O O . ILE A 1 201 ? -37.444 8.050 5.991 1.00 61.44 201 ILE A O 1
ATOM 1662 N N . ASN A 1 202 ? -35.209 8.042 6.035 1.00 67.44 202 ASN A N 1
ATOM 1663 C CA . ASN A 1 202 ? -35.065 7.791 4.610 1.00 67.44 202 ASN A CA 1
ATOM 1664 C C . ASN A 1 202 ? -35.130 6.277 4.385 1.00 67.44 202 ASN A C 1
ATOM 1666 O O . ASN A 1 202 ? -34.155 5.575 4.626 1.00 67.44 202 ASN A O 1
ATOM 1670 N N . SER A 1 203 ? -36.279 5.764 3.944 1.00 68.88 203 SER A N 1
ATOM 1671 C CA . SER A 1 203 ? -36.470 4.327 3.705 1.00 68.88 203 SER A CA 1
ATOM 1672 C C . SER A 1 203 ? -35.575 3.767 2.591 1.00 68.88 203 SER A C 1
ATOM 1674 O O . SER A 1 203 ? -35.368 2.554 2.533 1.00 68.88 203 SER A O 1
ATOM 1676 N N . ASP A 1 204 ? -35.009 4.633 1.745 1.00 82.44 204 ASP A N 1
ATOM 1677 C CA . ASP A 1 204 ? -34.153 4.241 0.625 1.00 82.44 204 ASP A CA 1
ATOM 1678 C C . ASP A 1 204 ? -32.680 4.056 1.024 1.00 82.44 204 ASP A C 1
ATOM 1680 O O . ASP A 1 204 ? -31.911 3.483 0.247 1.00 82.44 204 ASP A O 1
ATOM 1684 N N . TRP A 1 205 ? -32.273 4.503 2.218 1.00 84.38 205 TRP A N 1
ATOM 1685 C CA . TRP A 1 205 ? -30.886 4.449 2.687 1.00 84.38 205 TRP A CA 1
ATOM 1686 C C . TRP A 1 205 ? -30.776 3.870 4.095 1.00 84.38 205 TRP A C 1
ATOM 1688 O O . TRP A 1 205 ? -31.563 4.182 4.981 1.00 84.38 205 TRP A O 1
ATOM 1698 N N . ARG A 1 206 ? -29.755 3.041 4.313 1.00 81.56 206 ARG A N 1
ATOM 1699 C CA . ARG A 1 206 ? -29.391 2.495 5.626 1.00 81.56 206 ARG A CA 1
ATOM 1700 C C . ARG A 1 206 ? -27.905 2.725 5.863 1.00 81.56 206 ARG A C 1
A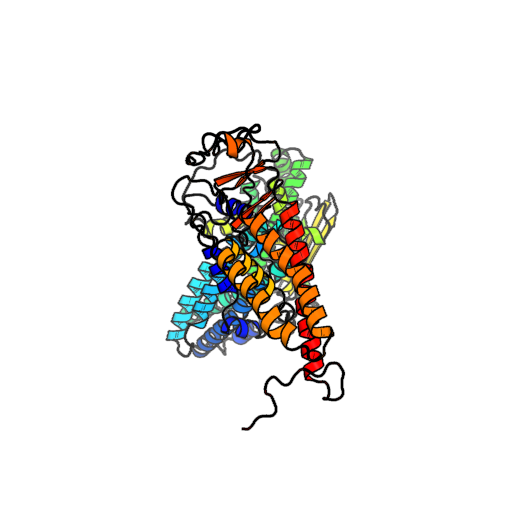TOM 1702 O O . ARG A 1 206 ? -27.058 2.004 5.326 1.00 81.56 206 ARG A O 1
ATOM 1709 N N . GLY A 1 207 ? -27.580 3.782 6.608 1.00 84.06 207 GLY A N 1
ATOM 1710 C CA . GLY A 1 207 ? -26.217 4.309 6.652 1.00 84.06 207 GLY A CA 1
ATOM 1711 C C . GLY A 1 207 ? -25.732 4.622 5.235 1.00 84.06 207 GLY A C 1
ATOM 1712 O O . GLY A 1 207 ? -26.439 5.273 4.470 1.00 84.06 207 GLY A O 1
ATOM 1713 N N . ALA A 1 208 ? -24.566 4.093 4.863 1.00 84.75 208 ALA A N 1
ATOM 1714 C CA . ALA A 1 208 ? -23.980 4.260 3.527 1.00 84.75 208 ALA A CA 1
ATOM 1715 C C . ALA A 1 208 ? -24.533 3.308 2.436 1.00 84.75 208 ALA A C 1
ATOM 1717 O O . ALA A 1 208 ? -24.063 3.348 1.297 1.00 84.75 208 ALA A O 1
ATOM 1718 N N . ILE A 1 209 ? -25.497 2.436 2.758 1.00 85.94 209 ILE A N 1
ATOM 1719 C CA . ILE A 1 209 ? -26.067 1.461 1.813 1.00 85.94 209 ILE A CA 1
ATOM 1720 C C . ILE A 1 209 ? -27.347 2.035 1.211 1.00 85.94 209 ILE A C 1
ATOM 1722 O O . ILE A 1 209 ? -28.255 2.435 1.942 1.00 85.94 209 ILE A O 1
ATOM 1726 N N . SER A 1 210 ? -27.441 2.034 -0.118 1.00 88.81 210 SER A N 1
ATOM 1727 C CA . SER A 1 210 ? -28.679 2.372 -0.816 1.00 88.81 210 SER A CA 1
ATOM 1728 C C . SER A 1 210 ? -29.492 1.102 -1.020 1.00 88.81 210 SER A C 1
ATOM 1730 O O . SER A 1 210 ? -29.046 0.178 -1.696 1.00 88.81 210 SER A O 1
ATOM 1732 N N . MET A 1 211 ? -30.689 1.060 -0.440 1.00 85.12 211 MET A N 1
ATOM 1733 C CA . MET A 1 211 ? -31.609 -0.076 -0.538 1.00 85.12 211 MET A CA 1
ATOM 1734 C C . MET A 1 211 ? -32.283 -0.157 -1.909 1.00 85.12 211 MET A C 1
ATOM 1736 O O . MET A 1 211 ? -32.710 -1.232 -2.317 1.00 85.12 211 MET A O 1
ATOM 1740 N N . LYS A 1 212 ? -32.361 0.972 -2.625 1.00 88.31 212 LYS A N 1
ATOM 1741 C CA . LYS A 1 212 ? -32.923 1.068 -3.977 1.00 88.31 212 LYS A CA 1
ATOM 1742 C C . LYS A 1 212 ? -31.873 1.443 -5.027 1.00 88.31 212 LYS A C 1
ATOM 1744 O O . LYS A 1 212 ? -32.122 2.282 -5.894 1.00 88.31 212 LYS A O 1
ATOM 1749 N N . PHE A 1 213 ? -30.675 0.873 -4.932 1.00 90.12 213 PHE A N 1
ATOM 1750 C CA . PHE A 1 213 ? -29.613 1.195 -5.879 1.00 90.12 213 PHE A CA 1
ATOM 1751 C C . PHE A 1 213 ? -29.939 0.669 -7.286 1.00 90.12 213 PHE A C 1
ATOM 1753 O O . PHE A 1 213 ? -30.353 -0.476 -7.465 1.00 90.12 213 PHE A O 1
ATOM 1760 N N . SER A 1 214 ? -29.758 1.541 -8.285 1.00 91.81 214 SER A N 1
ATOM 1761 C CA . SER A 1 214 ? -29.954 1.245 -9.706 1.00 91.81 214 SER A CA 1
ATOM 1762 C C . SER A 1 214 ? -28.592 1.177 -10.409 1.00 91.81 214 SER A C 1
ATOM 1764 O O . SER A 1 214 ? -27.979 2.226 -10.644 1.00 91.81 214 SER A O 1
ATOM 1766 N N . PRO A 1 215 ? -28.126 -0.031 -10.784 1.00 92.44 215 PRO A N 1
ATOM 1767 C CA . PRO A 1 215 ? -26.896 -0.217 -11.553 1.00 92.44 215 PRO A CA 1
ATOM 1768 C C . PRO A 1 215 ? -26.869 0.602 -12.850 1.00 92.44 215 PRO A C 1
ATOM 1770 O O . PRO A 1 215 ? -25.852 1.209 -13.174 1.00 92.44 215 PRO A O 1
ATOM 1773 N N . ALA A 1 216 ? -28.003 0.673 -13.556 1.00 93.19 216 ALA A N 1
ATOM 1774 C CA . ALA A 1 216 ? -28.137 1.420 -14.805 1.00 93.19 216 ALA A CA 1
ATOM 1775 C C . ALA A 1 216 ? -27.938 2.924 -14.614 1.00 93.19 216 ALA A C 1
ATOM 1777 O O . ALA A 1 216 ? -27.183 3.545 -15.359 1.00 93.19 216 ALA A O 1
ATOM 1778 N N . LYS A 1 217 ? -28.547 3.507 -13.574 1.00 93.94 217 LYS A N 1
ATOM 1779 C CA . LYS A 1 217 ? -28.363 4.930 -13.268 1.00 93.94 217 LYS A CA 1
ATOM 1780 C C . LYS A 1 217 ? -26.905 5.243 -12.922 1.00 93.94 217 LYS A C 1
ATOM 1782 O O . LYS A 1 217 ? -26.370 6.237 -13.404 1.00 93.94 217 LYS A O 1
ATOM 1787 N N . ALA A 1 218 ? -26.262 4.383 -12.129 1.00 93.56 218 ALA A N 1
ATOM 1788 C CA . ALA A 1 218 ? -24.855 4.541 -11.768 1.00 93.56 218 ALA A CA 1
ATOM 1789 C C . ALA A 1 218 ? -23.929 4.433 -12.990 1.00 93.56 218 ALA A C 1
ATOM 1791 O O . ALA A 1 218 ? -23.031 5.257 -13.151 1.00 93.56 218 ALA A O 1
ATOM 1792 N N . ALA A 1 219 ? -24.175 3.465 -13.879 1.00 95.88 219 ALA A N 1
ATOM 1793 C CA . ALA A 1 219 ? -23.429 3.320 -15.126 1.00 95.88 219 ALA A CA 1
ATOM 1794 C C . ALA A 1 219 ? -23.604 4.531 -16.043 1.00 95.88 219 ALA A C 1
ATOM 1796 O O . ALA A 1 219 ? -22.608 5.071 -16.512 1.00 95.88 219 ALA A O 1
ATOM 1797 N N . GLN A 1 220 ? -24.837 5.010 -16.236 1.00 96.94 220 GLN A N 1
ATOM 1798 C CA . GLN A 1 220 ? -25.099 6.187 -17.062 1.00 96.94 220 GLN A CA 1
ATOM 1799 C C . GLN A 1 220 ? -24.398 7.435 -16.518 1.00 96.94 220 GLN A C 1
ATOM 1801 O O . GLN A 1 220 ? -23.803 8.194 -17.281 1.00 96.94 220 GLN A O 1
ATOM 1806 N N . GLN A 1 221 ? -24.429 7.637 -15.199 1.00 95.44 221 GLN A N 1
ATOM 1807 C CA . GLN A 1 221 ? -23.714 8.742 -14.567 1.00 95.44 221 GLN A CA 1
ATOM 1808 C C . GLN A 1 221 ? -22.201 8.623 -14.790 1.00 95.44 221 GLN A C 1
ATOM 1810 O O . GLN A 1 221 ? -21.573 9.588 -15.210 1.00 95.44 221 GLN A O 1
ATOM 1815 N N . CYS A 1 222 ? -21.627 7.431 -14.607 1.00 95.69 222 CYS A N 1
ATOM 1816 C CA . CYS A 1 222 ? -20.203 7.209 -14.852 1.00 95.69 222 CYS A CA 1
ATOM 1817 C C . CYS A 1 222 ? -19.822 7.414 -16.326 1.00 95.69 222 CYS A C 1
ATOM 1819 O O . CYS A 1 222 ? -18.755 7.955 -16.599 1.00 95.69 222 CYS A O 1
ATOM 1821 N N . ILE A 1 223 ? -20.678 7.017 -17.276 1.00 96.88 223 ILE A N 1
ATOM 1822 C CA . ILE A 1 223 ? -20.476 7.280 -18.708 1.00 96.88 223 ILE A CA 1
ATOM 1823 C C . ILE A 1 223 ? -20.418 8.786 -18.957 1.00 96.88 223 ILE A C 1
ATOM 1825 O O . ILE A 1 223 ? -19.493 9.243 -19.625 1.00 96.88 223 ILE A O 1
ATOM 1829 N N . ASN A 1 224 ? -21.353 9.558 -18.399 1.00 96.19 224 ASN A N 1
ATOM 1830 C CA . ASN A 1 224 ? -21.385 11.011 -18.563 1.00 96.19 224 ASN A CA 1
ATOM 1831 C C . ASN A 1 224 ? -20.138 11.670 -17.954 1.00 96.19 224 ASN A C 1
ATOM 1833 O O . ASN A 1 224 ? -19.459 12.433 -18.638 1.00 96.19 224 ASN A O 1
ATOM 1837 N N . ASP A 1 225 ? -19.797 11.315 -16.711 1.00 91.50 225 ASP A N 1
ATOM 1838 C CA . ASP A 1 225 ? -18.638 11.858 -15.996 1.00 91.50 225 ASP A CA 1
ATOM 1839 C C . ASP A 1 225 ? -17.337 11.587 -16.772 1.00 91.50 225 ASP A C 1
ATOM 1841 O O . ASP A 1 225 ? -16.549 12.496 -17.037 1.00 91.50 225 ASP A O 1
ATOM 1845 N N . VAL A 1 226 ? -17.119 10.334 -17.191 1.00 94.25 226 VAL A N 1
ATOM 1846 C CA . VAL A 1 226 ? -15.914 9.936 -17.936 1.00 94.25 226 VAL A CA 1
ATOM 1847 C C . VAL A 1 226 ? -15.903 10.518 -19.347 1.00 94.25 226 VAL A C 1
ATOM 1849 O O . VAL A 1 226 ? -14.833 10.852 -19.846 1.00 94.25 226 VAL A O 1
ATOM 1852 N N . SER A 1 227 ? -17.065 10.727 -19.969 1.00 94.88 227 SER A N 1
ATOM 1853 C CA . SER A 1 227 ? -17.161 11.410 -21.264 1.00 94.88 227 SER A CA 1
ATOM 1854 C C . SER A 1 227 ? -16.673 12.852 -21.171 1.00 94.88 227 SER A C 1
ATOM 1856 O O . SER A 1 227 ? -15.917 13.287 -22.038 1.00 94.88 227 SER A O 1
ATOM 1858 N N . SER A 1 228 ? -17.034 13.580 -20.108 1.00 93.31 228 SER A N 1
ATOM 1859 C CA . SER A 1 228 ? -16.512 14.930 -19.859 1.00 93.31 228 SER A CA 1
ATOM 1860 C C . SER A 1 228 ? -14.990 14.920 -19.709 1.00 93.31 228 SER A C 1
ATOM 1862 O O . SER A 1 228 ? -14.304 15.690 -20.377 1.00 93.31 228 SER A O 1
ATOM 1864 N N . ILE A 1 229 ? -14.448 13.984 -18.926 1.00 89.25 229 ILE A N 1
ATOM 1865 C CA . ILE A 1 229 ? -12.997 13.835 -18.717 1.00 89.25 229 ILE A CA 1
ATOM 1866 C C . ILE A 1 229 ? -12.273 13.467 -20.026 1.00 89.25 229 ILE A C 1
ATOM 1868 O O . ILE A 1 229 ? -11.197 13.989 -20.333 1.00 89.25 229 ILE A O 1
ATOM 1872 N N . CYS A 1 230 ? -12.869 12.583 -20.829 1.00 91.44 230 CYS A N 1
ATOM 1873 C CA . CYS A 1 230 ? -12.357 12.188 -22.138 1.00 91.44 230 CYS A CA 1
ATOM 1874 C C . CYS A 1 230 ? -12.346 13.373 -23.106 1.00 91.44 230 CYS A C 1
ATOM 1876 O O . CYS A 1 230 ? -11.350 13.589 -23.797 1.00 91.44 230 CYS A O 1
ATOM 1878 N N . PHE A 1 231 ? -13.414 14.173 -23.120 1.00 91.69 231 PHE A N 1
ATOM 1879 C CA . PHE A 1 231 ? -13.497 15.373 -23.943 1.00 91.69 231 PHE A CA 1
ATOM 1880 C C . PHE A 1 231 ? -12.451 16.413 -23.535 1.00 91.69 231 PHE A C 1
ATOM 1882 O O . PHE A 1 231 ? -11.757 16.943 -24.397 1.00 91.69 231 PHE A O 1
ATOM 1889 N N . GLU A 1 232 ? -12.279 16.665 -22.238 1.00 89.25 232 GLU A N 1
ATOM 1890 C CA . GLU A 1 232 ? -11.243 17.572 -21.732 1.00 89.25 232 GLU A CA 1
ATOM 1891 C C . GLU A 1 232 ? -9.828 17.104 -22.111 1.00 89.25 232 GLU A C 1
ATOM 1893 O O . GLU A 1 232 ? -8.968 17.923 -22.426 1.00 89.25 232 GLU A O 1
ATOM 1898 N N . THR A 1 233 ? -9.588 15.788 -22.135 1.00 86.31 233 THR A N 1
ATOM 1899 C CA . THR A 1 233 ? -8.260 15.218 -22.421 1.00 86.31 233 THR A CA 1
ATOM 1900 C C . THR A 1 233 ? -7.955 15.123 -23.920 1.00 86.31 233 THR A C 1
ATOM 1902 O O . THR A 1 233 ? -6.841 15.421 -24.351 1.00 86.31 233 THR A O 1
ATOM 1905 N N . TYR A 1 234 ? -8.918 14.672 -24.726 1.00 88.50 234 TYR A N 1
ATOM 1906 C CA . TYR A 1 234 ? -8.704 14.305 -26.130 1.00 88.50 234 TYR A CA 1
ATOM 1907 C C . TYR A 1 234 ? -9.526 15.130 -27.124 1.00 88.50 234 TYR A C 1
ATOM 1909 O O . TYR A 1 234 ? -9.338 14.973 -28.329 1.00 88.50 234 TYR A O 1
ATOM 1917 N N . THR A 1 235 ? -10.430 16.003 -26.669 1.00 91.50 235 THR A N 1
ATOM 1918 C CA . THR A 1 235 ? -11.383 16.795 -27.485 1.00 91.50 235 THR A CA 1
ATOM 1919 C C . THR A 1 235 ? -12.385 15.975 -28.309 1.00 91.50 235 THR A C 1
ATOM 1921 O O . THR A 1 235 ? -13.128 16.518 -29.129 1.00 91.50 235 THR A O 1
ATOM 1924 N N . VAL A 1 236 ? -12.425 14.662 -28.077 1.00 92.75 236 VAL A N 1
ATOM 1925 C CA . VAL A 1 236 ? -13.314 13.689 -28.719 1.00 92.75 236 VAL A CA 1
ATOM 1926 C C . VAL A 1 236 ? -13.833 12.714 -27.668 1.00 92.75 236 VAL A C 1
ATOM 1928 O O . VAL A 1 236 ? -13.162 12.463 -26.666 1.00 92.75 236 VAL A O 1
ATOM 1931 N N . VAL A 1 237 ? -15.016 12.152 -27.905 1.00 94.12 237 VAL A N 1
ATOM 1932 C CA . VAL A 1 237 ? -15.634 11.150 -27.029 1.00 94.12 237 VAL A CA 1
ATOM 1933 C C . VAL A 1 237 ? -16.189 10.029 -27.907 1.00 94.12 237 VAL A C 1
ATOM 1935 O O . VAL A 1 237 ? -16.928 10.332 -28.845 1.00 94.12 237 VAL A O 1
ATOM 1938 N N . PRO A 1 238 ? -15.835 8.758 -27.655 1.00 94.50 238 PRO A N 1
ATOM 1939 C CA . PRO A 1 238 ? -16.423 7.643 -28.384 1.00 94.50 238 PRO A CA 1
ATOM 1940 C C . PRO A 1 238 ? -17.885 7.433 -27.971 1.00 94.50 238 PRO A C 1
ATOM 1942 O O . PRO A 1 238 ? -18.243 7.622 -26.808 1.00 94.50 238 PRO A O 1
ATOM 1945 N N . HIS A 1 239 ? -18.731 7.004 -28.908 1.00 94.25 239 HIS A N 1
ATOM 1946 C CA . HIS A 1 239 ? -20.115 6.654 -28.597 1.00 94.25 239 HIS A CA 1
ATOM 1947 C C . HIS A 1 239 ? -20.169 5.400 -27.708 1.00 94.25 239 HIS A C 1
ATOM 1949 O O . HIS A 1 239 ? -19.585 4.366 -28.053 1.00 94.25 239 HIS A O 1
ATOM 1955 N N . ILE A 1 240 ? -20.867 5.507 -26.570 1.00 95.50 240 ILE A N 1
ATOM 1956 C CA . ILE A 1 240 ? -21.081 4.412 -25.619 1.00 95.50 240 ILE A CA 1
ATOM 1957 C C . ILE A 1 240 ? -22.568 4.098 -25.517 1.00 95.50 240 ILE A C 1
ATOM 1959 O O . ILE A 1 240 ? -23.359 4.966 -25.153 1.00 95.50 240 ILE A O 1
ATOM 1963 N N . GLU A 1 241 ? -22.926 2.842 -25.767 1.00 95.75 241 GLU A N 1
ATOM 1964 C CA . GLU A 1 241 ? -24.285 2.334 -25.578 1.00 95.75 241 GLU A CA 1
ATOM 1965 C C . GLU A 1 241 ? -24.415 1.638 -24.217 1.00 95.75 241 GLU A C 1
ATOM 1967 O O . GLU A 1 241 ? -23.577 0.812 -23.844 1.00 95.75 241 GLU A O 1
ATOM 1972 N N . LEU A 1 242 ? -25.487 1.950 -23.485 1.00 96.62 242 LEU A N 1
ATOM 1973 C CA . LEU A 1 242 ? -25.861 1.281 -22.242 1.00 96.62 242 LEU A CA 1
ATOM 1974 C C . LEU A 1 242 ? -27.085 0.390 -22.477 1.00 96.62 242 LEU A C 1
ATOM 1976 O O . LEU A 1 242 ? -28.174 0.882 -22.761 1.00 96.62 242 LEU A O 1
ATOM 1980 N N . GLU A 1 243 ? -26.919 -0.913 -22.280 1.00 96.12 243 GLU A N 1
ATOM 1981 C CA . GLU A 1 243 ? -27.997 -1.899 -22.306 1.00 96.12 243 GLU A CA 1
ATOM 1982 C C . GLU A 1 243 ? -28.287 -2.375 -20.878 1.00 96.12 243 GLU A C 1
ATOM 1984 O O . GLU A 1 243 ? -27.417 -2.932 -20.203 1.00 96.12 243 GLU A O 1
ATOM 1989 N N . ASN A 1 244 ? -29.512 -2.149 -20.398 1.00 93.44 244 ASN A N 1
ATOM 1990 C CA . ASN A 1 244 ? -29.924 -2.542 -19.055 1.00 93.44 244 ASN A CA 1
ATOM 1991 C C . ASN A 1 244 ? -30.932 -3.695 -19.086 1.00 93.44 244 ASN A C 1
ATOM 1993 O O . ASN A 1 244 ? -32.098 -3.484 -19.409 1.00 93.44 244 ASN A O 1
ATOM 1997 N N . ASN A 1 245 ? -30.496 -4.867 -18.627 1.00 89.75 245 ASN A N 1
ATOM 1998 C CA . ASN A 1 245 ? -31.323 -6.063 -18.470 1.00 89.75 245 ASN A CA 1
ATOM 1999 C C . ASN A 1 245 ? -31.661 -6.350 -16.992 1.00 89.75 245 ASN A C 1
ATOM 2001 O O . ASN A 1 245 ? -31.988 -7.479 -16.635 1.00 89.75 245 ASN A O 1
ATOM 2005 N N . ILE A 1 246 ? -31.554 -5.346 -16.109 1.00 85.56 246 ILE A N 1
ATOM 2006 C CA . ILE A 1 246 ? -31.979 -5.425 -14.704 1.00 85.56 246 ILE A CA 1
ATOM 2007 C C . ILE A 1 246 ? -33.212 -4.546 -14.494 1.00 85.56 246 ILE A C 1
ATOM 2009 O O . ILE A 1 246 ? -33.188 -3.341 -14.755 1.00 85.56 246 ILE A O 1
ATOM 2013 N N . HIS A 1 247 ? -34.277 -5.147 -13.966 1.00 78.12 247 HIS A N 1
ATOM 2014 C CA . HIS A 1 247 ? -35.548 -4.462 -13.713 1.00 78.12 247 HIS A CA 1
ATOM 2015 C C . HIS A 1 247 ? -35.779 -4.126 -12.236 1.00 78.12 247 HIS A C 1
ATOM 2017 O O . HIS A 1 247 ? -36.551 -3.218 -11.933 1.00 78.12 247 HIS A O 1
ATOM 2023 N N . GLU A 1 248 ? -35.084 -4.804 -11.321 1.00 80.31 248 GLU A N 1
ATOM 2024 C CA . GLU A 1 248 ? -35.250 -4.615 -9.880 1.00 80.31 248 GLU A CA 1
ATOM 2025 C C . GLU A 1 248 ? -34.052 -3.888 -9.254 1.00 80.31 248 GLU A C 1
ATOM 2027 O O . GLU A 1 248 ? -32.903 -4.126 -9.639 1.00 80.31 248 GLU A O 1
ATOM 2032 N N . PRO A 1 249 ? -34.286 -2.991 -8.282 1.00 83.50 249 PRO A N 1
ATOM 2033 C CA . PRO A 1 249 ? -33.203 -2.364 -7.547 1.00 83.50 249 PRO A CA 1
ATOM 2034 C C . PRO A 1 249 ? -32.506 -3.370 -6.623 1.00 83.50 249 PRO A C 1
ATOM 2036 O O . PRO A 1 249 ? -33.138 -4.247 -6.036 1.00 83.50 249 PRO A O 1
ATOM 2039 N N . ILE A 1 250 ? -31.196 -3.202 -6.446 1.00 84.75 250 ILE A N 1
ATOM 2040 C CA . ILE A 1 250 ? -30.354 -4.133 -5.685 1.00 84.75 250 ILE A CA 1
ATOM 2041 C C . ILE A 1 250 ? -29.667 -3.359 -4.561 1.00 84.75 250 ILE A C 1
ATOM 2043 O O . ILE A 1 250 ? -28.948 -2.415 -4.874 1.00 84.75 250 ILE A O 1
ATOM 2047 N N . PRO A 1 251 ? -29.817 -3.729 -3.275 1.00 85.00 251 PRO A N 1
ATOM 2048 C CA . PRO A 1 251 ? -29.123 -3.047 -2.189 1.00 85.00 251 PRO A CA 1
ATOM 2049 C C . PRO A 1 251 ? -27.599 -3.107 -2.346 1.00 85.00 251 PRO A C 1
ATOM 2051 O O . PRO A 1 251 ? -27.021 -4.194 -2.399 1.00 85.00 251 PRO A O 1
ATOM 2054 N N . PHE A 1 252 ? -26.934 -1.949 -2.414 1.00 86.81 252 PHE A N 1
ATOM 2055 C CA . PHE A 1 252 ? -25.481 -1.887 -2.611 1.00 86.81 252 PHE A CA 1
ATOM 2056 C C . PHE A 1 252 ? -24.851 -0.584 -2.087 1.00 86.81 252 PHE A C 1
ATOM 2058 O O . PHE A 1 252 ? -25.558 0.364 -1.748 1.00 86.81 252 PHE A O 1
ATOM 2065 N N . PHE A 1 253 ? -23.512 -0.530 -2.035 1.00 86.56 253 PHE A N 1
ATOM 2066 C CA . PHE A 1 253 ? -22.725 0.692 -1.805 1.00 86.56 253 PHE A CA 1
ATOM 2067 C C . PHE A 1 253 ? -22.455 1.412 -3.141 1.00 86.56 253 PHE A C 1
ATOM 2069 O O . PHE A 1 253 ? -21.554 0.987 -3.875 1.00 86.56 253 PHE A O 1
ATOM 2076 N N . PRO A 1 254 ? -23.172 2.502 -3.484 1.00 89.50 254 PRO A N 1
ATOM 2077 C CA . PRO A 1 254 ? -23.100 3.083 -4.830 1.00 89.50 254 PRO A CA 1
ATOM 2078 C C . PRO A 1 254 ? -21.690 3.553 -5.202 1.00 89.50 254 PRO A C 1
ATOM 2080 O O . PRO A 1 254 ? -21.197 3.254 -6.288 1.00 89.50 254 PRO A O 1
ATOM 2083 N N . HIS A 1 255 ? -20.984 4.171 -4.250 1.00 84.38 255 HIS A N 1
ATOM 2084 C CA . HIS A 1 255 ? -19.644 4.716 -4.465 1.00 84.38 255 HIS A CA 1
ATOM 2085 C C . HIS A 1 255 ? -18.606 3.660 -4.893 1.00 84.38 255 HIS A C 1
ATOM 2087 O O . HIS A 1 255 ? -17.660 3.995 -5.607 1.00 84.38 255 HIS A O 1
ATOM 2093 N N . ILE A 1 256 ? -18.765 2.391 -4.483 1.00 87.00 256 ILE A N 1
ATOM 2094 C CA . ILE A 1 256 ? -17.867 1.296 -4.880 1.00 87.00 256 ILE A CA 1
ATOM 2095 C C . ILE A 1 256 ? -18.077 0.944 -6.347 1.00 87.00 256 ILE A C 1
ATOM 2097 O O . ILE A 1 256 ? -17.107 0.840 -7.096 1.00 87.00 256 ILE A O 1
ATOM 2101 N N . VAL A 1 257 ? -19.338 0.779 -6.753 1.00 91.12 257 VAL A N 1
ATOM 2102 C CA . VAL A 1 257 ? -19.690 0.449 -8.139 1.00 91.12 257 VAL A CA 1
ATOM 2103 C C . VAL A 1 257 ? -19.226 1.566 -9.053 1.00 91.12 257 VAL A C 1
ATOM 2105 O O . VAL A 1 257 ? -18.513 1.316 -10.018 1.00 91.12 257 VAL A O 1
ATOM 2108 N N . GLU A 1 258 ? -19.550 2.806 -8.703 1.00 90.88 258 GLU A N 1
ATOM 2109 C CA . GLU A 1 258 ? -19.155 3.959 -9.495 1.00 90.88 258 GLU A CA 1
ATOM 2110 C C . GLU A 1 258 ? -17.632 4.120 -9.588 1.00 90.88 258 GLU A C 1
ATOM 2112 O O . GLU A 1 258 ? -17.118 4.489 -10.639 1.00 90.88 258 GLU A O 1
ATOM 2117 N N . TYR A 1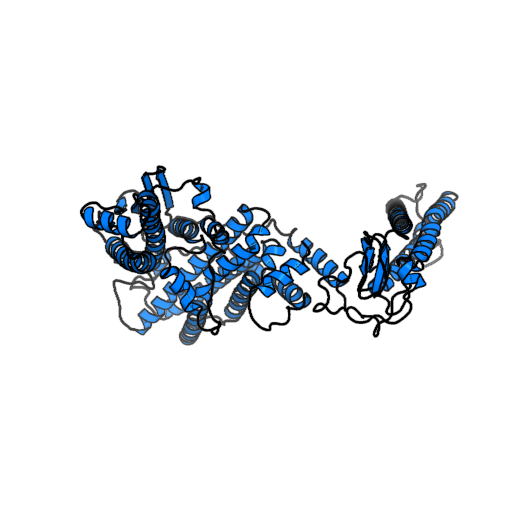 259 ? -16.880 3.840 -8.515 1.00 89.81 259 TYR A N 1
ATOM 2118 C CA . TYR A 1 259 ? -15.417 3.851 -8.572 1.00 89.81 259 TYR A CA 1
ATOM 2119 C C . TYR A 1 259 ? -14.896 2.844 -9.603 1.00 89.81 259 TYR A C 1
ATOM 2121 O O . TYR A 1 259 ? -14.106 3.215 -10.469 1.00 89.81 259 TYR A O 1
ATOM 2129 N N . ILE A 1 260 ? -15.370 1.595 -9.544 1.00 91.88 260 ILE A N 1
ATOM 2130 C CA . ILE A 1 260 ? -14.936 0.548 -10.475 1.00 91.88 260 ILE A CA 1
ATOM 2131 C C . ILE A 1 260 ? -15.333 0.907 -11.912 1.00 91.88 260 ILE A C 1
ATOM 2133 O O . ILE A 1 260 ? -14.503 0.819 -12.815 1.00 91.88 260 ILE A O 1
ATOM 2137 N N . LEU A 1 261 ? -16.575 1.348 -12.129 1.00 94.88 261 LEU A N 1
ATOM 2138 C CA . LEU A 1 261 ? -17.065 1.719 -13.456 1.00 94.88 261 LEU A CA 1
ATOM 2139 C C . LEU A 1 261 ? -16.291 2.900 -14.040 1.00 94.88 261 LEU A C 1
ATOM 2141 O O . LEU A 1 261 ? -15.900 2.829 -15.201 1.00 94.88 261 LEU A O 1
ATOM 2145 N N . ARG A 1 262 ? -16.000 3.947 -13.254 1.00 92.75 262 ARG A N 1
ATOM 2146 C CA . ARG A 1 262 ? -15.174 5.075 -13.715 1.00 92.75 262 ARG A CA 1
ATOM 2147 C C . ARG A 1 262 ? -13.787 4.617 -14.159 1.00 92.75 262 ARG A C 1
ATOM 2149 O O . ARG A 1 262 ? -13.315 5.052 -15.202 1.00 92.75 262 ARG A O 1
ATOM 2156 N N . GLU A 1 263 ? -13.137 3.726 -13.414 1.00 91.06 263 GLU A N 1
ATOM 2157 C CA . GLU A 1 263 ? -11.820 3.200 -13.797 1.00 91.06 263 GLU A CA 1
ATOM 2158 C C . GLU A 1 263 ? -11.879 2.343 -15.073 1.00 91.06 263 GLU A C 1
ATOM 2160 O O . GLU A 1 263 ? -11.043 2.508 -15.963 1.00 91.06 263 GLU A O 1
ATOM 2165 N N . LEU A 1 264 ? -12.872 1.457 -15.205 1.00 94.31 264 LEU A N 1
ATOM 2166 C CA . LEU A 1 264 ? -13.030 0.614 -16.396 1.00 94.31 264 LEU A CA 1
ATOM 2167 C C . LEU A 1 264 ? -13.396 1.434 -17.643 1.00 94.31 264 LEU A C 1
ATOM 2169 O O . LEU A 1 264 ? -12.815 1.218 -18.707 1.00 94.31 264 LEU A O 1
ATOM 2173 N N . LEU A 1 265 ? -14.299 2.409 -17.511 1.00 95.88 265 LEU A N 1
ATOM 2174 C CA . LEU A 1 265 ? -14.705 3.294 -18.604 1.00 95.88 265 LEU A CA 1
ATOM 2175 C C . LEU A 1 265 ? -13.569 4.223 -19.037 1.00 95.88 265 LEU A C 1
ATOM 2177 O O . LEU A 1 265 ? -13.378 4.395 -20.238 1.00 95.88 265 LEU A O 1
ATOM 2181 N N . LYS A 1 266 ? -12.771 4.761 -18.099 1.00 92.06 266 LYS A N 1
ATOM 2182 C CA . LYS A 1 266 ? -11.564 5.535 -18.441 1.00 92.06 266 LYS A CA 1
ATOM 2183 C C . LYS A 1 266 ? -10.610 4.707 -19.296 1.00 92.06 266 LYS A C 1
ATOM 2185 O O . LYS A 1 266 ? -10.168 5.185 -20.336 1.00 92.06 266 LYS A O 1
ATOM 2190 N N . ASN A 1 267 ? -10.339 3.461 -18.895 1.00 91.88 267 ASN A N 1
ATOM 2191 C CA . ASN A 1 267 ? -9.472 2.559 -19.659 1.00 91.88 267 ASN A CA 1
ATOM 2192 C C . ASN A 1 267 ? -10.048 2.245 -21.049 1.00 91.88 267 ASN A C 1
ATOM 2194 O O . ASN A 1 267 ? -9.312 2.314 -22.030 1.00 91.88 267 ASN A O 1
ATOM 2198 N N . SER A 1 268 ? -11.353 1.972 -21.135 1.00 94.56 268 SER A N 1
ATOM 2199 C CA . SER A 1 268 ? -12.043 1.637 -22.391 1.00 94.56 268 SER A CA 1
ATOM 2200 C C . SER A 1 268 ? -12.032 2.816 -23.372 1.00 94.56 268 SER A C 1
ATOM 2202 O O . SER A 1 268 ? -11.555 2.699 -24.497 1.00 94.56 268 SER A O 1
ATOM 2204 N N . MET A 1 269 ? -12.493 3.995 -22.932 1.00 95.00 269 MET A N 1
ATOM 2205 C CA . MET A 1 269 ? -12.511 5.207 -23.760 1.00 95.00 269 MET A CA 1
ATOM 2206 C C . MET A 1 269 ? -11.102 5.617 -24.194 1.00 95.00 269 MET A C 1
ATOM 2208 O O . MET A 1 269 ? -10.894 5.965 -25.355 1.00 95.00 269 MET A O 1
ATOM 2212 N N . ARG A 1 270 ? -10.122 5.540 -23.283 1.00 92.38 270 ARG A N 1
ATOM 2213 C CA . ARG A 1 270 ? -8.716 5.805 -23.598 1.00 92.38 270 ARG A CA 1
ATOM 2214 C C . ARG A 1 270 ? -8.203 4.873 -24.692 1.00 92.38 270 ARG A C 1
ATOM 2216 O O . ARG A 1 270 ? -7.623 5.361 -25.658 1.00 92.38 270 ARG A O 1
ATOM 2223 N N . ALA A 1 271 ? -8.426 3.566 -24.551 1.00 92.31 271 ALA A N 1
ATOM 2224 C CA . ALA A 1 271 ? -7.981 2.575 -25.525 1.00 92.31 271 ALA A CA 1
ATOM 2225 C C . ALA A 1 271 ? -8.586 2.846 -26.909 1.00 92.31 271 ALA A C 1
ATOM 2227 O O . ALA A 1 271 ? -7.851 2.914 -27.891 1.00 92.31 271 ALA A O 1
ATOM 2228 N N . ILE A 1 272 ? -9.895 3.116 -26.979 1.00 94.81 272 ILE A N 1
ATOM 2229 C CA . ILE A 1 272 ? -10.585 3.465 -28.230 1.00 94.81 272 ILE A CA 1
ATOM 2230 C C . ILE A 1 272 ? -9.959 4.702 -28.878 1.00 94.81 272 ILE A C 1
ATOM 2232 O O . ILE A 1 272 ? -9.626 4.674 -30.064 1.00 94.81 272 ILE A O 1
ATOM 2236 N N . VAL A 1 273 ? -9.775 5.792 -28.129 1.00 93.44 273 VAL A N 1
ATOM 2237 C CA . VAL A 1 273 ? -9.235 7.037 -28.692 1.00 93.44 273 VAL A CA 1
ATOM 2238 C C . VAL A 1 273 ? -7.783 6.867 -29.139 1.00 93.44 273 VAL A C 1
ATOM 2240 O O . VAL A 1 273 ? -7.436 7.274 -30.248 1.00 93.44 273 VAL A O 1
ATOM 2243 N N . GLU A 1 274 ? -6.930 6.256 -28.316 1.00 91.19 274 GLU A N 1
ATOM 2244 C CA . GLU A 1 274 ? -5.508 6.075 -28.627 1.00 91.19 274 GLU A CA 1
ATOM 2245 C C . GLU A 1 274 ? -5.299 5.111 -29.804 1.00 91.19 274 GLU A C 1
ATOM 2247 O O . GLU A 1 274 ? -4.518 5.416 -30.708 1.00 91.19 274 GLU A O 1
ATOM 2252 N N . TYR A 1 275 ? -6.052 4.010 -29.866 1.00 92.38 275 TYR A N 1
ATOM 2253 C CA . TYR A 1 275 ? -6.000 3.057 -30.976 1.00 92.38 275 TYR A CA 1
ATOM 2254 C C . TYR A 1 275 ? -6.416 3.692 -32.309 1.00 92.38 275 TYR A C 1
ATOM 2256 O O . TYR A 1 275 ? -5.714 3.565 -33.319 1.00 92.38 275 TYR A O 1
ATOM 2264 N N . ASN A 1 276 ? -7.523 4.439 -32.315 1.00 91.19 276 ASN A N 1
ATOM 2265 C CA . ASN A 1 276 ? -7.990 5.131 -33.515 1.00 91.19 276 ASN A CA 1
ATOM 2266 C C . ASN A 1 276 ? -7.055 6.288 -33.899 1.00 91.19 276 ASN A C 1
ATOM 2268 O O . ASN A 1 276 ? -6.825 6.520 -35.083 1.00 91.19 276 ASN A O 1
ATOM 2272 N N . LYS A 1 277 ? -6.440 6.980 -32.932 1.00 91.62 277 LYS A N 1
ATOM 2273 C CA . LYS A 1 277 ? -5.434 8.017 -33.211 1.00 91.62 277 LYS A CA 1
ATOM 2274 C C . LYS A 1 277 ? -4.211 7.445 -33.922 1.00 91.62 277 LYS A C 1
ATOM 2276 O O . LYS A 1 277 ? -3.716 8.078 -34.850 1.00 91.62 277 LYS A O 1
ATOM 2281 N N . VAL A 1 278 ? -3.737 6.267 -33.517 1.00 88.94 278 VAL A N 1
ATOM 2282 C CA . VAL A 1 278 ? -2.642 5.572 -34.214 1.00 88.94 278 VAL A CA 1
ATOM 2283 C C . VAL A 1 278 ? -3.083 5.143 -35.615 1.00 88.94 278 VAL A C 1
ATOM 2285 O O . VAL A 1 278 ? -2.348 5.355 -36.575 1.00 88.94 278 VAL A O 1
ATOM 2288 N N . SER A 1 279 ? -4.296 4.604 -35.746 1.00 89.19 279 SER A N 1
ATOM 2289 C CA . SER A 1 279 ? -4.821 4.090 -37.019 1.00 89.19 279 SER A CA 1
ATOM 2290 C C . SER A 1 279 ? -5.088 5.191 -38.055 1.00 89.19 279 SER A C 1
ATOM 2292 O O . SER A 1 279 ? -4.807 5.006 -39.236 1.00 89.19 279 SER A O 1
ATOM 2294 N N . PHE A 1 280 ? -5.585 6.355 -37.624 1.00 90.56 280 PHE A N 1
ATOM 2295 C CA . PHE A 1 280 ? -5.932 7.489 -38.491 1.00 90.56 280 PHE A CA 1
ATOM 2296 C C . PHE A 1 280 ? -4.894 8.626 -38.492 1.00 90.56 280 PHE A C 1
ATOM 2298 O O . PHE A 1 280 ? -5.087 9.650 -39.155 1.00 90.56 280 PHE A O 1
ATOM 2305 N N . GLY A 1 281 ? -3.805 8.479 -37.735 1.00 88.88 281 GLY A N 1
ATOM 2306 C CA . GLY A 1 281 ? -2.652 9.385 -37.677 1.00 88.88 281 GLY A CA 1
ATOM 2307 C C . GLY A 1 281 ? -2.829 10.657 -36.837 1.00 88.88 281 GLY A C 1
ATOM 2308 O O . GLY A 1 281 ? -1.853 11.148 -36.269 1.00 88.88 281 GLY A O 1
ATOM 2309 N N . ASN A 1 282 ? -4.038 11.218 -36.727 1.00 90.25 282 ASN A N 1
ATOM 2310 C CA . ASN A 1 282 ? -4.287 12.428 -35.938 1.00 90.25 282 ASN A CA 1
ATOM 2311 C C . ASN A 1 282 ? -5.683 12.444 -35.290 1.00 90.25 282 ASN A C 1
ATOM 2313 O O . ASN A 1 282 ? -6.582 11.702 -35.678 1.00 90.25 282 ASN A O 1
ATOM 2317 N N . ILE A 1 283 ? -5.870 13.325 -34.302 1.00 90.75 283 ILE A N 1
ATOM 2318 C CA . ILE A 1 283 ? -7.114 13.409 -33.522 1.00 90.75 283 ILE A CA 1
ATOM 2319 C C . ILE A 1 283 ? -8.298 13.998 -34.311 1.00 90.75 283 ILE A C 1
ATOM 2321 O O . ILE A 1 283 ? -9.448 13.702 -34.009 1.00 90.75 283 ILE A O 1
ATOM 2325 N N . GLN A 1 284 ? -8.038 14.800 -35.348 1.00 91.50 284 GLN A N 1
ATOM 2326 C CA . GLN A 1 284 ? -9.082 15.401 -36.189 1.00 91.50 284 GLN A CA 1
ATOM 2327 C C . GLN A 1 284 ? -9.762 14.339 -37.061 1.00 91.50 284 GLN A C 1
ATOM 2329 O O . GLN A 1 284 ? -10.982 14.339 -37.202 1.00 91.50 284 GLN A O 1
ATOM 2334 N N . ASN A 1 285 ? -8.985 13.388 -37.579 1.00 92.44 285 ASN A N 1
ATOM 2335 C CA . ASN A 1 285 ? -9.498 12.240 -38.315 1.00 92.44 285 ASN A CA 1
ATOM 2336 C C . ASN A 1 285 ? -10.281 11.296 -37.397 1.00 92.44 285 ASN A C 1
ATOM 2338 O O . ASN A 1 285 ? -11.320 10.789 -37.804 1.00 92.44 285 ASN A O 1
ATOM 2342 N N . VAL A 1 286 ? -9.834 11.112 -36.147 1.00 92.00 286 VAL A N 1
ATOM 2343 C CA . VAL A 1 286 ? -10.603 10.373 -35.128 1.00 92.00 286 VAL A CA 1
ATOM 2344 C C . VAL A 1 286 ? -11.944 11.052 -34.869 1.00 92.00 286 VAL A C 1
ATOM 2346 O O . VAL A 1 286 ? -12.969 10.380 -34.857 1.00 92.00 286 VAL A O 1
ATOM 2349 N N . LYS A 1 287 ? -11.953 12.383 -34.715 1.00 92.62 287 LYS A N 1
ATOM 2350 C CA . LYS A 1 287 ? -13.189 13.155 -34.548 1.00 92.62 287 LYS A CA 1
ATOM 2351 C C . LYS A 1 287 ? -14.146 12.924 -35.715 1.00 92.62 287 LYS A C 1
ATOM 2353 O O . LYS A 1 287 ? -15.298 12.585 -35.482 1.00 92.62 287 LYS A O 1
ATOM 2358 N N . LYS A 1 288 ? -13.648 13.038 -36.951 1.00 92.56 288 LYS A N 1
ATOM 2359 C CA . LYS A 1 288 ? -14.436 12.767 -38.157 1.00 92.56 288 LYS A CA 1
ATOM 2360 C C . LYS A 1 288 ? -14.986 11.338 -38.163 1.00 92.56 288 LYS A C 1
ATOM 2362 O O . LYS A 1 288 ? -16.168 11.153 -38.399 1.00 92.56 288 LYS A O 1
ATOM 2367 N N . TYR A 1 289 ? -14.160 10.343 -37.843 1.00 91.44 289 TYR A N 1
ATOM 2368 C CA . TYR A 1 289 ? -14.594 8.949 -37.753 1.00 91.44 289 TYR A CA 1
ATOM 2369 C C . TYR A 1 289 ? -15.706 8.751 -36.711 1.00 91.44 289 TYR A C 1
ATOM 2371 O O . TYR A 1 289 ? -16.690 8.074 -37.000 1.00 91.44 289 TYR A O 1
ATOM 2379 N N . PHE A 1 290 ? -15.592 9.358 -35.526 1.00 93.69 290 PHE A N 1
ATOM 2380 C CA . PHE A 1 290 ? -16.640 9.289 -34.500 1.00 93.69 290 PHE A CA 1
ATOM 2381 C C . PHE A 1 290 ? -17.916 10.017 -34.931 1.00 93.69 290 PHE A C 1
ATOM 2383 O O . PHE A 1 290 ? -19.009 9.521 -34.673 1.00 93.69 290 PHE A O 1
ATOM 2390 N N . ASP A 1 291 ? -17.787 11.163 -35.603 1.00 90.56 291 ASP A N 1
ATOM 2391 C CA . ASP A 1 291 ? -18.921 11.919 -36.134 1.00 90.56 291 ASP A CA 1
ATOM 2392 C C . ASP A 1 291 ? -19.655 11.148 -37.247 1.00 90.56 291 ASP A C 1
ATOM 2394 O O . ASP A 1 291 ? -20.885 11.118 -37.245 1.00 90.56 291 ASP A O 1
ATOM 2398 N N . ASP A 1 292 ? -18.916 10.474 -38.133 1.00 90.12 292 ASP A N 1
ATOM 2399 C CA . ASP A 1 292 ? -19.452 9.663 -39.235 1.00 90.12 292 ASP A CA 1
ATOM 2400 C C . ASP A 1 292 ? -20.091 8.343 -38.742 1.00 90.12 292 ASP A C 1
ATOM 2402 O O . ASP A 1 292 ? -20.918 7.763 -39.440 1.00 90.12 292 ASP A O 1
ATOM 2406 N N . ASN A 1 293 ? -19.732 7.861 -37.542 1.00 87.06 293 ASN A N 1
ATOM 2407 C CA . ASN A 1 293 ? -20.180 6.574 -36.982 1.00 87.06 293 ASN A CA 1
ATOM 2408 C C . ASN A 1 293 ? -20.977 6.723 -35.675 1.00 87.06 293 ASN A C 1
ATOM 2410 O O . ASN A 1 293 ? -20.925 5.846 -34.813 1.00 87.06 293 ASN A O 1
ATOM 2414 N N . ARG A 1 294 ? -21.740 7.810 -35.512 1.00 85.19 294 ARG A N 1
ATOM 2415 C CA . ARG A 1 294 ? -22.543 8.044 -34.294 1.00 85.19 294 ARG A CA 1
ATOM 2416 C C . ARG A 1 294 ? -23.540 6.925 -33.989 1.00 85.19 294 ARG A C 1
ATOM 2418 O O . ARG A 1 294 ? -23.789 6.652 -32.820 1.00 85.19 294 ARG A O 1
ATOM 2425 N N . ASP A 1 295 ? -24.052 6.249 -35.014 1.00 85.50 295 ASP A N 1
ATOM 2426 C CA . ASP A 1 295 ? -25.032 5.168 -34.858 1.00 85.50 295 ASP A CA 1
ATOM 2427 C C . ASP A 1 295 ? -24.402 3.828 -34.430 1.00 85.50 295 ASP A C 1
ATOM 2429 O O . ASP A 1 295 ? -25.116 2.904 -34.042 1.00 85.50 295 ASP A O 1
ATOM 2433 N N . LYS A 1 296 ? -23.065 3.703 -34.468 1.00 88.81 296 LYS A N 1
ATOM 2434 C CA . LYS A 1 296 ? -22.347 2.488 -34.062 1.00 88.81 296 LYS A CA 1
ATOM 2435 C C . LYS A 1 296 ? -21.658 2.710 -32.706 1.00 88.81 296 LYS A C 1
ATOM 2437 O O . LYS A 1 296 ? -20.758 3.544 -32.614 1.00 88.81 296 LYS A O 1
ATOM 2442 N N . PRO A 1 297 ? -22.019 1.976 -31.637 1.00 90.00 297 PRO A N 1
ATOM 2443 C CA . PRO A 1 297 ? -21.307 2.082 -30.369 1.00 90.00 297 PRO A CA 1
ATOM 2444 C C . PRO A 1 297 ? -19.902 1.487 -30.484 1.00 90.00 297 PRO A C 1
ATOM 2446 O O . PRO A 1 297 ? -19.731 0.346 -30.907 1.00 90.00 297 PRO A O 1
ATOM 2449 N N . LEU A 1 298 ? -18.896 2.266 -30.080 1.00 92.25 298 LEU A N 1
ATOM 2450 C CA . LEU A 1 298 ? -17.498 1.820 -29.989 1.00 92.25 298 LEU A CA 1
ATOM 2451 C C . LEU A 1 298 ? -17.186 1.202 -28.621 1.00 92.25 298 LEU A C 1
ATOM 2453 O O . LEU A 1 298 ? -16.155 0.554 -28.443 1.00 92.25 298 LEU A O 1
ATOM 2457 N N . CYS A 1 299 ? -18.073 1.424 -27.651 1.00 95.69 299 CYS A N 1
ATOM 2458 C CA . CYS A 1 299 ? -18.096 0.735 -26.376 1.00 95.69 299 CYS A CA 1
ATOM 2459 C C . CYS A 1 299 ? -19.539 0.377 -26.022 1.00 95.69 299 CYS A C 1
ATOM 2461 O O . CYS A 1 299 ? -20.437 1.210 -26.159 1.00 95.69 299 CYS A O 1
ATOM 2463 N N . LYS A 1 300 ? -19.765 -0.839 -25.533 1.00 96.69 300 LYS A N 1
ATOM 2464 C CA . LYS A 1 300 ? -21.071 -1.282 -25.051 1.00 96.69 300 LYS A CA 1
ATOM 2465 C C . LYS A 1 300 ? -20.985 -1.701 -23.592 1.00 96.69 300 LYS A C 1
ATOM 2467 O O . LYS A 1 300 ? -20.160 -2.537 -23.230 1.00 96.69 300 LYS A O 1
ATOM 2472 N N . VAL A 1 301 ? -21.857 -1.139 -22.761 1.00 97.56 301 VAL A N 1
ATOM 2473 C CA . VAL A 1 301 ? -22.017 -1.500 -21.350 1.00 97.56 301 VAL A CA 1
ATOM 2474 C C . VAL A 1 301 ? -23.306 -2.296 -21.211 1.00 97.56 301 VAL A C 1
ATOM 2476 O O . VAL A 1 301 ? -24.391 -1.741 -21.332 1.00 97.56 301 VAL A O 1
ATOM 2479 N N . VAL A 1 302 ? -23.197 -3.596 -20.953 1.00 96.88 302 VAL A N 1
ATOM 2480 C CA . VAL A 1 302 ? -24.346 -4.479 -20.724 1.00 96.88 302 VAL A CA 1
ATOM 2481 C C . VAL A 1 302 ? -24.450 -4.781 -19.240 1.00 96.88 302 VAL A C 1
ATOM 2483 O O . VAL A 1 302 ? -23.486 -5.240 -18.625 1.00 96.88 302 VAL A O 1
ATOM 2486 N N . ILE A 1 303 ? -25.622 -4.539 -18.667 1.00 94.88 303 ILE A N 1
ATOM 2487 C CA . ILE A 1 303 ? -25.921 -4.844 -17.273 1.00 94.88 303 ILE A CA 1
ATOM 2488 C C . ILE A 1 303 ? -26.898 -6.007 -17.231 1.00 94.88 303 ILE A C 1
ATOM 2490 O O . ILE A 1 303 ? -27.983 -5.921 -17.799 1.00 94.88 303 ILE A O 1
ATOM 2494 N N . SER A 1 304 ? -26.545 -7.074 -16.523 1.00 91.44 304 SER A N 1
ATOM 2495 C CA . SER A 1 304 ? -27.420 -8.229 -16.334 1.00 91.44 304 SER A CA 1
ATOM 2496 C C . SER A 1 304 ? -27.347 -8.745 -14.905 1.00 91.44 304 SER A C 1
ATOM 2498 O O . SER A 1 304 ? -26.283 -8.751 -14.287 1.00 91.44 304 SER A O 1
ATOM 2500 N N . SER A 1 305 ? -28.466 -9.224 -14.381 1.00 85.56 305 SER A N 1
ATOM 2501 C CA . SER A 1 305 ? -28.502 -9.995 -13.140 1.00 85.56 305 SER A CA 1
ATOM 2502 C C . SER A 1 305 ? -28.643 -11.466 -13.477 1.00 85.56 305 SER A C 1
ATOM 2504 O O . SER A 1 305 ? -29.492 -11.823 -14.291 1.00 85.56 305 SER A O 1
ATOM 2506 N N . ASP A 1 306 ? -27.846 -12.310 -12.836 1.00 75.62 306 ASP A N 1
ATOM 2507 C CA . ASP A 1 306 ? -28.087 -13.745 -12.855 1.00 75.62 306 ASP A CA 1
ATOM 2508 C C . ASP A 1 306 ? -29.014 -14.090 -11.674 1.00 75.62 306 ASP A C 1
ATOM 2510 O O . ASP A 1 306 ? -28.628 -13.859 -10.521 1.00 75.62 306 ASP A O 1
ATOM 2514 N N . PRO A 1 307 ? -30.240 -14.594 -11.920 1.00 66.56 307 PRO A N 1
ATOM 2515 C CA . PRO A 1 307 ? -31.155 -14.978 -10.849 1.00 66.56 307 PRO A CA 1
ATOM 2516 C C . PRO A 1 307 ? -30.627 -16.139 -9.996 1.00 66.56 307 PRO A C 1
ATOM 2518 O O . PRO A 1 307 ? -31.054 -16.279 -8.852 1.00 66.56 307 PRO A O 1
ATOM 2521 N N . ILE A 1 308 ? -29.734 -16.969 -10.551 1.00 66.00 308 ILE A N 1
ATOM 2522 C CA . ILE A 1 308 ? -29.211 -18.195 -9.937 1.00 66.00 308 ILE A CA 1
ATOM 2523 C C . ILE A 1 308 ? -27.924 -17.899 -9.159 1.00 66.00 308 ILE A C 1
ATOM 2525 O O . ILE A 1 308 ? -27.801 -18.314 -8.011 1.00 66.00 308 ILE A O 1
ATOM 2529 N N . ASP A 1 309 ? -26.992 -17.148 -9.753 1.00 62.91 309 ASP A N 1
ATOM 2530 C CA . ASP A 1 309 ? -25.688 -16.842 -9.137 1.00 62.91 309 ASP A CA 1
ATOM 2531 C C . ASP A 1 309 ? -25.747 -15.707 -8.090 1.00 62.91 309 ASP A C 1
ATOM 2533 O O . ASP A 1 309 ? -24.734 -15.385 -7.468 1.00 62.91 309 ASP A O 1
ATOM 2537 N N . GLU A 1 310 ? -26.915 -15.082 -7.884 1.00 72.81 310 GLU A N 1
ATOM 2538 C CA . GLU A 1 310 ? -27.139 -13.997 -6.907 1.00 72.81 310 GLU A CA 1
ATOM 2539 C C . GLU A 1 310 ? -26.149 -12.826 -7.057 1.00 72.81 310 GLU A C 1
ATOM 2541 O O . GLU A 1 310 ? -25.717 -12.189 -6.089 1.00 72.81 310 GLU A O 1
ATOM 2546 N N . VAL A 1 311 ? -25.764 -12.554 -8.299 1.00 81.94 311 VAL A N 1
ATOM 2547 C CA . VAL A 1 311 ? -24.717 -11.612 -8.693 1.00 81.94 311 VAL A CA 1
ATOM 2548 C C . VAL A 1 311 ? -25.265 -10.737 -9.813 1.00 81.94 311 VAL A C 1
ATOM 2550 O O . VAL A 1 311 ? -25.927 -11.218 -10.735 1.00 81.94 311 VAL A O 1
ATOM 2553 N N . PHE A 1 312 ? -24.948 -9.446 -9.770 1.00 89.38 312 PHE A N 1
ATOM 2554 C CA . PHE A 1 312 ? -25.150 -8.558 -10.911 1.00 89.38 312 PHE A CA 1
ATOM 2555 C C . PHE A 1 312 ? -23.825 -8.316 -11.627 1.00 89.38 312 PHE A C 1
ATOM 2557 O O . PHE A 1 312 ? -22.754 -8.260 -11.014 1.00 89.38 312 PHE A O 1
ATOM 2564 N N . THR A 1 313 ? -23.904 -8.231 -12.949 1.00 92.94 313 THR A N 1
ATOM 2565 C CA . THR A 1 313 ? -22.754 -8.200 -13.845 1.00 92.94 313 THR A CA 1
ATOM 2566 C C . THR A 1 313 ? -22.799 -6.952 -14.713 1.00 92.94 313 THR A C 1
ATOM 2568 O O . THR A 1 313 ? -23.844 -6.626 -15.273 1.00 92.94 313 THR A O 1
ATOM 2571 N N . PHE A 1 314 ? -21.652 -6.293 -14.856 1.00 96.06 314 PHE A N 1
ATOM 2572 C CA . PHE A 1 314 ? -21.393 -5.327 -15.917 1.00 96.06 314 PHE A CA 1
ATOM 2573 C C . PHE A 1 314 ? -20.419 -5.957 -16.907 1.00 96.06 314 PHE A C 1
ATOM 2575 O O . PHE A 1 314 ? -19.327 -6.374 -16.517 1.00 96.06 314 PHE A O 1
ATOM 2582 N N . ALA A 1 315 ? -20.802 -6.014 -18.175 1.00 96.75 315 ALA A N 1
ATOM 2583 C CA . ALA A 1 315 ? -19.904 -6.324 -19.275 1.00 96.75 315 ALA A CA 1
ATOM 2584 C C . ALA A 1 315 ? -19.619 -5.031 -20.042 1.00 96.75 315 ALA A C 1
ATOM 2586 O O . ALA A 1 315 ? -20.530 -4.454 -20.627 1.00 96.75 315 ALA A O 1
ATOM 2587 N N . ILE A 1 316 ? -18.373 -4.565 -20.011 1.00 97.38 316 ILE A N 1
ATOM 2588 C CA . ILE A 1 316 ? -17.912 -3.379 -20.741 1.00 97.38 316 ILE A CA 1
ATOM 2589 C C . ILE A 1 316 ? -17.073 -3.883 -21.905 1.00 97.38 316 ILE A C 1
ATOM 2591 O O . ILE A 1 316 ? -16.032 -4.490 -21.673 1.00 97.38 316 ILE A O 1
ATOM 2595 N N . LYS A 1 317 ? -17.554 -3.682 -23.128 1.00 96.50 317 LYS A N 1
ATOM 2596 C CA . LYS A 1 317 ? -16.952 -4.207 -24.355 1.00 96.50 317 LYS A CA 1
ATOM 2597 C C . LYS A 1 317 ? -16.488 -3.055 -25.220 1.00 96.50 317 LYS A C 1
ATOM 2599 O O . LYS A 1 317 ? -17.335 -2.298 -25.686 1.00 96.50 317 LYS A O 1
ATOM 2604 N N . ASP A 1 318 ? -15.186 -2.911 -25.412 1.00 95.44 318 ASP A N 1
ATOM 2605 C CA . ASP A 1 318 ? -14.597 -1.849 -26.225 1.00 95.44 318 ASP A CA 1
ATOM 2606 C C . ASP A 1 318 ? -14.053 -2.367 -27.564 1.00 95.44 318 ASP A C 1
ATOM 2608 O O . ASP A 1 318 ? -13.625 -3.512 -27.674 1.00 95.44 318 ASP A O 1
ATOM 2612 N N . GLU A 1 319 ? -14.039 -1.503 -28.583 1.00 93.19 319 GLU A N 1
ATOM 2613 C CA . GLU A 1 319 ? -13.300 -1.700 -29.842 1.00 93.19 319 GLU A CA 1
ATOM 2614 C C . GLU A 1 319 ? -11.935 -0.969 -29.795 1.00 93.19 319 GLU A C 1
ATOM 2616 O O . GLU A 1 319 ? -11.528 -0.278 -30.732 1.00 93.19 319 GLU A O 1
ATOM 2621 N N . GLY A 1 320 ? -11.237 -1.047 -28.655 1.00 90.94 320 GLY A N 1
ATOM 2622 C CA . GLY A 1 320 ? -10.008 -0.300 -28.370 1.00 90.94 320 GLY A CA 1
ATOM 2623 C C . GLY A 1 320 ? -8.707 -0.964 -28.822 1.00 90.94 320 GLY A C 1
ATOM 2624 O O . GLY A 1 320 ? -7.634 -0.564 -28.376 1.00 90.94 320 GLY A O 1
ATOM 2625 N N . GLY A 1 321 ? -8.766 -2.005 -29.658 1.00 86.69 321 GLY A N 1
ATOM 2626 C CA . GLY A 1 321 ? -7.576 -2.693 -30.172 1.00 86.69 321 GLY A CA 1
ATOM 2627 C C . GLY A 1 321 ? -6.899 -3.677 -29.204 1.00 86.69 321 GLY A C 1
ATOM 2628 O O . GLY A 1 321 ? -5.918 -4.321 -29.588 1.00 86.69 321 GLY A O 1
ATOM 2629 N N . GLY A 1 322 ? -7.424 -3.847 -27.986 1.00 87.00 322 GLY A N 1
ATOM 2630 C CA . GLY A 1 322 ? -6.920 -4.783 -26.971 1.00 87.00 322 GLY A CA 1
ATOM 2631 C C . GLY A 1 322 ? -5.542 -4.413 -26.393 1.00 87.00 322 GLY A C 1
ATOM 2632 O O . GLY A 1 322 ? -4.916 -3.433 -26.792 1.00 87.00 322 GLY A O 1
ATOM 2633 N N . VAL A 1 323 ? -5.036 -5.208 -25.441 1.00 83.31 323 VAL A N 1
ATOM 2634 C CA . VAL A 1 323 ? -3.739 -4.972 -24.777 1.00 83.31 323 VAL A CA 1
ATOM 2635 C C . VAL A 1 323 ? -2.719 -6.037 -25.179 1.00 83.31 323 VAL A C 1
ATOM 2637 O O . VAL A 1 323 ? -2.955 -7.237 -25.054 1.00 83.31 323 VAL A O 1
ATOM 2640 N N . ASN A 1 324 ? -1.528 -5.615 -25.609 1.00 81.06 324 ASN A N 1
ATOM 2641 C CA . ASN A 1 324 ? -0.415 -6.526 -25.898 1.00 81.06 324 ASN A CA 1
ATOM 2642 C C . ASN A 1 324 ? 0.345 -6.920 -24.615 1.00 81.06 324 ASN A C 1
ATOM 2644 O O . ASN A 1 324 ? 1.513 -6.579 -24.438 1.00 81.06 324 ASN A O 1
ATOM 2648 N N . ALA A 1 325 ? -0.349 -7.573 -23.683 1.00 82.19 325 ALA A N 1
ATOM 2649 C CA . ALA A 1 325 ? 0.198 -8.040 -22.411 1.00 82.19 325 ALA A CA 1
ATOM 2650 C C . ALA A 1 325 ? -0.518 -9.313 -21.947 1.00 82.19 325 ALA A C 1
ATOM 2652 O O . ALA A 1 325 ? -1.666 -9.565 -22.323 1.00 82.19 325 ALA A O 1
ATOM 2653 N N . SER A 1 326 ? 0.147 -10.114 -21.113 1.00 84.69 326 SER A N 1
ATOM 2654 C CA . SER A 1 326 ? -0.496 -11.282 -20.506 1.00 84.69 326 SER A CA 1
ATOM 2655 C C . SER A 1 326 ? -1.578 -10.874 -19.498 1.00 84.69 326 SER A C 1
ATOM 2657 O O . SER A 1 326 ? -1.554 -9.781 -18.929 1.00 84.69 326 SER A O 1
ATOM 2659 N N . TYR A 1 327 ? -2.519 -11.781 -19.225 1.00 83.12 327 TYR A N 1
ATOM 2660 C CA . TYR A 1 327 ? -3.596 -11.542 -18.258 1.00 83.12 327 TYR A CA 1
ATOM 2661 C C . TYR A 1 327 ? -3.070 -11.094 -16.885 1.00 83.12 327 TYR A C 1
ATOM 2663 O O . TYR A 1 327 ? -3.561 -10.130 -16.299 1.00 83.12 327 TYR A O 1
ATOM 2671 N N . ASP A 1 328 ? -2.027 -11.758 -16.383 1.00 84.12 328 ASP A N 1
ATOM 2672 C CA . ASP A 1 328 ? -1.437 -11.429 -15.085 1.00 84.12 328 ASP A CA 1
ATOM 2673 C C . ASP A 1 328 ? -0.699 -10.088 -15.085 1.00 84.12 328 ASP A C 1
ATOM 2675 O O . ASP A 1 328 ? -0.576 -9.471 -14.028 1.00 84.12 328 ASP A O 1
ATOM 2679 N N . GLU A 1 329 ? -0.219 -9.629 -16.243 1.00 85.25 329 GLU A N 1
ATOM 2680 C CA . GLU A 1 329 ? 0.464 -8.345 -16.405 1.00 85.25 329 GLU A CA 1
ATOM 2681 C C . GLU A 1 329 ? -0.472 -7.155 -16.310 1.00 85.25 329 GLU A C 1
ATOM 2683 O O . GLU A 1 329 ? -0.141 -6.186 -15.630 1.00 85.25 329 GLU A O 1
ATOM 2688 N N . ILE A 1 330 ? -1.660 -7.263 -16.901 1.00 86.62 330 ILE A N 1
ATOM 2689 C CA . ILE A 1 330 ? -2.671 -6.198 -16.893 1.00 86.62 330 ILE A CA 1
ATOM 2690 C C . ILE A 1 330 ? -3.105 -5.856 -15.458 1.00 86.62 330 ILE A C 1
ATOM 2692 O O . ILE A 1 330 ? -3.355 -4.699 -15.125 1.00 86.62 330 ILE A O 1
ATOM 2696 N N . PHE A 1 331 ? -3.136 -6.857 -14.574 1.00 89.19 331 PHE A N 1
ATOM 2697 C CA . PHE A 1 331 ? -3.441 -6.680 -13.153 1.00 89.19 331 PHE A CA 1
ATOM 2698 C C . PHE A 1 331 ? -2.198 -6.439 -12.278 1.00 89.19 331 PHE A C 1
ATOM 2700 O O . PHE A 1 331 ? -2.287 -6.565 -11.050 1.00 89.19 331 PHE A O 1
ATOM 2707 N N . ARG A 1 332 ? -1.032 -6.104 -12.853 1.00 89.38 332 ARG A N 1
ATOM 2708 C CA . ARG A 1 332 ? 0.124 -5.683 -12.050 1.00 89.38 332 ARG A CA 1
ATOM 2709 C C . ARG A 1 332 ? -0.046 -4.241 -11.570 1.00 89.38 332 ARG A C 1
ATOM 2711 O O . ARG A 1 332 ? -0.370 -3.348 -12.346 1.00 89.38 332 ARG A O 1
ATOM 2718 N N . TYR A 1 333 ? 0.228 -3.999 -10.291 1.00 88.00 333 TYR A N 1
ATOM 2719 C CA . TYR A 1 333 ? 0.379 -2.641 -9.774 1.00 88.00 333 TYR A CA 1
ATOM 2720 C C . TYR A 1 333 ? 1.515 -1.929 -10.517 1.00 88.00 333 TYR A C 1
ATOM 2722 O O . TYR A 1 333 ? 2.576 -2.520 -10.734 1.00 88.00 333 TYR A O 1
ATOM 2730 N N . MET A 1 334 ? 1.283 -0.663 -10.871 1.00 82.56 334 MET A N 1
ATOM 2731 C CA . MET A 1 334 ? 2.198 0.213 -11.621 1.00 82.56 334 MET A CA 1
ATOM 2732 C C . MET A 1 334 ? 2.496 -0.254 -13.053 1.00 82.56 334 MET A C 1
ATOM 2734 O O . MET A 1 334 ? 3.435 0.238 -13.671 1.00 82.56 334 MET A O 1
ATOM 2738 N N . PHE A 1 335 ? 1.681 -1.152 -13.619 1.00 77.38 335 PHE A N 1
ATOM 2739 C CA . PHE A 1 335 ? 1.846 -1.619 -15.000 1.00 77.38 335 PHE A CA 1
ATOM 2740 C C . PHE A 1 335 ? 1.894 -0.459 -16.012 1.00 77.38 335 PHE A C 1
ATOM 2742 O O . PHE A 1 335 ? 2.818 -0.379 -16.815 1.00 77.38 335 PHE A O 1
ATOM 2749 N N . THR A 1 336 ? 0.953 0.488 -15.922 1.00 64.88 336 THR A N 1
ATOM 2750 C CA . THR A 1 336 ? 0.905 1.674 -16.798 1.00 64.88 336 THR A CA 1
ATOM 2751 C C . THR A 1 336 ? 1.800 2.828 -16.331 1.00 64.88 336 THR A C 1
ATOM 2753 O O . THR A 1 336 ? 2.015 3.762 -17.096 1.00 64.88 336 THR A O 1
ATOM 2756 N N . GLY A 1 337 ? 2.309 2.791 -15.091 1.00 55.66 337 GLY A N 1
ATOM 2757 C CA . GLY A 1 337 ? 3.148 3.853 -14.516 1.00 55.66 337 GLY A CA 1
ATOM 2758 C C . GLY A 1 337 ? 4.560 3.887 -15.107 1.00 55.66 337 GLY A C 1
ATOM 2759 O O . GLY A 1 337 ? 5.101 4.962 -15.344 1.00 55.66 337 GLY A O 1
ATOM 2760 N N . ASN A 1 338 ? 5.107 2.718 -15.446 1.00 46.53 338 ASN A N 1
ATOM 2761 C CA . ASN A 1 338 ? 6.441 2.579 -16.043 1.00 46.53 338 ASN A CA 1
ATOM 2762 C C . ASN A 1 338 ? 6.553 3.160 -17.464 1.00 46.53 338 ASN A C 1
ATOM 2764 O O . ASN A 1 338 ? 7.654 3.430 -17.928 1.00 46.53 338 ASN A O 1
ATOM 2768 N N . VAL A 1 339 ? 5.428 3.354 -18.160 1.00 41.59 339 VAL A N 1
ATOM 2769 C CA . VAL A 1 339 ? 5.400 3.899 -19.530 1.00 41.59 339 VAL A CA 1
ATOM 2770 C C . VAL A 1 339 ? 5.579 5.425 -19.530 1.00 41.59 339 VAL A C 1
ATOM 2772 O O . VAL A 1 339 ? 5.970 5.999 -20.536 1.00 41.59 339 VAL A O 1
ATOM 2775 N N . MET A 1 340 ? 5.348 6.107 -18.402 1.00 38.41 340 MET A N 1
ATOM 2776 C CA . MET A 1 340 ? 5.459 7.571 -18.338 1.00 38.41 340 MET A CA 1
ATOM 2777 C C . MET A 1 340 ? 6.896 8.081 -18.129 1.00 38.41 340 MET A C 1
ATOM 2779 O O . MET A 1 340 ? 7.155 9.246 -18.417 1.00 38.41 340 MET A O 1
ATOM 2783 N N . GLU A 1 341 ? 7.840 7.241 -17.681 1.00 34.56 341 GLU A N 1
ATOM 2784 C CA . GLU A 1 341 ? 9.265 7.625 -17.584 1.00 34.56 341 GLU A CA 1
ATOM 2785 C C . GLU A 1 341 ? 9.924 7.794 -18.968 1.00 34.56 341 GLU A C 1
ATOM 2787 O O . GLU A 1 341 ? 10.957 8.448 -19.082 1.00 34.56 341 GLU A O 1
ATOM 2792 N N . THR A 1 342 ? 9.330 7.264 -20.045 1.00 30.80 342 THR A N 1
ATOM 2793 C CA . THR A 1 342 ? 9.878 7.408 -21.406 1.00 30.80 342 THR A CA 1
ATOM 2794 C C . THR A 1 342 ? 9.474 8.703 -22.122 1.00 30.80 342 THR A C 1
ATOM 2796 O O . THR A 1 342 ? 10.099 9.041 -23.123 1.00 30.80 342 THR A O 1
ATOM 2799 N N . ASP A 1 343 ? 8.513 9.470 -21.593 1.00 32.28 343 ASP A N 1
ATOM 2800 C CA . ASP A 1 343 ? 8.013 10.721 -22.199 1.00 32.28 343 ASP A CA 1
ATOM 2801 C C . ASP A 1 343 ? 8.611 12.002 -21.562 1.00 32.28 343 ASP A C 1
ATOM 2803 O O . ASP A 1 343 ? 8.088 13.107 -21.733 1.00 32.28 343 ASP A O 1
ATOM 2807 N N . GLU A 1 344 ? 9.736 11.899 -20.839 1.00 32.31 344 GLU A N 1
ATOM 2808 C CA . GLU A 1 344 ? 10.387 13.030 -20.142 1.00 32.31 344 GLU A CA 1
ATOM 2809 C C . GLU A 1 344 ? 10.947 14.145 -21.055 1.00 32.31 344 GLU A C 1
ATOM 2811 O O . GLU A 1 344 ? 11.432 15.163 -20.561 1.00 32.31 344 GLU A O 1
ATOM 2816 N N . ALA A 1 345 ? 10.839 14.041 -22.382 1.00 28.80 345 ALA A N 1
ATOM 2817 C CA . ALA A 1 345 ? 11.383 15.046 -23.299 1.00 28.80 345 ALA A CA 1
ATOM 2818 C C . ALA A 1 345 ? 10.587 16.372 -23.379 1.00 28.80 345 ALA A C 1
ATOM 2820 O O . ALA A 1 345 ? 11.095 17.327 -23.959 1.00 28.80 345 ALA A O 1
ATOM 2821 N N . ASN A 1 346 ? 9.376 16.477 -22.804 1.00 28.08 346 ASN A N 1
ATOM 2822 C CA . ASN A 1 346 ? 8.475 17.620 -23.062 1.00 28.08 346 ASN A CA 1
ATOM 2823 C C . ASN A 1 346 ? 8.009 18.447 -21.845 1.00 28.08 346 ASN A C 1
ATOM 2825 O O . ASN A 1 346 ? 7.113 19.278 -21.985 1.00 28.08 346 ASN A O 1
ATOM 2829 N N . LYS A 1 347 ? 8.614 18.318 -20.657 1.00 31.66 347 LYS A N 1
ATOM 2830 C CA . LYS A 1 347 ? 8.283 19.204 -19.518 1.00 31.66 347 LYS A CA 1
ATOM 2831 C C . LYS A 1 347 ? 9.125 20.482 -19.502 1.00 31.66 347 LYS A C 1
ATOM 2833 O O . LYS A 1 347 ? 9.984 20.684 -18.650 1.00 31.66 347 LYS A O 1
ATOM 2838 N N . GLY A 1 348 ? 8.834 21.378 -20.441 1.00 26.97 348 GLY A N 1
ATOM 2839 C CA . GLY A 1 348 ? 9.188 22.790 -20.329 1.00 26.97 348 GLY A CA 1
ATOM 2840 C C . GLY A 1 348 ? 8.096 23.561 -19.583 1.00 26.97 348 GLY A C 1
ATOM 2841 O O . GLY A 1 348 ? 6.974 23.629 -20.068 1.00 26.97 348 GLY A O 1
ATOM 2842 N N . LYS A 1 349 ? 8.465 24.174 -18.449 1.00 27.78 349 LYS A N 1
ATOM 2843 C CA . LYS A 1 349 ? 7.710 25.167 -17.651 1.00 27.78 349 LYS A CA 1
ATOM 2844 C C . LYS A 1 349 ? 6.430 24.687 -16.950 1.00 27.78 349 LYS A C 1
ATOM 2846 O O . LYS A 1 349 ? 5.341 24.736 -17.508 1.00 27.78 349 LYS A O 1
ATOM 2851 N N . ILE A 1 350 ? 6.555 24.380 -15.659 1.00 28.80 350 ILE A N 1
ATOM 2852 C CA . ILE A 1 350 ? 5.490 24.632 -14.678 1.00 28.80 350 ILE A CA 1
ATOM 2853 C C . ILE A 1 350 ? 6.148 25.400 -13.529 1.00 28.80 350 ILE A C 1
ATOM 2855 O O . ILE A 1 350 ? 7.116 24.918 -12.942 1.00 28.80 350 ILE A O 1
ATOM 2859 N N . GLU A 1 351 ? 5.683 26.629 -13.314 1.00 26.97 351 GLU A N 1
ATOM 2860 C CA . GLU A 1 351 ? 6.161 27.567 -12.295 1.00 26.97 351 GLU A CA 1
ATOM 2861 C C . GLU A 1 351 ? 5.767 27.125 -10.875 1.00 26.97 351 GLU A C 1
ATOM 2863 O O . GLU A 1 351 ? 4.767 26.437 -10.667 1.00 26.97 351 GLU A O 1
ATOM 2868 N N . GLU A 1 352 ? 6.600 27.520 -9.910 1.00 31.17 352 GLU A N 1
ATOM 2869 C CA . GLU A 1 352 ? 6.475 27.268 -8.473 1.00 31.17 352 GLU A CA 1
ATOM 2870 C C . GLU A 1 352 ? 5.226 27.939 -7.880 1.00 31.17 352 GLU A C 1
ATOM 2872 O O . GLU A 1 352 ? 5.180 29.163 -7.776 1.00 31.17 352 GLU A O 1
ATOM 2877 N N . ILE A 1 353 ? 4.243 27.149 -7.426 1.00 25.58 353 ILE A N 1
ATOM 2878 C CA . ILE A 1 353 ? 3.164 27.612 -6.536 1.00 25.58 353 ILE A CA 1
ATOM 2879 C C . ILE A 1 353 ? 2.905 26.561 -5.433 1.00 25.58 353 ILE A C 1
ATOM 2881 O O . ILE A 1 353 ? 3.004 25.354 -5.650 1.00 25.58 353 ILE A O 1
ATOM 2885 N N . ASP A 1 354 ? 2.646 27.089 -4.236 1.00 23.66 354 ASP A N 1
ATOM 2886 C CA . ASP A 1 354 ? 2.564 26.521 -2.882 1.00 23.66 354 ASP A CA 1
ATOM 2887 C C . ASP A 1 354 ? 1.897 25.126 -2.731 1.00 23.66 354 ASP A C 1
ATOM 2889 O O . ASP A 1 354 ? 0.797 24.868 -3.210 1.00 23.66 354 ASP A O 1
ATOM 2893 N N . VAL A 1 355 ? 2.574 24.200 -2.034 1.00 34.09 355 VAL A N 1
ATOM 2894 C CA . VAL A 1 355 ? 2.407 22.727 -2.158 1.00 34.09 355 VAL A CA 1
ATOM 2895 C C . VAL A 1 355 ? 1.483 22.107 -1.087 1.00 34.09 355 VAL A C 1
ATOM 2897 O O . VAL A 1 355 ? 1.292 20.891 -1.041 1.00 34.09 355 VAL A O 1
ATOM 2900 N N . LEU A 1 356 ? 0.876 22.910 -0.210 1.00 27.47 356 LEU A N 1
ATOM 2901 C CA . LEU A 1 356 ? 0.171 22.407 0.984 1.00 27.47 356 LEU A CA 1
ATOM 2902 C C . LEU A 1 356 ? -1.367 22.396 0.901 1.00 27.47 356 LEU A C 1
ATOM 2904 O O . LEU A 1 356 ? -1.994 21.695 1.693 1.00 27.47 356 LEU A O 1
ATOM 2908 N N . SER A 1 357 ? -1.986 23.086 -0.061 1.00 24.80 357 SER A N 1
ATOM 2909 C CA . SER A 1 357 ? -3.455 23.171 -0.204 1.00 24.80 357 SER A CA 1
ATOM 2910 C C . SER A 1 357 ? -4.064 22.235 -1.263 1.00 24.80 357 SER A C 1
ATOM 2912 O O . SER A 1 357 ? -5.281 22.098 -1.333 1.00 24.80 357 SER A O 1
ATOM 2914 N N . ASP A 1 358 ? -3.238 21.533 -2.038 1.00 33.47 358 ASP A N 1
ATOM 2915 C CA . ASP A 1 358 ? -3.609 20.920 -3.327 1.00 33.47 358 ASP A CA 1
ATOM 2916 C C . ASP A 1 358 ? -3.879 19.390 -3.258 1.00 33.47 358 ASP A C 1
ATOM 2918 O O . ASP A 1 358 ? -4.050 18.685 -4.252 1.00 33.47 358 ASP A O 1
ATOM 2922 N N . PHE A 1 359 ? -3.910 18.794 -2.061 1.00 37.56 359 PHE A N 1
ATOM 2923 C CA . PHE A 1 359 ? -3.914 17.324 -1.937 1.00 37.56 359 PHE A CA 1
ATOM 2924 C C . PHE A 1 359 ? -5.301 16.676 -2.080 1.00 37.56 359 PHE A C 1
ATOM 2926 O O . PHE A 1 359 ? -5.424 15.563 -2.600 1.00 37.56 359 PHE A O 1
ATOM 2933 N N . GLN A 1 360 ? -6.358 17.393 -1.686 1.00 32.44 360 GLN A N 1
ATOM 2934 C CA . GLN A 1 360 ? -7.737 17.008 -1.997 1.00 32.44 360 GLN A CA 1
ATOM 2935 C C . GLN A 1 360 ? -8.013 17.182 -3.499 1.00 32.44 360 GLN A C 1
ATOM 2937 O O . GLN A 1 360 ? -8.737 16.382 -4.090 1.00 32.44 360 GLN A O 1
ATOM 2942 N N . GLU A 1 361 ? -7.329 18.140 -4.132 1.00 34.25 361 GLU A N 1
ATOM 2943 C CA . GLU A 1 361 ? -7.315 18.343 -5.576 1.00 34.25 361 GLU A CA 1
ATOM 2944 C C . GLU A 1 361 ? -6.618 17.203 -6.319 1.00 34.25 361 GLU A C 1
ATOM 2946 O O . GLU A 1 361 ? -7.093 16.838 -7.379 1.00 34.25 361 GLU A O 1
ATOM 2951 N N . ARG A 1 362 ? -5.585 16.537 -5.781 1.00 36.78 362 ARG A N 1
ATOM 2952 C CA . ARG A 1 362 ? -4.851 15.473 -6.510 1.00 36.78 362 ARG A CA 1
ATOM 2953 C C . ARG A 1 362 ? -5.578 14.137 -6.672 1.00 36.78 362 ARG A C 1
ATOM 2955 O O . ARG A 1 362 ? -5.483 13.518 -7.733 1.00 36.78 362 ARG A O 1
ATOM 2962 N N . MET A 1 363 ? -6.355 13.688 -5.682 1.00 36.94 363 MET A N 1
ATOM 2963 C CA . MET A 1 363 ? -7.254 12.537 -5.891 1.00 36.94 363 MET A CA 1
ATOM 2964 C C . MET A 1 363 ? -8.437 12.905 -6.788 1.00 36.94 363 MET A C 1
ATOM 2966 O O . MET A 1 363 ? -8.802 12.106 -7.653 1.00 36.94 363 MET A O 1
ATOM 2970 N N . VAL A 1 364 ? -8.946 14.135 -6.653 1.00 36.91 364 VAL A N 1
ATOM 2971 C CA . VAL A 1 364 ? -9.910 14.738 -7.585 1.00 36.91 364 VAL A CA 1
ATOM 2972 C C . VAL A 1 364 ? -9.290 14.924 -8.988 1.00 36.91 364 VAL A C 1
ATOM 2974 O O . VAL A 1 364 ? -9.985 14.800 -9.991 1.00 36.91 364 VAL A O 1
ATOM 2977 N N . HIS A 1 365 ? -7.975 15.102 -9.112 1.00 36.69 365 HIS A N 1
ATOM 2978 C CA . HIS A 1 365 ? -7.266 15.226 -10.386 1.00 36.69 365 HIS A CA 1
ATOM 2979 C C . HIS A 1 365 ? -7.030 13.869 -11.044 1.00 36.69 365 HIS A C 1
ATOM 2981 O O . HIS A 1 365 ? -7.081 13.802 -12.263 1.00 36.69 365 HIS A O 1
ATOM 2987 N N . SER A 1 366 ? -6.887 12.770 -10.290 1.00 45.09 366 SER A N 1
ATOM 2988 C CA . SER A 1 366 ? -6.923 11.418 -10.882 1.00 45.09 366 SER A CA 1
ATOM 2989 C C . SER A 1 366 ? -8.320 11.031 -11.392 1.00 45.09 366 SER A C 1
ATOM 2991 O O . SER A 1 366 ? -8.447 10.215 -12.307 1.00 45.09 366 SER A O 1
ATOM 2993 N N . SER A 1 367 ? -9.379 11.637 -10.832 1.00 46.16 367 SER A N 1
ATOM 2994 C CA . SER A 1 367 ? -10.706 11.604 -11.450 1.00 46.16 367 SER A CA 1
ATOM 2995 C C . SER A 1 367 ? -10.844 12.580 -12.616 1.00 46.16 367 SER A C 1
ATOM 2997 O O . SER A 1 367 ? -11.696 12.336 -13.444 1.00 46.16 367 SER A O 1
ATOM 2999 N N . LYS A 1 368 ? -10.010 13.620 -12.743 1.00 49.69 368 LYS A N 1
ATOM 3000 C CA . LYS A 1 368 ? -9.996 14.541 -13.901 1.00 49.69 368 LYS A CA 1
ATOM 3001 C C . LYS A 1 368 ? -9.005 14.144 -15.008 1.00 49.69 368 LYS A C 1
ATOM 3003 O O . LYS A 1 368 ? -8.925 14.827 -16.018 1.00 49.69 368 LYS A O 1
ATOM 3008 N N . GLN A 1 369 ? -8.227 13.076 -14.835 1.00 63.00 369 GLN A N 1
ATOM 3009 C CA . GLN A 1 369 ? -7.261 12.594 -15.827 1.00 63.00 369 GLN A CA 1
ATOM 3010 C C . GLN A 1 369 ? -7.648 11.197 -16.322 1.00 63.00 369 GLN A C 1
ATOM 3012 O O . GLN A 1 369 ? -8.029 10.322 -15.542 1.00 63.00 369 GLN A O 1
ATOM 3017 N N . MET A 1 370 ? -7.514 10.974 -17.633 1.00 67.19 370 MET A N 1
ATOM 3018 C CA . MET A 1 370 ? -7.809 9.686 -18.286 1.00 67.19 370 MET A CA 1
ATOM 3019 C C . MET A 1 370 ? -6.813 8.573 -17.931 1.00 67.19 370 MET A C 1
ATOM 3021 O O . MET A 1 370 ? -7.065 7.400 -18.198 1.00 67.19 370 MET A O 1
ATOM 3025 N N . TYR A 1 371 ? -5.682 8.922 -17.320 1.00 65.62 371 TYR A N 1
ATOM 3026 C CA . TYR A 1 371 ? -4.644 7.995 -16.888 1.00 65.62 371 TYR A CA 1
ATOM 3027 C C . TYR A 1 371 ? -4.251 8.262 -15.432 1.00 65.62 371 TYR A C 1
ATOM 3029 O O . TYR A 1 371 ? -4.418 9.361 -14.909 1.00 65.62 371 TYR A O 1
ATOM 3037 N N . GLY A 1 372 ? -3.733 7.233 -14.764 1.00 65.25 372 GLY A N 1
ATOM 3038 C CA . GLY A 1 372 ? -3.297 7.308 -13.372 1.00 65.25 372 GLY A CA 1
ATOM 3039 C C . GLY A 1 372 ? -2.060 6.455 -13.117 1.00 65.25 372 GLY A C 1
ATOM 3040 O O . GLY A 1 372 ? -1.446 5.922 -14.038 1.00 65.25 372 GLY A O 1
ATOM 3041 N N . TYR A 1 373 ? -1.723 6.261 -11.846 1.00 65.00 373 TYR A N 1
ATOM 3042 C CA . TYR A 1 373 ? -0.489 5.599 -11.407 1.00 65.00 373 TYR A CA 1
ATOM 3043 C C . TYR A 1 373 ? -0.405 4.074 -11.662 1.00 65.00 373 TYR A C 1
ATOM 3045 O O . TYR A 1 373 ? 0.486 3.403 -11.148 1.00 65.00 373 TYR A O 1
ATOM 3053 N N . GLY A 1 374 ? -1.348 3.482 -12.404 1.00 76.19 374 GLY A N 1
ATOM 3054 C CA . GLY A 1 374 ? -1.383 2.034 -12.658 1.00 76.19 374 GLY A CA 1
ATOM 3055 C C . GLY A 1 374 ? -1.866 1.188 -11.475 1.00 76.19 374 GLY A C 1
ATOM 3056 O O . GLY A 1 374 ? -1.470 0.034 -11.335 1.00 76.19 374 GLY A O 1
ATOM 3057 N N . PHE A 1 375 ? -2.707 1.758 -10.608 1.00 83.25 375 PHE A N 1
ATOM 3058 C CA . PHE A 1 375 ? -3.336 1.062 -9.474 1.00 83.25 375 PHE A CA 1
ATOM 3059 C C . PHE A 1 375 ? -4.816 0.711 -9.714 1.00 83.25 375 PHE A C 1
ATOM 3061 O O . PHE A 1 375 ? -5.350 -0.140 -9.006 1.00 83.25 375 PHE A O 1
ATOM 3068 N N . GLY A 1 376 ? -5.468 1.323 -10.712 1.00 85.31 376 GLY A N 1
ATOM 3069 C CA . GLY A 1 376 ? -6.917 1.231 -10.938 1.00 85.31 376 GLY A CA 1
ATOM 3070 C C . GLY A 1 376 ? -7.431 -0.199 -11.115 1.00 85.31 376 GLY A C 1
ATOM 3071 O O . GLY A 1 376 ? -8.205 -0.677 -10.288 1.00 85.31 376 GLY A O 1
ATOM 3072 N N . LEU A 1 377 ? -6.964 -0.922 -12.142 1.00 89.88 377 LEU A N 1
ATOM 3073 C CA . LEU A 1 377 ? -7.420 -2.295 -12.427 1.00 89.88 377 LEU A CA 1
ATOM 3074 C C . LEU A 1 377 ? -7.158 -3.292 -11.277 1.00 89.88 377 LEU A C 1
ATOM 3076 O O . LEU A 1 377 ? -8.085 -4.027 -10.917 1.00 89.88 377 LEU A O 1
ATOM 3080 N N . PRO A 1 378 ? -5.962 -3.328 -10.651 1.00 90.81 378 PRO A N 1
ATOM 3081 C CA . PRO A 1 378 ? -5.729 -4.161 -9.470 1.00 90.81 378 PRO A CA 1
ATOM 3082 C C . PRO A 1 378 ? -6.686 -3.855 -8.306 1.00 90.81 378 PRO A C 1
ATOM 3084 O O . PRO A 1 378 ? -7.240 -4.787 -7.719 1.00 90.81 378 PRO A O 1
ATOM 3087 N N . ILE A 1 379 ? -6.933 -2.571 -8.004 1.00 89.50 379 ILE A N 1
ATOM 3088 C CA . ILE A 1 379 ? -7.868 -2.153 -6.946 1.00 89.50 379 ILE A CA 1
ATOM 3089 C C . ILE A 1 379 ? -9.296 -2.577 -7.293 1.00 89.50 379 ILE A C 1
ATOM 3091 O O . ILE A 1 379 ? -9.980 -3.142 -6.443 1.00 89.50 379 ILE A O 1
ATOM 3095 N N . CYS A 1 380 ? -9.735 -2.374 -8.536 1.00 92.00 380 CYS A N 1
ATOM 3096 C CA . CYS A 1 380 ? -11.062 -2.787 -8.990 1.00 92.00 380 CYS A CA 1
ATOM 3097 C C . CYS A 1 380 ? -11.280 -4.292 -8.795 1.00 92.00 380 CYS A C 1
ATOM 3099 O O . CYS A 1 380 ? -12.310 -4.714 -8.268 1.00 92.00 380 CYS A O 1
ATOM 3101 N N . ARG A 1 381 ? -10.278 -5.110 -9.142 1.00 91.81 381 ARG A N 1
ATOM 3102 C CA . ARG A 1 381 ? -10.320 -6.563 -8.927 1.00 91.81 381 ARG A CA 1
ATOM 3103 C C . ARG A 1 381 ? -10.361 -6.924 -7.444 1.00 91.81 381 ARG A C 1
ATOM 3105 O O . ARG A 1 381 ? -11.053 -7.868 -7.067 1.00 91.81 381 ARG A O 1
ATOM 3112 N N . LEU A 1 382 ? -9.626 -6.197 -6.606 1.00 87.44 382 LEU A N 1
ATOM 3113 C CA . LEU A 1 382 ? -9.636 -6.385 -5.157 1.00 87.44 382 LEU A CA 1
ATOM 3114 C C . LEU A 1 382 ? -11.004 -6.033 -4.554 1.00 87.44 382 LEU A C 1
ATOM 3116 O O . LEU A 1 382 ? -11.503 -6.779 -3.714 1.00 87.44 382 LEU A O 1
ATOM 3120 N N . TYR A 1 383 ? -11.630 -4.949 -5.014 1.00 88.12 383 TYR A N 1
ATOM 3121 C CA . TYR A 1 383 ? -12.946 -4.498 -4.554 1.00 88.12 383 TYR A CA 1
ATOM 3122 C C . TYR A 1 383 ? -14.042 -5.472 -4.988 1.00 88.12 383 TYR A C 1
ATOM 3124 O O . TYR A 1 383 ? -14.865 -5.860 -4.167 1.00 88.12 383 TYR A O 1
ATOM 3132 N N . ALA A 1 384 ? -14.008 -5.949 -6.236 1.00 90.25 384 ALA A N 1
ATOM 3133 C CA . ALA A 1 384 ? -14.942 -6.971 -6.702 1.00 90.25 384 ALA A CA 1
ATOM 3134 C C . ALA A 1 384 ? -14.864 -8.238 -5.834 1.00 90.25 384 ALA A C 1
ATOM 3136 O O . ALA A 1 384 ? -15.884 -8.723 -5.353 1.00 90.25 384 ALA A O 1
ATOM 3137 N N . LYS A 1 385 ? -13.648 -8.721 -5.540 1.00 87.56 385 LYS A N 1
ATOM 3138 C CA . LYS A 1 385 ? -13.434 -9.881 -4.656 1.00 87.56 385 LYS A CA 1
ATOM 3139 C C . LYS A 1 385 ? -13.913 -9.662 -3.221 1.00 87.56 385 LYS A C 1
ATOM 3141 O O . LYS A 1 385 ? -14.304 -10.628 -2.572 1.00 87.56 385 LYS A O 1
ATOM 3146 N N . PHE A 1 386 ? -13.856 -8.428 -2.715 1.00 81.81 386 PHE A N 1
ATOM 3147 C CA . PHE A 1 386 ? -14.354 -8.089 -1.378 1.00 81.81 386 PHE A CA 1
ATOM 3148 C C . PHE A 1 386 ? -15.860 -8.360 -1.259 1.00 81.81 386 PHE A C 1
ATOM 3150 O O . PHE A 1 386 ? -16.316 -8.864 -0.239 1.00 81.81 386 PHE A O 1
ATOM 3157 N N . PHE A 1 387 ? -16.616 -8.102 -2.327 1.00 83.38 387 PHE A N 1
ATOM 3158 C CA . PHE A 1 387 ? -18.061 -8.326 -2.403 1.00 83.38 387 PHE A CA 1
ATOM 3159 C C . PHE A 1 387 ? -18.421 -9.659 -3.080 1.00 83.38 387 PHE A C 1
ATOM 3161 O O . PHE A 1 387 ? -19.346 -9.706 -3.887 1.00 83.38 387 PHE A O 1
ATOM 3168 N N . ALA A 1 388 ? -17.653 -10.723 -2.796 1.00 80.75 388 ALA A N 1
ATOM 3169 C CA . ALA A 1 388 ? -17.843 -12.077 -3.347 1.00 80.75 388 ALA A CA 1
ATOM 3170 C C . ALA A 1 388 ? -17.942 -12.132 -4.890 1.00 80.75 388 ALA A C 1
ATOM 3172 O O . ALA A 1 388 ? -18.516 -13.046 -5.475 1.00 80.75 388 ALA A O 1
ATOM 3173 N N . GLY A 1 389 ? -17.381 -11.129 -5.558 1.00 87.56 389 GLY A N 1
ATOM 3174 C CA . GLY A 1 389 ? -17.435 -10.944 -6.994 1.00 87.56 389 GLY A CA 1
ATOM 3175 C C . GLY A 1 389 ? -16.116 -11.260 -7.691 1.00 87.56 389 GLY A C 1
ATOM 3176 O O . GLY A 1 389 ? -15.165 -11.803 -7.123 1.00 87.56 389 GLY A O 1
ATOM 3177 N N . SER A 1 390 ? -16.033 -10.877 -8.960 1.00 91.62 390 SER A N 1
ATOM 3178 C CA . SER A 1 390 ? -14.813 -11.010 -9.756 1.00 91.62 390 SER A CA 1
ATOM 3179 C C . SER A 1 390 ? -14.720 -9.917 -10.812 1.00 91.62 390 SER A C 1
ATOM 3181 O O . SER A 1 390 ? -15.721 -9.341 -11.219 1.00 91.62 390 SER A O 1
ATOM 3183 N N . LEU A 1 391 ? -13.499 -9.626 -11.248 1.00 94.56 391 LEU A N 1
ATOM 3184 C CA . LEU A 1 391 ? -13.239 -8.805 -12.422 1.00 94.56 391 LEU A CA 1
ATOM 3185 C C . LEU A 1 391 ? -12.345 -9.624 -13.344 1.00 94.56 391 LEU A C 1
ATOM 3187 O O . LEU A 1 391 ? -11.209 -9.935 -12.967 1.00 94.56 391 LEU A O 1
ATOM 3191 N N . ASN A 1 392 ? -12.878 -9.982 -14.507 1.00 93.75 392 ASN A N 1
ATOM 3192 C CA . ASN A 1 392 ? -12.182 -10.750 -15.531 1.00 93.75 392 ASN A CA 1
ATOM 3193 C C . ASN A 1 392 ? -12.109 -9.932 -16.818 1.00 93.75 392 ASN A C 1
ATOM 3195 O O . ASN A 1 392 ? -13.050 -9.225 -17.163 1.00 93.75 392 ASN A O 1
ATOM 3199 N N . LEU A 1 393 ? -10.988 -10.045 -17.519 1.00 92.19 393 LEU A N 1
ATOM 3200 C CA . LEU A 1 393 ? -10.755 -9.404 -18.808 1.00 92.19 393 LEU A CA 1
ATOM 3201 C C . LEU A 1 393 ? -10.583 -10.481 -19.874 1.00 92.19 393 LEU A C 1
ATOM 3203 O O . LEU A 1 393 ? -9.797 -11.412 -19.689 1.00 92.19 393 LEU A O 1
ATOM 3207 N N . GLN A 1 394 ? -11.300 -10.340 -20.980 1.00 90.88 394 GLN A N 1
ATOM 3208 C CA . GLN A 1 394 ? -11.074 -11.087 -22.211 1.00 90.88 394 GLN A CA 1
ATOM 3209 C C . GLN A 1 394 ? -10.680 -10.084 -23.283 1.00 90.88 394 GLN A C 1
ATOM 3211 O O . GLN A 1 394 ? -11.266 -9.017 -23.364 1.00 90.88 394 GLN A O 1
ATOM 3216 N N . GLN A 1 395 ? -9.667 -10.378 -24.084 1.00 88.12 395 GLN A N 1
ATOM 3217 C CA . GLN A 1 395 ? -9.196 -9.432 -25.089 1.00 88.12 395 GLN A CA 1
ATOM 3218 C C . GLN A 1 395 ? -8.810 -10.150 -26.364 1.00 88.12 395 GLN A C 1
ATOM 3220 O O . GLN A 1 395 ? -8.324 -11.284 -26.329 1.00 88.12 395 GLN A O 1
ATOM 3225 N N . ILE A 1 396 ? -8.978 -9.455 -27.480 1.00 87.25 396 ILE A N 1
ATOM 3226 C CA . ILE A 1 396 ? -8.533 -9.915 -28.785 1.00 87.25 396 ILE A CA 1
ATOM 3227 C C . ILE A 1 396 ? -7.666 -8.812 -29.379 1.00 87.25 396 ILE A C 1
ATOM 3229 O O . ILE A 1 396 ? -8.105 -7.674 -29.558 1.00 87.25 396 ILE A O 1
ATOM 3233 N N . SER A 1 397 ? -6.405 -9.150 -29.659 1.00 83.38 397 SER A N 1
ATOM 3234 C CA . SER A 1 397 ? -5.432 -8.192 -30.183 1.00 83.38 397 SER A CA 1
ATOM 3235 C C . SER A 1 397 ? -5.943 -7.561 -31.476 1.00 83.38 397 SER A C 1
ATOM 3237 O O . SER A 1 397 ? -6.403 -8.263 -32.375 1.00 83.38 397 SER A O 1
ATOM 3239 N N . ARG A 1 398 ? -5.826 -6.233 -31.563 1.00 83.88 398 ARG A N 1
ATOM 3240 C CA . ARG A 1 398 ? -6.293 -5.377 -32.664 1.00 83.88 398 ARG A CA 1
ATOM 3241 C C . ARG A 1 398 ? -7.807 -5.291 -32.839 1.00 83.88 398 ARG A C 1
ATOM 3243 O O . ARG A 1 398 ? -8.235 -4.636 -33.779 1.00 83.88 398 ARG A O 1
ATOM 3250 N N . ILE A 1 399 ? -8.592 -5.904 -31.956 1.00 87.81 399 ILE A N 1
ATOM 3251 C CA . ILE A 1 399 ? -10.050 -5.756 -31.948 1.00 87.81 399 ILE A CA 1
ATOM 3252 C C . ILE A 1 399 ? -10.460 -4.929 -30.734 1.00 87.81 399 ILE A C 1
ATOM 3254 O O . ILE A 1 399 ? -10.953 -3.819 -30.892 1.00 87.81 399 ILE A O 1
ATOM 3258 N N . GLY A 1 400 ? -10.196 -5.418 -29.524 1.00 91.81 400 GLY A N 1
ATOM 3259 C CA . GLY A 1 400 ? -10.740 -4.791 -28.325 1.00 91.81 400 GLY A CA 1
ATOM 3260 C C . GLY A 1 400 ? -10.597 -5.629 -27.065 1.00 91.81 400 GLY A C 1
ATOM 3261 O O . GLY A 1 400 ? -9.958 -6.693 -27.074 1.00 91.81 400 GLY A O 1
ATOM 3262 N N . ALA A 1 401 ? -11.187 -5.133 -25.983 1.00 93.38 401 ALA A N 1
ATOM 3263 C CA . ALA A 1 401 ? -11.252 -5.813 -24.702 1.00 93.38 401 ALA A CA 1
ATOM 3264 C C . ALA A 1 401 ? -12.668 -5.797 -24.105 1.00 93.38 401 ALA A C 1
ATOM 3266 O O . ALA A 1 401 ? -13.394 -4.810 -24.154 1.00 93.38 401 ALA A O 1
ATOM 3267 N N . ASP A 1 402 ? -13.014 -6.914 -23.474 1.00 94.81 402 ASP A N 1
ATOM 3268 C CA . ASP A 1 402 ? -14.232 -7.120 -22.712 1.00 94.81 402 ASP A CA 1
ATOM 3269 C C . ASP A 1 402 ? -13.879 -7.253 -21.223 1.00 94.81 402 ASP A C 1
ATOM 3271 O O . ASP A 1 402 ? -13.200 -8.199 -20.802 1.00 94.81 402 ASP A O 1
ATOM 3275 N N . ALA A 1 403 ? -14.374 -6.331 -20.402 1.00 96.06 403 ALA A N 1
ATOM 3276 C CA . ALA A 1 403 ? -14.296 -6.387 -18.949 1.00 96.06 403 ALA A CA 1
ATOM 3277 C C . ALA A 1 403 ? -15.609 -6.897 -18.350 1.00 96.06 403 ALA A C 1
ATOM 3279 O O . ALA A 1 403 ? -16.641 -6.235 -18.426 1.00 96.06 403 ALA A O 1
ATOM 3280 N N . TYR A 1 404 ? -15.545 -8.055 -17.696 1.00 96.00 404 TYR A N 1
ATOM 3281 C CA . TYR A 1 404 ? -16.655 -8.685 -16.990 1.00 96.00 404 TYR A CA 1
ATOM 3282 C C . TYR A 1 404 ? -16.496 -8.464 -15.483 1.00 96.00 404 TYR A C 1
ATOM 3284 O O . TYR A 1 404 ? -15.700 -9.137 -14.819 1.00 96.00 404 TYR A O 1
ATOM 3292 N N . LEU A 1 405 ? -17.251 -7.507 -14.943 1.00 96.00 405 LEU A N 1
ATOM 3293 C CA . LEU A 1 405 ? -17.342 -7.214 -13.516 1.00 96.00 405 LEU A CA 1
ATOM 3294 C C . LEU A 1 405 ? -18.564 -7.915 -12.926 1.00 96.00 405 LEU A C 1
ATOM 3296 O O . LEU A 1 405 ? -19.688 -7.548 -13.237 1.00 96.00 405 LEU A O 1
ATOM 3300 N N . ARG A 1 406 ? -18.339 -8.867 -12.027 1.00 92.94 406 ARG A N 1
ATOM 3301 C CA . ARG A 1 406 ? -19.357 -9.544 -11.218 1.00 92.94 406 ARG A CA 1
ATOM 3302 C C . ARG A 1 406 ? -19.321 -9.002 -9.793 1.00 92.94 406 ARG A C 1
ATOM 3304 O O . ARG A 1 406 ? -18.240 -8.959 -9.208 1.00 92.94 406 ARG A O 1
ATOM 3311 N N . LEU A 1 407 ? -20.470 -8.646 -9.224 1.00 89.75 407 LEU A N 1
ATOM 3312 C CA . LEU A 1 407 ? -20.619 -8.210 -7.831 1.00 89.75 407 LEU A CA 1
ATOM 3313 C C . LEU A 1 407 ? -21.752 -8.978 -7.140 1.00 89.75 407 LEU A C 1
ATOM 3315 O O . LEU A 1 407 ? -22.857 -9.068 -7.676 1.00 89.75 407 LEU A O 1
ATOM 3319 N N . GLY A 1 408 ? -21.477 -9.533 -5.957 1.00 83.06 408 GLY A N 1
ATOM 3320 C CA . GLY A 1 408 ? -22.466 -10.270 -5.172 1.00 83.06 408 GLY A CA 1
ATOM 3321 C C . GLY A 1 408 ? -23.563 -9.359 -4.628 1.00 83.06 408 GLY A C 1
ATOM 3322 O O . GLY A 1 408 ? -23.296 -8.246 -4.175 1.00 83.06 408 GLY A O 1
ATOM 3323 N N . ASN A 1 409 ? -24.807 -9.828 -4.652 1.00 75.00 409 ASN A N 1
ATOM 3324 C CA . ASN A 1 409 ? -25.922 -9.135 -4.019 1.00 75.00 409 ASN A CA 1
ATOM 3325 C C . ASN A 1 409 ? -25.750 -9.148 -2.489 1.00 75.00 409 ASN A C 1
ATOM 3327 O O . ASN A 1 409 ? -25.633 -10.222 -1.896 1.00 75.00 409 ASN A O 1
ATOM 3331 N N . LEU A 1 410 ? -25.747 -7.969 -1.849 1.00 69.31 410 LEU A N 1
ATOM 3332 C CA . LEU A 1 410 ? -25.465 -7.842 -0.415 1.00 69.31 410 LEU A CA 1
ATOM 3333 C C . LEU A 1 410 ? -26.366 -8.772 0.430 1.00 69.31 410 LEU A C 1
ATOM 3335 O O . LEU A 1 410 ? -25.797 -9.685 1.026 1.00 69.31 410 LEU A O 1
ATOM 3339 N N . PRO A 1 411 ? -27.717 -8.651 0.403 1.00 57.59 411 PRO A N 1
ATOM 3340 C CA . PRO A 1 411 ? -28.671 -9.437 1.198 1.00 57.59 411 PRO A CA 1
ATOM 3341 C C . PRO A 1 411 ? -28.501 -10.962 1.256 1.00 57.59 411 PRO A C 1
ATOM 3343 O O . PRO A 1 411 ? -29.031 -11.569 2.181 1.00 57.59 411 PRO A O 1
ATOM 3346 N N . LYS A 1 412 ? -27.823 -11.607 0.296 1.00 57.41 412 LYS A N 1
ATOM 3347 C CA . LYS A 1 412 ? -27.859 -13.077 0.147 1.00 57.41 412 LYS A CA 1
ATOM 3348 C C . LYS A 1 412 ? -26.498 -13.781 0.244 1.00 57.41 412 LYS A C 1
ATOM 3350 O O . LYS A 1 412 ? -26.444 -14.941 0.640 1.00 57.41 412 LYS A O 1
ATOM 3355 N N . HIS A 1 413 ? -25.382 -13.065 0.059 1.00 56.03 413 HIS A N 1
ATOM 3356 C CA . HIS A 1 413 ? -24.015 -13.600 0.228 1.00 56.03 413 HIS A CA 1
ATOM 3357 C C . HIS A 1 413 ? -23.546 -13.605 1.703 1.00 56.03 413 HIS A C 1
ATOM 3359 O O . HIS A 1 413 ? -22.510 -13.040 2.054 1.00 56.03 413 HIS A O 1
ATOM 3365 N N . SER A 1 414 ? -24.323 -14.240 2.589 1.00 45.50 414 SER A N 1
ATOM 3366 C CA . SER A 1 414 ? -24.168 -14.230 4.060 1.00 45.50 414 SER A CA 1
ATOM 3367 C C . SER A 1 414 ? -22.962 -15.006 4.614 1.00 45.50 414 SER A C 1
ATOM 3369 O O . SER A 1 414 ? -22.521 -14.726 5.727 1.00 45.50 414 SER A O 1
ATOM 3371 N N . ASN A 1 415 ? -22.404 -15.951 3.850 1.00 44.16 415 ASN A N 1
ATOM 3372 C CA . ASN A 1 415 ? -21.423 -16.929 4.349 1.00 44.16 415 ASN A CA 1
ATOM 3373 C C . ASN A 1 415 ? -20.038 -16.845 3.690 1.00 44.16 415 ASN A C 1
ATOM 3375 O O . ASN A 1 415 ? -19.179 -17.688 3.963 1.00 44.16 415 ASN A O 1
ATOM 3379 N N . TYR A 1 416 ? -19.792 -15.865 2.815 1.00 46.25 416 TYR A N 1
ATOM 3380 C CA . TYR A 1 416 ? -18.497 -15.748 2.144 1.00 46.25 416 TYR A CA 1
ATOM 3381 C C . TYR A 1 416 ? -17.423 -15.272 3.127 1.00 46.25 416 TYR A C 1
ATOM 3383 O O . TYR A 1 416 ? -17.212 -14.084 3.327 1.00 46.25 416 TYR A O 1
ATOM 3391 N N . GLN A 1 417 ? -16.712 -16.196 3.766 1.00 47.44 417 GLN A N 1
ATOM 3392 C CA . GLN A 1 417 ? -15.579 -15.844 4.614 1.00 47.44 417 GLN A CA 1
ATOM 3393 C C . GLN A 1 417 ? -14.388 -15.475 3.729 1.00 47.44 417 GLN A C 1
ATOM 3395 O O . GLN A 1 417 ? -13.793 -16.331 3.071 1.00 47.44 417 GLN A O 1
ATOM 3400 N N . ILE A 1 418 ? -14.013 -14.193 3.726 1.00 48.66 418 ILE A N 1
ATOM 3401 C CA . ILE A 1 418 ? -12.719 -13.777 3.182 1.00 48.66 418 ILE A CA 1
ATOM 3402 C C . ILE A 1 418 ? -11.656 -14.570 3.953 1.00 48.66 418 ILE A C 1
ATOM 3404 O O . ILE A 1 418 ? -11.692 -14.552 5.189 1.00 48.66 418 ILE A O 1
ATOM 3408 N N . PRO A 1 419 ? -10.728 -15.272 3.273 1.00 44.22 419 PRO A N 1
ATOM 3409 C CA . PRO A 1 419 ? -9.712 -16.062 3.945 1.00 44.22 419 PRO A CA 1
ATOM 3410 C C . PRO A 1 419 ? -9.017 -15.201 4.996 1.00 44.22 419 PRO A C 1
ATOM 3412 O O . PRO A 1 419 ? -8.401 -14.184 4.671 1.00 44.22 419 PRO A O 1
ATOM 3415 N N . ILE A 1 420 ? -9.154 -15.589 6.265 1.00 45.78 420 ILE A N 1
ATOM 3416 C CA . ILE A 1 420 ? -8.418 -14.970 7.360 1.00 45.78 420 ILE A CA 1
ATOM 3417 C C . ILE A 1 420 ? -6.951 -15.280 7.073 1.00 45.78 420 ILE A C 1
ATOM 3419 O O . ILE A 1 420 ? -6.479 -16.389 7.336 1.00 45.78 420 ILE A O 1
ATOM 3423 N N . GLU A 1 421 ? -6.222 -14.324 6.494 1.00 46.06 421 GLU A N 1
ATOM 3424 C CA . GLU A 1 421 ? -4.768 -14.385 6.512 1.00 46.06 421 GLU A CA 1
ATOM 3425 C C . GLU A 1 421 ? -4.370 -14.325 7.983 1.00 46.06 421 GLU A C 1
ATOM 3427 O O . GLU A 1 421 ? -4.356 -13.259 8.601 1.00 46.06 421 GLU A O 1
ATOM 3432 N N . LYS A 1 422 ? -4.103 -15.499 8.570 1.00 43.81 422 LYS A N 1
ATOM 3433 C CA . LYS A 1 422 ? -3.447 -15.582 9.870 1.00 43.81 422 LYS A CA 1
ATOM 3434 C C . LYS A 1 422 ? -2.209 -14.691 9.772 1.00 43.81 422 LYS A C 1
ATOM 3436 O O . LYS A 1 422 ? -1.451 -14.873 8.810 1.00 43.81 422 LYS A O 1
ATOM 3441 N N . PRO A 1 423 ? -1.990 -13.751 10.711 1.00 44.59 423 PRO A N 1
ATOM 3442 C CA . PRO A 1 423 ? -0.758 -12.980 10.722 1.00 44.59 423 PRO A CA 1
ATOM 3443 C C . PRO A 1 423 ? 0.370 -13.998 10.666 1.00 44.59 423 PRO A C 1
ATOM 3445 O O . PRO A 1 423 ? 0.385 -14.955 11.447 1.00 44.59 423 PRO A O 1
ATOM 3448 N N . ALA A 1 424 ? 1.227 -13.891 9.652 1.00 43.19 424 ALA A N 1
ATOM 3449 C CA . ALA A 1 424 ? 2.262 -14.878 9.437 1.00 43.19 424 ALA A CA 1
ATOM 3450 C C . ALA A 1 424 ? 3.136 -14.925 10.698 1.00 43.19 424 ALA A C 1
ATOM 3452 O O . ALA A 1 424 ? 4.047 -14.123 10.860 1.00 43.19 424 ALA A O 1
ATOM 3453 N N . GLN A 1 425 ? 2.924 -15.926 11.559 1.00 42.62 425 GLN A N 1
ATOM 3454 C CA . GLN A 1 425 ? 3.793 -16.239 12.703 1.00 42.62 425 GLN A CA 1
ATOM 3455 C C . GLN A 1 425 ? 5.245 -16.546 12.267 1.00 42.62 425 GLN A C 1
ATOM 3457 O O . GLN A 1 425 ? 6.121 -16.793 13.088 1.00 42.62 425 GLN A O 1
ATOM 3462 N N . LYS A 1 426 ? 5.531 -16.506 10.961 1.00 40.62 426 LYS A N 1
ATOM 3463 C CA . LYS A 1 426 ? 6.814 -16.789 10.327 1.00 40.62 426 LYS A CA 1
ATOM 3464 C C . LYS A 1 426 ? 7.584 -15.538 9.894 1.00 40.62 426 LYS A C 1
ATOM 3466 O O . LYS A 1 426 ? 8.201 -15.557 8.839 1.00 40.62 426 LYS A O 1
ATOM 3471 N N . ILE A 1 427 ? 7.623 -14.469 10.690 1.00 44.72 427 ILE A N 1
ATOM 3472 C CA . ILE A 1 427 ? 8.642 -13.416 10.500 1.00 44.72 427 ILE A CA 1
ATOM 3473 C C . ILE A 1 427 ? 9.255 -12.963 11.843 1.00 44.72 427 ILE A C 1
ATOM 3475 O O . ILE A 1 427 ? 9.658 -11.822 12.015 1.00 44.72 427 ILE A O 1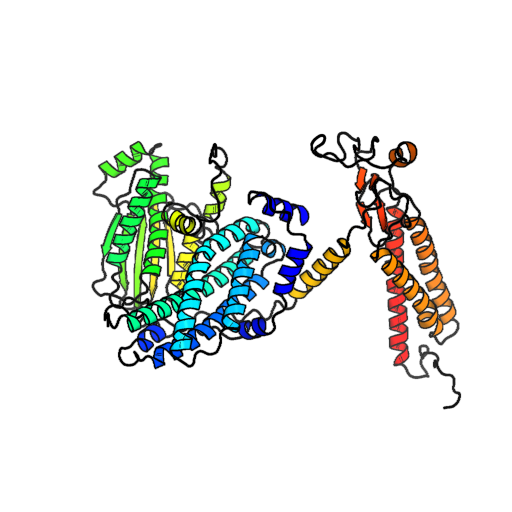
ATOM 3479 N N . ASN A 1 428 ? 9.433 -13.870 12.811 1.00 35.56 428 ASN A N 1
ATOM 3480 C CA . ASN A 1 428 ? 10.275 -13.565 13.984 1.00 35.56 428 ASN A CA 1
ATOM 3481 C C . ASN A 1 428 ? 11.775 -13.441 13.637 1.00 35.56 428 ASN A C 1
ATOM 3483 O O . ASN A 1 428 ? 12.546 -12.895 14.419 1.00 35.56 428 ASN A O 1
ATOM 3487 N N . MET A 1 429 ? 12.205 -13.873 12.444 1.00 31.30 429 MET A N 1
ATOM 3488 C CA . MET A 1 429 ? 13.621 -13.840 12.047 1.00 31.30 429 MET A CA 1
ATOM 3489 C C . MET A 1 429 ? 14.048 -12.584 11.264 1.00 31.30 429 MET A C 1
ATOM 3491 O O . MET A 1 429 ? 15.239 -12.281 11.214 1.00 31.30 429 MET A O 1
ATOM 3495 N N . LEU A 1 430 ? 13.114 -11.819 10.677 1.00 38.97 430 LEU A N 1
ATOM 3496 C CA . LEU A 1 430 ? 13.434 -10.582 9.933 1.00 38.97 430 LEU A CA 1
ATOM 3497 C C . LEU A 1 430 ? 13.311 -9.305 10.773 1.00 38.97 430 LEU A C 1
ATOM 3499 O O . LEU A 1 430 ? 13.649 -8.244 10.268 1.00 38.97 430 LEU A O 1
ATOM 3503 N N . ILE A 1 431 ? 12.887 -9.385 12.036 1.00 42.69 431 ILE A N 1
ATOM 3504 C CA . ILE A 1 431 ? 12.894 -8.238 12.967 1.00 42.69 431 ILE A CA 1
ATOM 3505 C C . ILE A 1 431 ? 14.268 -8.103 13.663 1.00 42.69 431 ILE A C 1
ATOM 3507 O O . ILE A 1 431 ? 14.656 -7.019 14.100 1.00 42.69 431 ILE A O 1
ATOM 3511 N N . ILE A 1 432 ? 15.068 -9.177 13.694 1.00 39.56 432 ILE A N 1
ATOM 3512 C CA . ILE A 1 432 ? 16.394 -9.199 14.338 1.00 39.56 432 ILE A CA 1
ATOM 3513 C C . ILE A 1 432 ? 17.498 -8.688 13.395 1.00 39.56 432 ILE A C 1
ATOM 3515 O O . ILE A 1 432 ? 18.390 -7.958 13.829 1.00 39.56 432 ILE A O 1
ATOM 3519 N N . LEU A 1 433 ? 17.418 -8.986 12.091 1.00 37.97 433 LEU A N 1
ATOM 3520 C CA . LEU A 1 433 ? 18.417 -8.536 11.110 1.00 37.97 433 LEU A CA 1
ATOM 3521 C C . LEU A 1 433 ? 18.494 -7.001 10.955 1.00 37.97 433 LEU A C 1
ATOM 3523 O O . LEU A 1 433 ? 19.605 -6.472 10.927 1.00 37.97 433 LEU A O 1
ATOM 3527 N N . PRO A 1 434 ? 17.370 -6.253 10.916 1.00 43.31 434 PRO A N 1
ATOM 3528 C CA . PRO A 1 434 ? 17.393 -4.801 10.934 1.00 43.31 434 PRO A CA 1
ATOM 3529 C C . PRO A 1 434 ? 17.995 -4.295 12.234 1.00 43.31 434 PRO A C 1
ATOM 3531 O O . PRO A 1 434 ? 18.837 -3.424 12.166 1.00 43.31 434 PRO A O 1
ATOM 3534 N N . ARG A 1 435 ? 17.674 -4.867 13.404 1.00 40.53 435 ARG A N 1
ATOM 3535 C CA . ARG A 1 435 ? 18.255 -4.427 14.687 1.00 40.53 435 ARG A CA 1
ATOM 3536 C C . ARG A 1 435 ? 19.775 -4.568 14.726 1.00 40.53 435 ARG A C 1
ATOM 3538 O O . ARG A 1 435 ? 20.440 -3.632 15.157 1.00 40.53 435 ARG A O 1
ATOM 3545 N N . PHE A 1 436 ? 20.328 -5.670 14.221 1.00 39.19 436 PHE A N 1
ATOM 3546 C CA . PHE A 1 436 ? 21.779 -5.858 14.150 1.00 39.19 436 PHE A CA 1
ATOM 3547 C C . PHE A 1 436 ? 22.425 -4.935 13.107 1.00 39.19 436 PHE A C 1
ATOM 3549 O O . PHE A 1 436 ? 23.411 -4.272 13.407 1.00 39.19 436 PHE A O 1
ATOM 3556 N N . CYS A 1 437 ? 21.846 -4.800 11.908 1.00 41.41 437 CYS A N 1
ATOM 3557 C CA . CYS A 1 437 ? 22.372 -3.901 10.876 1.00 41.41 437 CYS A CA 1
ATOM 3558 C C . CYS A 1 437 ? 22.230 -2.409 11.235 1.00 41.41 437 CYS A C 1
ATOM 3560 O O . CYS A 1 437 ? 23.111 -1.629 10.890 1.00 41.41 437 CYS A O 1
ATOM 3562 N N . LEU A 1 438 ? 21.166 -2.009 11.938 1.00 41.94 438 LEU A N 1
ATOM 3563 C CA . LEU A 1 438 ? 20.929 -0.641 12.416 1.00 41.94 438 LEU A CA 1
ATOM 3564 C C . LEU A 1 438 ? 21.849 -0.319 13.595 1.00 41.94 438 LEU A C 1
ATOM 3566 O O . LEU A 1 438 ? 22.408 0.768 13.636 1.00 41.94 438 LEU A O 1
ATOM 3570 N N . TRP A 1 439 ? 22.067 -1.267 14.513 1.00 38.91 439 TRP A N 1
ATOM 3571 C CA . TRP A 1 439 ? 23.042 -1.129 15.597 1.00 38.91 439 TRP A CA 1
ATOM 3572 C C . TRP A 1 439 ? 24.474 -1.053 15.050 1.00 38.91 439 TRP A C 1
ATOM 3574 O O . TRP A 1 439 ? 25.217 -0.150 15.419 1.00 38.91 439 TRP A O 1
ATOM 3584 N N . MET A 1 440 ? 24.828 -1.891 14.069 1.00 34.41 440 MET A N 1
ATOM 3585 C CA . MET A 1 440 ? 26.111 -1.810 13.358 1.00 34.41 440 MET A CA 1
ATOM 3586 C C . MET A 1 440 ? 26.263 -0.496 12.574 1.00 34.41 440 MET A C 1
ATOM 3588 O O . MET A 1 440 ? 27.334 0.104 12.593 1.00 34.41 440 MET A O 1
ATOM 3592 N N . ALA A 1 441 ? 25.199 0.002 11.933 1.00 40.12 441 ALA A N 1
ATOM 3593 C CA . ALA A 1 441 ? 25.214 1.285 11.227 1.00 40.12 441 ALA A CA 1
ATOM 3594 C C . ALA A 1 441 ? 25.323 2.487 12.182 1.00 40.12 441 ALA A C 1
ATOM 3596 O O . ALA A 1 441 ? 26.031 3.440 11.874 1.00 40.12 441 ALA A O 1
ATOM 3597 N N . VAL A 1 442 ? 24.677 2.437 13.351 1.00 39.75 442 VAL A N 1
ATOM 3598 C CA . VAL A 1 442 ? 24.782 3.462 14.405 1.00 39.75 442 VAL A CA 1
ATOM 3599 C C . VAL A 1 442 ? 26.165 3.439 15.060 1.00 39.75 442 VAL A C 1
ATOM 3601 O O . VAL A 1 442 ? 26.710 4.501 15.339 1.00 39.75 442 VAL A O 1
ATOM 3604 N N . ILE A 1 443 ? 26.786 2.268 15.226 1.00 39.53 443 ILE A N 1
ATOM 3605 C CA . ILE A 1 443 ? 28.164 2.153 15.729 1.00 39.53 443 ILE A CA 1
ATOM 3606 C C . ILE A 1 443 ? 29.182 2.660 14.694 1.00 39.53 443 ILE A C 1
ATOM 3608 O O . ILE A 1 443 ? 30.126 3.368 15.048 1.00 39.53 443 ILE A O 1
ATOM 3612 N N . SER A 1 444 ? 28.973 2.386 13.402 1.00 38.12 444 SER A N 1
ATOM 3613 C CA . SER A 1 444 ? 29.776 2.987 12.325 1.00 38.12 444 SER A CA 1
ATOM 3614 C C . SER A 1 444 ? 29.533 4.492 12.132 1.00 38.12 444 SER A C 1
ATOM 3616 O O . SER A 1 444 ? 30.369 5.153 11.522 1.00 38.12 444 SER A O 1
ATOM 3618 N N . CYS A 1 445 ? 28.431 5.040 12.654 1.00 36.47 445 CYS A N 1
ATOM 3619 C CA . CYS A 1 445 ? 28.065 6.459 12.591 1.00 36.47 445 CYS A CA 1
ATOM 3620 C C . CYS A 1 445 ? 27.951 7.108 13.982 1.00 36.47 445 CYS A C 1
ATOM 3622 O O . CYS A 1 445 ? 27.104 7.981 14.188 1.00 36.47 445 CYS A O 1
ATOM 3624 N N . GLY A 1 446 ? 28.807 6.713 14.934 1.00 33.47 446 GLY A N 1
ATOM 3625 C CA . GLY A 1 446 ? 29.006 7.504 16.152 1.00 33.47 446 GLY A CA 1
ATOM 3626 C C . GLY A 1 446 ? 29.391 8.949 15.800 1.00 33.47 446 GLY A C 1
ATOM 3627 O O . GLY A 1 446 ? 29.827 9.190 14.669 1.00 33.47 446 GLY A O 1
ATOM 3628 N N . PRO A 1 447 ? 29.214 9.919 16.720 1.00 32.41 447 PRO A N 1
ATOM 3629 C CA . PRO A 1 447 ? 29.519 11.314 16.441 1.00 32.41 447 PRO A CA 1
ATOM 3630 C C . PRO A 1 447 ? 30.948 11.360 15.926 1.00 32.41 447 PRO A C 1
ATOM 3632 O O . PRO A 1 447 ? 31.878 10.956 16.624 1.00 32.41 447 PRO A O 1
ATOM 3635 N N . THR A 1 448 ? 31.110 11.769 14.670 1.00 37.38 448 THR A N 1
ATOM 3636 C CA . THR A 1 448 ? 32.420 12.081 14.135 1.00 37.38 448 THR A CA 1
ATOM 3637 C C . THR A 1 448 ? 32.929 13.204 15.015 1.00 37.38 448 THR A C 1
ATOM 3639 O O . THR A 1 448 ? 32.556 14.360 14.826 1.00 37.38 448 THR A O 1
ATOM 3642 N N . SER A 1 449 ? 33.751 12.870 16.005 1.00 38.75 449 SER A N 1
ATOM 3643 C CA . SER A 1 449 ? 34.753 13.784 16.505 1.00 38.75 449 SER A CA 1
ATOM 3644 C C . SER A 1 449 ? 35.677 14.014 15.315 1.00 38.75 449 SER A C 1
ATOM 3646 O O . SER A 1 449 ? 36.681 13.336 15.104 1.00 38.75 449 SER A O 1
ATOM 3648 N N . THR A 1 450 ? 35.232 14.904 14.429 1.00 40.12 450 THR A N 1
ATOM 3649 C CA . THR A 1 450 ? 36.069 15.501 13.408 1.00 40.12 450 THR A CA 1
ATOM 3650 C C . THR A 1 450 ? 37.302 15.999 14.150 1.00 40.12 450 THR A C 1
ATOM 3652 O O . THR A 1 450 ? 37.132 16.693 15.161 1.00 40.12 450 THR A O 1
ATOM 3655 N N . PRO A 1 451 ? 38.522 15.606 13.742 1.00 40.06 451 PRO A N 1
ATOM 3656 C CA . PRO A 1 451 ? 39.713 16.206 14.315 1.00 40.06 451 PRO A CA 1
ATOM 3657 C C . PRO A 1 451 ? 39.563 17.726 14.256 1.00 40.06 451 PRO A C 1
ATOM 3659 O O . PRO A 1 451 ? 38.975 18.263 13.311 1.00 40.06 451 PRO A O 1
ATOM 3662 N N . ALA A 1 452 ? 40.021 18.397 15.313 1.00 39.75 452 ALA A N 1
ATOM 3663 C CA . ALA A 1 452 ? 40.087 19.847 15.352 1.00 39.75 452 ALA A CA 1
ATOM 3664 C C . ALA A 1 452 ? 40.719 20.356 14.045 1.00 39.75 452 ALA A C 1
ATOM 3666 O O . ALA A 1 452 ? 41.652 19.737 13.535 1.00 39.75 452 ALA A O 1
ATOM 3667 N N . LEU A 1 453 ? 40.118 21.414 13.494 1.00 48.78 453 LEU A N 1
ATOM 3668 C CA . LEU A 1 453 ? 40.406 22.052 12.207 1.00 48.78 453 LEU A CA 1
ATOM 3669 C C . LEU A 1 453 ? 41.681 21.565 11.486 1.00 48.78 453 LEU A C 1
ATOM 3671 O O . LEU A 1 453 ? 42.802 21.878 11.875 1.00 48.78 453 LEU A O 1
ATOM 3675 N N . GLY A 1 454 ? 41.486 20.887 10.355 1.00 61.09 454 GLY A N 1
ATOM 3676 C CA . GLY A 1 454 ? 42.470 20.827 9.274 1.00 61.09 454 GLY A CA 1
ATOM 3677 C C . GLY A 1 454 ? 43.569 19.768 9.377 1.00 61.09 454 GLY A C 1
ATOM 3678 O O . GLY A 1 454 ? 44.141 19.436 8.346 1.00 61.09 454 GLY A O 1
ATOM 3679 N N . GLU A 1 455 ? 43.883 19.167 10.521 1.00 75.38 455 GLU A N 1
ATOM 3680 C CA . GLU A 1 455 ? 45.039 18.255 10.572 1.00 75.38 455 GLU A CA 1
ATOM 3681 C C . GLU A 1 455 ? 44.762 16.841 10.027 1.00 75.38 455 GLU A C 1
ATOM 3683 O O . GLU A 1 455 ? 43.643 16.317 10.042 1.00 75.38 455 GLU A O 1
ATOM 3688 N N . ARG A 1 456 ? 45.816 16.214 9.492 1.00 86.19 456 ARG A N 1
ATOM 3689 C CA . ARG A 1 456 ? 45.794 14.850 8.954 1.00 86.19 456 ARG A CA 1
ATOM 3690 C C . ARG A 1 456 ? 46.088 13.831 10.055 1.00 86.19 456 ARG A C 1
ATOM 3692 O O . ARG A 1 456 ? 47.079 13.943 10.768 1.00 86.19 456 ARG A O 1
ATOM 3699 N N . ARG A 1 457 ? 45.326 12.734 10.081 1.00 88.31 457 ARG A N 1
ATOM 3700 C CA . ARG A 1 457 ? 45.621 11.568 10.929 1.00 88.31 457 ARG A CA 1
ATOM 3701 C C . ARG A 1 457 ? 46.873 10.847 10.429 1.00 88.31 457 ARG A C 1
ATOM 3703 O O . ARG A 1 457 ? 46.849 10.276 9.339 1.00 88.31 457 ARG A O 1
ATOM 3710 N N . VAL A 1 458 ? 47.942 10.803 11.218 1.00 88.50 458 VAL A N 1
ATOM 3711 C CA . VAL A 1 458 ? 49.175 10.080 10.851 1.00 88.50 458 VAL A CA 1
ATOM 3712 C C . VAL A 1 458 ? 48.988 8.578 11.073 1.00 88.50 458 VAL A C 1
ATOM 3714 O O . VAL A 1 458 ? 49.085 7.791 10.133 1.00 88.50 458 VAL A O 1
ATOM 3717 N N . ASN A 1 459 ? 48.582 8.186 12.279 1.00 90.31 459 ASN A N 1
ATOM 3718 C CA . ASN A 1 459 ? 48.406 6.789 12.679 1.00 90.31 459 ASN A CA 1
ATOM 3719 C C . ASN A 1 459 ? 47.114 6.594 13.499 1.00 90.31 459 ASN A C 1
ATOM 3721 O O . ASN A 1 459 ? 46.318 7.522 13.675 1.00 90.31 459 ASN A O 1
ATOM 3725 N N . ALA A 1 460 ? 46.887 5.376 13.987 1.00 90.19 460 ALA A N 1
ATOM 3726 C CA . ALA A 1 460 ? 45.698 5.022 14.759 1.00 90.19 460 ALA A CA 1
ATOM 3727 C C . ALA A 1 460 ? 45.545 5.785 16.084 1.00 90.19 460 ALA A C 1
ATOM 3729 O O . ALA A 1 460 ? 44.441 5.868 16.620 1.00 90.19 460 ALA A O 1
ATOM 3730 N N . TYR A 1 461 ? 46.642 6.314 16.627 1.00 90.88 461 TYR A N 1
ATOM 3731 C CA . TYR A 1 461 ? 46.688 6.968 17.934 1.00 90.88 461 TYR A CA 1
ATOM 3732 C C . TYR A 1 461 ? 46.642 8.496 17.844 1.00 90.88 461 TYR A C 1
ATOM 3734 O O . TYR A 1 461 ? 46.625 9.168 18.872 1.00 90.88 461 TYR A O 1
ATOM 3742 N N . THR A 1 462 ? 46.591 9.068 16.634 1.00 88.62 462 THR A N 1
ATOM 3743 C CA . THR A 1 462 ? 46.352 10.508 16.474 1.00 88.62 462 THR A CA 1
ATOM 3744 C C . THR A 1 462 ? 44.992 10.872 17.079 1.00 88.62 462 THR A C 1
ATOM 3746 O O . THR A 1 462 ? 44.004 10.164 16.882 1.00 88.62 462 THR A O 1
ATOM 3749 N N . LEU A 1 463 ? 44.913 11.966 17.830 1.00 83.50 463 LEU A N 1
ATOM 3750 C CA . LEU A 1 463 ? 43.653 12.381 18.442 1.00 83.50 463 LEU A CA 1
ATOM 3751 C C . LEU A 1 463 ? 42.685 12.960 17.391 1.00 83.50 463 LEU A C 1
ATOM 3753 O O . LEU A 1 463 ? 43.132 13.559 16.413 1.00 83.50 463 LEU A O 1
ATOM 3757 N N . PRO A 1 464 ? 41.362 12.795 17.574 1.00 82.69 464 PRO A N 1
ATOM 3758 C CA . PRO A 1 464 ? 40.703 12.043 18.644 1.00 82.69 464 PRO A CA 1
ATOM 3759 C C . PRO A 1 464 ? 40.738 10.523 18.401 1.00 82.69 464 PRO A C 1
ATOM 3761 O O . PRO A 1 464 ? 40.707 10.054 17.258 1.00 82.69 464 PRO A O 1
ATOM 3764 N N . LEU A 1 465 ? 40.783 9.745 19.486 1.00 82.56 465 LEU A N 1
ATOM 3765 C CA . LEU A 1 465 ? 40.605 8.292 19.418 1.00 82.56 465 LEU A CA 1
ATOM 3766 C C . LEU A 1 465 ? 39.133 7.956 19.168 1.00 82.56 465 LEU A C 1
ATOM 3768 O O . LEU A 1 465 ? 38.237 8.595 19.723 1.00 82.56 465 LEU A O 1
ATOM 3772 N N . HIS A 1 466 ? 38.879 6.932 18.356 1.00 82.56 466 HIS A N 1
ATOM 3773 C CA . HIS A 1 466 ? 37.522 6.440 18.144 1.00 82.56 466 HIS A CA 1
ATOM 3774 C C . HIS A 1 466 ? 37.121 5.511 19.301 1.00 82.56 466 HIS A C 1
ATOM 3776 O O . HIS A 1 466 ? 37.874 4.611 19.664 1.00 82.56 466 HIS A O 1
ATOM 3782 N N . TYR A 1 467 ? 35.928 5.668 19.879 1.00 85.38 467 TYR A N 1
ATOM 3783 C CA . TYR A 1 467 ? 35.499 4.852 21.028 1.00 85.38 467 TYR A CA 1
ATOM 3784 C C . TYR A 1 467 ? 35.489 3.340 20.720 1.00 85.38 467 TYR A C 1
ATOM 3786 O O . TYR A 1 467 ? 35.835 2.532 21.578 1.00 85.38 467 TYR A O 1
ATOM 3794 N N . VAL A 1 468 ? 35.186 2.948 19.473 1.00 83.56 468 VAL A N 1
ATOM 3795 C CA . VAL A 1 468 ? 35.248 1.539 19.028 1.00 83.56 468 VAL A CA 1
ATOM 3796 C C . VAL A 1 468 ? 36.674 0.981 19.080 1.00 83.56 468 VAL A C 1
ATOM 3798 O O . VAL A 1 468 ? 36.848 -0.188 19.405 1.00 83.56 468 VAL A O 1
ATOM 3801 N N . GLN A 1 469 ? 37.700 1.801 18.835 1.00 90.44 469 GLN A N 1
ATOM 3802 C CA . GLN A 1 469 ? 39.102 1.395 18.980 1.00 90.44 469 GLN A CA 1
ATOM 3803 C C . GLN A 1 469 ? 39.446 1.106 20.444 1.00 90.44 469 GLN A C 1
ATOM 3805 O O . GLN A 1 469 ? 40.103 0.112 20.739 1.00 90.44 469 GLN A O 1
ATOM 3810 N N . ILE A 1 470 ? 38.971 1.948 21.368 1.00 90.38 470 ILE A N 1
ATOM 3811 C CA . ILE A 1 470 ? 39.176 1.751 22.810 1.00 90.38 470 ILE A CA 1
ATOM 3812 C C . ILE A 1 470 ? 38.524 0.437 23.249 1.00 90.38 470 ILE A C 1
ATOM 3814 O O . ILE A 1 470 ? 39.172 -0.388 23.887 1.00 90.38 470 ILE A O 1
ATOM 3818 N N . ILE A 1 471 ? 37.273 0.206 22.842 1.00 89.50 471 ILE A N 1
ATOM 3819 C CA . ILE A 1 471 ? 36.557 -1.045 23.121 1.00 89.50 471 ILE A CA 1
ATOM 3820 C C . ILE A 1 471 ? 37.320 -2.245 22.544 1.00 89.50 471 ILE A C 1
ATOM 3822 O O . ILE A 1 471 ? 37.507 -3.234 23.246 1.00 89.50 471 ILE A O 1
ATOM 3826 N N . ALA A 1 472 ? 37.805 -2.155 21.301 1.00 87.69 472 ALA A N 1
ATOM 3827 C CA . ALA A 1 472 ? 38.568 -3.225 20.659 1.00 87.69 472 ALA A CA 1
ATOM 3828 C C . ALA A 1 472 ? 39.829 -3.596 21.453 1.00 87.69 472 ALA A C 1
ATOM 3830 O O . ALA A 1 472 ? 40.091 -4.777 21.672 1.00 87.69 472 ALA A O 1
ATOM 3831 N N . ILE A 1 473 ? 40.584 -2.594 21.916 1.00 91.31 473 ILE A N 1
ATOM 3832 C CA . ILE A 1 473 ? 41.800 -2.792 22.715 1.00 91.31 473 ILE A CA 1
ATOM 3833 C C . ILE A 1 473 ? 41.463 -3.434 24.064 1.00 91.31 473 ILE A C 1
ATOM 3835 O O . ILE A 1 473 ? 42.132 -4.383 24.465 1.00 91.31 473 ILE A O 1
ATOM 3839 N N . VAL A 1 474 ? 40.415 -2.959 24.745 1.00 92.94 474 VAL A N 1
ATOM 3840 C CA . VAL A 1 474 ? 39.974 -3.513 26.036 1.00 92.94 474 VAL A CA 1
ATOM 3841 C C . VAL A 1 474 ? 39.543 -4.972 25.889 1.00 92.94 474 VAL A C 1
ATOM 3843 O O . VAL A 1 474 ? 39.966 -5.816 26.676 1.00 92.94 474 VAL A O 1
ATOM 3846 N N . VAL A 1 475 ? 38.751 -5.291 24.863 1.00 90.88 475 VAL A N 1
ATOM 3847 C CA . VAL A 1 475 ? 38.310 -6.667 24.588 1.00 90.88 475 VAL A CA 1
ATOM 3848 C C . VAL A 1 475 ? 39.498 -7.562 24.246 1.00 90.88 475 VAL A C 1
ATOM 3850 O O . VAL A 1 475 ? 39.603 -8.658 24.788 1.00 90.88 475 VAL A O 1
ATOM 3853 N N . LEU A 1 476 ? 40.422 -7.102 23.398 1.00 89.88 476 LEU A N 1
ATOM 3854 C CA . LEU A 1 476 ? 41.619 -7.867 23.050 1.00 89.88 476 LEU A CA 1
ATOM 3855 C C . LEU A 1 476 ? 42.481 -8.152 24.290 1.00 89.88 476 LEU A C 1
ATOM 3857 O O . LEU A 1 476 ? 42.886 -9.294 24.499 1.00 89.88 476 LEU A O 1
ATOM 3861 N N . ALA A 1 477 ? 42.714 -7.145 25.135 1.00 91.31 477 ALA A N 1
ATOM 3862 C CA . ALA A 1 477 ? 43.461 -7.301 26.380 1.00 91.31 477 ALA A CA 1
ATOM 3863 C C . ALA A 1 477 ? 42.775 -8.287 27.338 1.00 91.31 477 ALA A C 1
ATOM 3865 O O . ALA A 1 477 ? 43.435 -9.166 27.890 1.00 91.31 477 ALA A O 1
ATOM 3866 N N . PHE A 1 478 ? 41.450 -8.189 27.485 1.00 91.94 478 PHE A N 1
ATOM 3867 C CA . PHE A 1 478 ? 40.661 -9.115 28.293 1.00 91.94 478 PHE A CA 1
ATOM 3868 C C . PHE A 1 478 ? 40.766 -10.558 27.785 1.00 91.94 478 PHE A C 1
ATOM 3870 O O . PHE A 1 478 ? 41.019 -11.460 28.577 1.00 91.94 478 PHE A O 1
ATOM 3877 N N . LEU A 1 479 ? 40.627 -10.787 26.475 1.00 89.81 479 LEU A N 1
ATOM 3878 C CA . LEU A 1 479 ? 40.716 -12.127 25.884 1.00 89.81 479 LEU A CA 1
ATOM 3879 C C . LEU A 1 479 ? 42.107 -12.743 26.058 1.00 89.81 479 LEU A C 1
ATOM 3881 O O . LEU A 1 479 ? 42.216 -13.919 26.398 1.00 89.81 479 LEU A O 1
ATOM 3885 N N . VAL A 1 480 ? 43.169 -11.953 25.873 1.00 89.62 480 VAL A N 1
ATOM 3886 C CA . VAL A 1 480 ? 44.546 -12.403 26.120 1.00 89.62 480 VAL A CA 1
ATOM 3887 C C . VAL A 1 480 ? 44.739 -12.758 27.595 1.00 89.62 480 VAL A C 1
ATOM 3889 O O . VAL A 1 480 ? 45.280 -13.821 27.899 1.00 89.62 480 VAL A O 1
ATOM 3892 N N . LEU A 1 481 ? 44.257 -11.913 28.511 1.00 89.56 481 LEU A N 1
ATOM 3893 C CA . LEU A 1 481 ? 44.351 -12.153 29.950 1.00 89.56 481 LEU A CA 1
ATOM 3894 C C . LEU A 1 481 ? 43.598 -13.428 30.355 1.00 89.56 481 LEU A C 1
ATOM 3896 O O . LEU A 1 481 ? 44.182 -14.307 30.983 1.00 89.56 481 LEU A O 1
ATOM 3900 N N . MET A 1 482 ? 42.334 -13.563 29.948 1.00 86.19 482 MET A N 1
ATOM 3901 C CA . MET A 1 482 ? 41.508 -14.742 30.230 1.00 86.19 482 MET A CA 1
ATOM 3902 C C . MET A 1 482 ? 42.117 -16.022 29.655 1.00 86.19 482 MET A C 1
ATOM 3904 O O . MET A 1 482 ? 42.086 -17.064 30.312 1.00 86.19 482 MET A O 1
ATOM 3908 N N . ASN A 1 483 ? 42.728 -15.954 28.466 1.00 86.62 483 ASN A N 1
ATOM 3909 C CA . ASN A 1 483 ? 43.413 -17.106 27.892 1.00 86.62 483 ASN A CA 1
ATOM 3910 C C . ASN A 1 483 ? 44.518 -17.617 28.814 1.00 86.62 483 ASN A C 1
ATOM 3912 O O . ASN A 1 483 ? 44.528 -18.790 29.168 1.00 86.62 483 ASN A O 1
ATOM 3916 N N . TYR A 1 484 ? 45.436 -16.746 29.236 1.00 87.56 484 TYR A N 1
ATOM 3917 C CA . TYR A 1 484 ? 46.561 -17.194 30.050 1.00 87.56 484 TYR A CA 1
ATOM 3918 C C . TYR A 1 484 ? 46.156 -17.513 31.484 1.00 87.56 484 TYR A C 1
ATOM 3920 O O . TYR A 1 484 ? 46.555 -18.562 31.970 1.00 87.56 484 TYR A O 1
ATOM 3928 N N . PHE A 1 485 ? 45.355 -16.670 32.143 1.00 82.56 485 PHE A N 1
ATOM 3929 C CA . PHE A 1 485 ? 45.025 -16.824 33.565 1.00 82.56 485 PHE A CA 1
ATOM 3930 C C . PHE A 1 485 ? 43.966 -17.888 33.852 1.00 82.56 485 PHE A C 1
ATOM 3932 O O . PHE A 1 485 ? 43.976 -18.462 34.936 1.00 82.56 485 PHE A O 1
ATOM 3939 N N . THR A 1 486 ? 43.066 -18.166 32.909 1.00 75.75 486 THR A N 1
ATOM 3940 C CA . THR A 1 486 ? 41.945 -19.093 33.124 1.00 75.75 486 THR A CA 1
ATOM 3941 C C . THR A 1 486 ? 42.033 -20.287 32.183 1.00 75.75 486 THR A C 1
ATOM 3943 O O . THR A 1 486 ? 41.951 -21.433 32.624 1.00 75.75 486 THR A O 1
ATOM 3946 N N . LEU A 1 487 ? 42.253 -20.057 30.885 1.00 74.88 487 LEU A N 1
ATOM 3947 C CA . LEU A 1 487 ? 42.210 -21.148 29.908 1.00 74.88 487 LEU A CA 1
ATOM 3948 C C . LEU A 1 487 ? 43.467 -22.040 29.938 1.00 74.88 487 LEU A C 1
ATOM 3950 O O . LEU A 1 487 ? 43.365 -23.266 29.911 1.00 74.88 487 LEU A O 1
ATOM 3954 N N . CYS A 1 488 ? 44.648 -21.442 30.072 1.00 79.06 488 CYS A N 1
ATOM 3955 C CA . CYS A 1 488 ? 45.917 -22.165 30.098 1.00 79.06 488 CYS A CA 1
ATOM 3956 C C . CYS A 1 488 ? 46.280 -22.703 31.493 1.00 79.06 488 CYS A C 1
ATOM 3958 O O . CYS A 1 488 ? 46.864 -23.780 31.593 1.00 79.06 488 CYS A O 1
ATOM 3960 N N . VAL A 1 489 ? 45.950 -21.992 32.583 1.00 77.00 489 VAL A N 1
ATOM 3961 C CA . VAL A 1 489 ? 46.300 -22.440 33.951 1.00 77.00 489 VAL A CA 1
ATOM 3962 C C . VAL A 1 489 ? 45.466 -23.639 34.415 1.00 77.00 489 VAL A C 1
ATOM 3964 O O . VAL A 1 489 ? 45.993 -24.500 35.118 1.00 77.00 489 VAL A O 1
ATOM 3967 N N . ASN A 1 490 ? 44.202 -23.746 33.999 1.00 69.69 490 ASN A N 1
ATOM 3968 C CA . ASN A 1 490 ? 43.290 -24.777 34.514 1.00 69.69 490 ASN A CA 1
ATOM 3969 C C . ASN A 1 490 ? 43.481 -26.165 33.900 1.00 69.69 490 ASN A C 1
ATOM 3971 O O . ASN A 1 490 ? 42.815 -27.111 34.324 1.00 69.69 490 ASN A O 1
ATOM 3975 N N . ILE A 1 491 ? 44.387 -26.311 32.928 1.00 71.88 491 ILE A N 1
ATOM 3976 C CA . ILE A 1 491 ? 44.704 -27.612 32.345 1.00 71.88 491 ILE A CA 1
ATOM 3977 C C . ILE A 1 491 ? 45.537 -28.415 33.370 1.00 71.88 491 ILE A C 1
ATOM 3979 O O . ILE A 1 491 ? 46.646 -28.007 33.716 1.00 71.88 491 ILE A O 1
ATOM 3983 N N . PRO A 1 492 ? 45.006 -29.542 33.879 1.00 60.78 492 PRO A N 1
ATOM 3984 C CA . PRO A 1 492 ? 45.477 -30.234 35.086 1.00 60.78 492 PRO A CA 1
ATOM 3985 C C . PRO A 1 492 ? 46.791 -31.007 34.917 1.00 60.78 492 PRO A C 1
ATOM 3987 O O . PRO A 1 492 ? 47.504 -31.224 35.897 1.00 60.78 492 PRO A O 1
ATOM 3990 N N . THR A 1 493 ? 47.105 -31.457 33.699 1.00 66.19 493 THR A N 1
ATOM 3991 C CA . THR A 1 493 ? 48.145 -32.459 33.442 1.00 66.19 493 THR A CA 1
ATOM 3992 C C . THR A 1 493 ? 49.401 -31.842 32.824 1.00 66.19 493 THR A C 1
ATOM 3994 O O . THR A 1 493 ? 49.384 -31.237 31.751 1.00 66.19 493 THR A O 1
ATOM 3997 N N . GLN A 1 494 ? 50.537 -32.034 33.494 1.00 75.62 494 GLN A N 1
ATOM 3998 C CA . GLN A 1 494 ? 51.859 -31.830 32.901 1.00 75.62 494 GLN A CA 1
ATOM 3999 C C . GLN A 1 494 ? 52.161 -33.043 32.008 1.00 75.62 494 GLN A C 1
ATOM 4001 O O . GLN A 1 494 ? 52.026 -34.161 32.508 1.00 75.62 494 GLN A O 1
ATOM 4006 N N . PRO A 1 495 ? 52.489 -32.893 30.703 1.00 78.25 495 PRO A N 1
ATOM 4007 C CA . PRO A 1 495 ? 53.069 -31.728 30.004 1.00 78.25 495 PRO A CA 1
ATOM 4008 C C . PRO A 1 495 ? 52.090 -30.852 29.188 1.00 78.25 495 PRO A C 1
ATOM 4010 O O . PRO A 1 495 ? 52.501 -29.864 28.572 1.00 78.25 495 PRO A O 1
ATOM 4013 N N . TRP A 1 496 ? 50.804 -31.201 29.142 1.00 79.31 496 TRP A N 1
ATOM 4014 C CA . TRP A 1 496 ? 49.804 -30.577 28.262 1.00 79.31 496 TRP A CA 1
ATOM 4015 C C . TRP A 1 496 ? 49.553 -29.100 28.568 1.00 79.31 496 TRP A C 1
ATOM 4017 O O . TRP A 1 496 ? 49.284 -28.317 27.657 1.00 79.31 496 TRP A O 1
ATOM 4027 N N . GLN A 1 497 ? 49.717 -28.701 29.830 1.00 82.94 497 GLN A N 1
ATOM 4028 C CA . GLN A 1 497 ? 49.659 -27.303 30.247 1.00 82.94 497 GLN A CA 1
ATOM 4029 C C . GLN A 1 497 ? 50.730 -26.440 29.552 1.00 82.94 497 GLN A C 1
ATOM 4031 O O . GLN A 1 497 ? 50.404 -25.413 28.955 1.00 82.94 497 GLN A O 1
ATOM 4036 N N . TRP A 1 498 ? 52.001 -26.865 29.574 1.00 85.75 498 TRP A N 1
ATOM 4037 C CA . TRP A 1 498 ? 53.091 -26.131 28.914 1.00 85.75 498 TRP A CA 1
ATOM 4038 C C . TRP A 1 498 ? 52.936 -26.112 27.398 1.00 85.75 498 TRP A C 1
ATOM 4040 O O . TRP A 1 498 ? 53.179 -25.080 26.774 1.00 85.75 498 TRP A O 1
ATOM 4050 N N . LEU A 1 499 ? 52.475 -27.219 26.811 1.00 86.44 499 LEU A N 1
ATOM 4051 C CA . LEU A 1 499 ? 52.184 -27.277 25.382 1.00 86.44 499 LEU A CA 1
ATOM 4052 C C . LEU A 1 499 ? 51.091 -26.268 24.992 1.00 86.44 499 LEU A C 1
ATOM 4054 O O . LEU A 1 499 ? 51.240 -25.562 23.998 1.00 86.44 499 LEU A O 1
ATOM 4058 N N . ASN A 1 500 ? 50.025 -26.139 25.788 1.00 86.50 500 ASN A N 1
ATOM 4059 C CA . ASN A 1 500 ? 48.949 -25.183 25.526 1.00 86.50 500 ASN A CA 1
ATOM 4060 C C . ASN A 1 500 ? 49.412 -23.722 25.638 1.00 86.50 500 ASN A C 1
ATOM 4062 O O . ASN A 1 500 ? 49.088 -22.901 24.778 1.00 86.50 500 ASN A O 1
ATOM 4066 N N . ILE A 1 501 ? 50.223 -23.408 26.655 1.00 88.88 501 ILE A N 1
ATOM 4067 C CA . ILE A 1 501 ? 50.835 -22.081 26.823 1.00 88.88 501 ILE A CA 1
ATOM 4068 C C . ILE A 1 501 ? 51.730 -21.753 25.624 1.00 88.88 501 ILE A C 1
ATOM 4070 O O . ILE A 1 501 ? 51.658 -20.648 25.083 1.00 88.88 501 ILE A O 1
ATOM 4074 N N . PHE A 1 502 ? 52.545 -22.711 25.181 1.00 91.00 502 PHE A N 1
ATOM 4075 C CA . PHE A 1 502 ? 53.440 -22.547 24.039 1.00 91.00 502 PHE A CA 1
ATOM 4076 C C . PHE A 1 502 ? 52.667 -22.313 22.732 1.00 91.00 502 PHE A C 1
ATOM 4078 O O . PHE A 1 502 ? 52.931 -21.337 22.029 1.00 91.00 502 PHE A O 1
ATOM 4085 N N . LEU A 1 503 ? 51.658 -23.142 22.442 1.00 90.00 503 LEU A N 1
ATOM 4086 C CA . LEU A 1 503 ? 50.804 -22.998 21.257 1.00 90.00 503 LEU A CA 1
ATOM 4087 C C . LEU A 1 503 ? 49.996 -21.689 21.280 1.00 90.00 503 LEU A C 1
ATOM 4089 O O . LEU A 1 503 ? 49.935 -20.996 20.265 1.00 90.00 503 LEU A O 1
ATOM 4093 N N . SER A 1 504 ? 49.458 -21.297 22.442 1.00 89.75 504 SER A N 1
ATOM 4094 C CA . SER A 1 504 ? 48.809 -19.989 22.637 1.00 89.75 504 SER A CA 1
ATOM 4095 C C . SER A 1 504 ? 49.754 -18.835 22.306 1.00 89.75 504 SER A C 1
ATOM 4097 O O . SER A 1 504 ? 49.381 -17.892 21.606 1.00 89.75 504 SER A O 1
ATOM 4099 N N . SER A 1 505 ? 50.994 -18.916 22.795 1.00 91.62 505 SER A N 1
ATOM 4100 C CA . SER A 1 505 ? 52.012 -17.875 22.624 1.00 91.62 505 SER A CA 1
ATOM 4101 C C . SER A 1 505 ? 52.436 -17.717 21.167 1.00 91.62 505 SER A C 1
ATOM 4103 O O . SER A 1 505 ? 52.606 -16.587 20.712 1.00 91.62 505 SER A O 1
ATOM 4105 N N . ILE A 1 506 ? 52.519 -18.819 20.411 1.00 93.38 506 ILE A N 1
ATOM 4106 C CA . ILE A 1 506 ? 52.814 -18.804 18.968 1.00 93.38 506 ILE A CA 1
ATOM 4107 C C . ILE A 1 506 ? 51.763 -18.024 18.170 1.00 93.38 506 ILE A C 1
ATOM 4109 O O . ILE A 1 506 ? 52.099 -17.443 17.143 1.00 93.38 506 ILE A O 1
ATOM 4113 N N . VAL A 1 507 ? 50.509 -17.975 18.623 1.00 90.81 507 VAL A N 1
ATOM 4114 C CA . VAL A 1 507 ? 49.435 -17.252 17.921 1.00 90.81 507 VAL A CA 1
ATOM 4115 C C . VAL A 1 507 ? 49.282 -15.822 18.445 1.00 90.81 507 VAL A C 1
ATOM 4117 O O . VAL A 1 507 ? 49.169 -14.879 17.660 1.00 90.81 507 VAL A O 1
ATOM 4120 N N . ILE A 1 508 ? 49.310 -15.636 19.768 1.00 92.00 508 ILE A N 1
ATOM 4121 C CA . ILE A 1 508 ? 49.045 -14.339 20.407 1.00 92.00 508 ILE A CA 1
ATOM 4122 C C . ILE A 1 508 ? 50.206 -13.355 20.211 1.00 92.00 508 ILE A C 1
ATOM 4124 O O . ILE A 1 508 ? 49.956 -12.178 19.955 1.00 92.00 508 ILE A O 1
ATOM 4128 N N . LEU A 1 509 ? 51.468 -13.798 20.296 1.00 93.25 509 LEU A N 1
ATOM 4129 C CA . LEU A 1 509 ? 52.613 -12.889 20.151 1.00 93.25 509 LEU A CA 1
ATOM 4130 C C . LEU A 1 509 ? 52.676 -12.259 18.747 1.00 93.25 509 LEU A C 1
ATOM 4132 O O . LEU A 1 509 ? 52.732 -11.028 18.667 1.00 93.25 509 LEU A O 1
ATOM 4136 N N . PRO A 1 510 ? 52.577 -13.021 17.635 1.00 95.06 510 PRO A N 1
ATOM 4137 C CA . PRO A 1 510 ? 52.481 -12.423 16.307 1.00 95.06 510 PRO A CA 1
ATOM 4138 C C . PRO A 1 510 ? 51.248 -11.536 16.144 1.00 95.06 510 PRO A C 1
ATOM 4140 O O . PRO A 1 510 ? 51.351 -10.486 15.516 1.00 95.06 510 PRO A O 1
ATOM 4143 N N . LEU A 1 511 ? 50.101 -11.902 16.731 1.00 93.94 511 LEU A N 1
ATOM 4144 C CA . LEU A 1 511 ? 48.890 -11.081 16.664 1.00 93.94 511 LEU A CA 1
ATOM 4145 C C . LEU A 1 511 ? 49.120 -9.690 17.271 1.00 93.94 511 LEU A C 1
ATOM 4147 O O . LEU A 1 511 ? 48.772 -8.691 16.644 1.00 93.94 511 LEU A O 1
ATOM 4151 N N . LEU A 1 512 ? 49.741 -9.613 18.452 1.00 93.38 512 LEU A N 1
ATOM 4152 C CA . LEU A 1 512 ? 50.054 -8.341 19.109 1.00 93.38 512 LEU A CA 1
ATOM 4153 C C . LEU A 1 512 ? 51.066 -7.517 18.306 1.00 93.38 512 LEU A C 1
ATOM 4155 O O . LEU A 1 512 ? 50.855 -6.322 18.103 1.00 93.38 512 LEU A O 1
ATOM 4159 N N . ILE A 1 513 ? 52.128 -8.152 17.798 1.00 94.88 513 ILE A N 1
ATOM 4160 C CA . ILE A 1 513 ? 53.150 -7.484 16.977 1.00 94.88 513 ILE A CA 1
ATOM 4161 C C . ILE A 1 513 ? 52.518 -6.890 15.714 1.00 94.88 513 ILE A C 1
ATOM 4163 O O . ILE A 1 513 ? 52.752 -5.729 15.382 1.00 94.88 513 ILE A O 1
ATOM 4167 N N . VAL A 1 514 ? 51.688 -7.668 15.020 1.00 94.38 514 VAL A N 1
ATOM 4168 C CA . VAL A 1 514 ? 51.031 -7.244 13.781 1.00 94.38 514 VAL A CA 1
ATOM 4169 C C . VAL A 1 514 ? 49.975 -6.175 14.062 1.00 94.38 514 VAL A C 1
ATOM 4171 O O . VAL A 1 514 ? 49.875 -5.223 13.291 1.00 94.38 514 VAL A O 1
ATOM 4174 N N . PHE A 1 515 ? 49.218 -6.286 15.159 1.00 93.69 515 PHE A N 1
ATOM 4175 C CA . PHE A 1 515 ? 48.262 -5.262 15.586 1.00 93.69 515 PHE A CA 1
ATOM 4176 C C . PHE A 1 515 ? 48.961 -3.920 15.823 1.00 93.69 515 PHE A C 1
ATOM 4178 O O . PHE A 1 515 ? 48.538 -2.917 15.254 1.00 93.69 515 PHE A O 1
ATOM 4185 N N . ILE A 1 516 ? 50.067 -3.916 16.578 1.00 93.19 516 ILE A N 1
ATOM 4186 C CA . ILE A 1 516 ? 50.880 -2.717 16.821 1.00 93.19 516 ILE A CA 1
ATOM 4187 C C . ILE A 1 516 ? 51.444 -2.180 15.501 1.00 93.19 516 ILE A C 1
ATOM 4189 O O . ILE A 1 516 ? 51.290 -1.002 15.196 1.00 93.19 516 ILE A O 1
ATOM 4193 N N . ALA A 1 517 ? 52.053 -3.029 14.670 1.00 93.38 517 ALA A N 1
ATOM 4194 C CA . ALA A 1 517 ? 52.591 -2.595 13.382 1.00 93.38 517 ALA A CA 1
ATOM 4195 C C . ALA A 1 517 ? 51.507 -1.923 12.522 1.00 93.38 517 ALA A C 1
ATOM 4197 O O . ALA A 1 517 ? 51.717 -0.851 11.961 1.00 93.38 517 ALA A O 1
ATOM 4198 N N . LEU A 1 518 ? 50.316 -2.514 12.463 1.00 93.62 518 LEU A N 1
ATOM 4199 C CA . LEU A 1 518 ? 49.208 -2.019 11.660 1.00 93.62 518 LEU A CA 1
ATOM 4200 C C . LEU A 1 518 ? 48.624 -0.696 12.170 1.00 93.62 518 LEU A C 1
ATOM 4202 O O . LEU A 1 518 ? 48.244 0.145 11.354 1.00 93.62 518 LEU A O 1
ATOM 4206 N N . THR A 1 519 ? 48.555 -0.499 13.489 1.00 93.06 519 THR A N 1
ATOM 4207 C CA . THR A 1 519 ? 48.069 0.749 14.097 1.00 93.06 519 THR A CA 1
ATOM 4208 C C . THR A 1 519 ? 49.094 1.881 14.009 1.00 93.06 519 THR A C 1
ATOM 4210 O O . THR A 1 519 ? 48.701 3.050 14.000 1.00 93.06 519 THR A O 1
ATOM 4213 N N . TYR A 1 520 ? 50.385 1.562 13.875 1.00 93.44 520 TYR A N 1
ATOM 4214 C CA . TYR A 1 520 ? 51.464 2.542 13.716 1.00 93.44 520 TYR A CA 1
ATOM 4215 C C . TYR A 1 520 ? 51.786 2.912 12.261 1.00 93.44 520 TYR A C 1
ATOM 4217 O O . TYR A 1 520 ? 52.247 4.030 12.025 1.00 93.44 520 TYR A O 1
ATOM 4225 N N . ILE A 1 521 ? 51.542 2.027 11.287 1.00 92.31 521 ILE A N 1
ATOM 4226 C CA . ILE A 1 521 ? 51.784 2.326 9.867 1.00 92.31 521 ILE A CA 1
ATOM 4227 C C . ILE A 1 521 ? 50.908 3.500 9.415 1.00 92.31 521 ILE A C 1
ATOM 4229 O O . ILE A 1 521 ? 49.692 3.501 9.613 1.00 92.31 521 ILE A O 1
ATOM 4233 N N . ASP A 1 522 ? 51.524 4.466 8.729 1.00 92.62 522 ASP A N 1
ATOM 4234 C CA . ASP A 1 522 ? 50.807 5.498 7.986 1.00 92.62 522 ASP A CA 1
ATOM 4235 C C . ASP A 1 522 ? 50.532 5.013 6.543 1.00 92.62 522 ASP A C 1
ATOM 4237 O O . ASP A 1 522 ? 51.446 4.987 5.714 1.00 92.62 522 ASP A O 1
ATOM 4241 N N . PRO A 1 523 ? 49.285 4.625 6.204 1.00 92.44 523 PRO A N 1
ATOM 4242 C CA . PRO A 1 523 ? 48.935 4.090 4.885 1.00 92.44 523 PRO A CA 1
ATOM 4243 C C . PRO A 1 523 ? 48.815 5.160 3.790 1.00 92.44 523 PRO A C 1
ATOM 4245 O O . PRO A 1 523 ? 48.350 4.850 2.690 1.00 92.44 523 PRO A O 1
ATOM 4248 N N . ALA A 1 524 ? 49.156 6.419 4.073 1.00 91.69 524 ALA A N 1
ATOM 4249 C CA . ALA A 1 524 ? 49.028 7.485 3.095 1.00 91.69 524 ALA A CA 1
ATOM 4250 C C . ALA A 1 524 ? 49.900 7.274 1.862 1.00 91.69 524 ALA A C 1
ATOM 4252 O O . ALA A 1 524 ? 50.944 6.619 1.881 1.00 91.69 524 ALA A O 1
ATOM 4253 N N . GLU A 1 525 ? 49.463 7.890 0.781 1.00 90.00 525 GLU A N 1
ATOM 4254 C CA . GLU A 1 525 ? 50.199 7.945 -0.469 1.00 90.00 525 GLU A CA 1
ATOM 4255 C C . GLU A 1 525 ? 51.509 8.747 -0.345 1.00 90.00 525 GLU A C 1
ATOM 4257 O O . GLU A 1 525 ? 51.625 9.646 0.493 1.00 90.00 525 GLU A O 1
ATOM 4262 N N . ASP A 1 526 ? 52.515 8.396 -1.152 1.00 89.81 526 ASP A N 1
ATOM 4263 C CA . ASP A 1 526 ? 53.890 8.913 -1.025 1.00 89.81 526 ASP A CA 1
ATOM 4264 C C . ASP A 1 526 ? 53.977 10.433 -1.202 1.00 89.81 526 ASP A C 1
ATOM 4266 O O . ASP A 1 526 ? 54.673 11.119 -0.449 1.00 89.81 526 ASP A O 1
ATOM 4270 N N . GLU A 1 527 ? 53.199 10.986 -2.130 1.00 87.81 527 GLU A N 1
ATOM 4271 C CA . GLU A 1 527 ? 53.112 12.435 -2.329 1.00 87.81 527 GLU A CA 1
ATOM 4272 C C . GLU A 1 527 ? 52.524 13.150 -1.107 1.00 87.81 527 GLU A C 1
ATOM 4274 O O . GLU A 1 527 ? 52.986 14.222 -0.718 1.00 87.81 527 GLU A O 1
ATOM 4279 N N . VAL A 1 528 ? 51.548 12.535 -0.432 1.00 86.75 528 VAL A N 1
ATOM 4280 C CA . VAL A 1 528 ? 50.948 13.108 0.780 1.00 86.75 528 VAL A CA 1
ATOM 4281 C C . VAL A 1 528 ? 51.968 13.093 1.927 1.00 86.75 528 VAL A C 1
ATOM 4283 O O . VAL A 1 528 ? 51.987 14.002 2.752 1.00 86.75 528 VAL A O 1
ATOM 4286 N N . LEU A 1 529 ? 52.820 12.065 2.017 1.00 86.38 529 LEU A N 1
ATOM 4287 C CA . LEU A 1 529 ? 53.889 11.971 3.025 1.00 86.38 529 LEU A CA 1
ATOM 4288 C C . LEU A 1 529 ? 55.000 13.013 2.812 1.00 86.38 529 LEU A C 1
ATOM 4290 O O . LEU A 1 529 ? 55.569 13.521 3.782 1.00 86.38 529 LEU A O 1
ATOM 4294 N N . THR A 1 530 ? 55.297 13.342 1.556 1.00 83.81 530 THR A N 1
ATOM 4295 C CA . THR A 1 530 ? 56.427 14.206 1.187 1.00 83.81 530 THR A CA 1
ATOM 4296 C C . THR A 1 530 ? 56.044 15.681 1.079 1.00 83.81 530 THR A C 1
ATOM 4298 O O . THR A 1 530 ? 56.725 16.517 1.668 1.00 83.81 530 THR A O 1
ATOM 4301 N N . LYS A 1 531 ? 54.946 16.010 0.389 1.00 77.94 531 LYS A N 1
ATOM 4302 C CA . LYS A 1 531 ? 54.608 17.388 -0.018 1.00 77.94 531 LYS A CA 1
ATOM 4303 C C . LYS A 1 531 ? 53.565 18.072 0.867 1.00 77.94 531 LYS A C 1
ATOM 4305 O O . LYS A 1 531 ? 53.311 19.259 0.724 1.00 77.94 531 LYS A O 1
ATOM 4310 N N . SER A 1 532 ? 52.935 17.331 1.776 1.00 71.56 532 SER A N 1
ATOM 4311 C CA . SER A 1 532 ? 51.587 17.672 2.224 1.00 71.56 532 SER A CA 1
ATOM 4312 C C . SER A 1 532 ? 51.396 17.551 3.741 1.00 71.56 532 SER A C 1
ATOM 4314 O O . SER A 1 532 ? 50.646 16.700 4.234 1.00 71.56 532 SER A O 1
ATOM 4316 N N . ARG A 1 533 ? 52.136 18.393 4.480 1.00 67.50 533 ARG A N 1
ATOM 4317 C CA . ARG A 1 533 ? 52.252 18.363 5.953 1.00 67.50 533 ARG A CA 1
ATOM 4318 C C . ARG A 1 533 ? 51.394 19.398 6.695 1.00 67.50 533 ARG A C 1
ATOM 4320 O O . ARG A 1 533 ? 51.288 19.305 7.911 1.00 67.50 533 ARG A O 1
ATOM 4327 N N . GLY A 1 534 ? 50.815 20.367 5.985 1.00 67.00 534 GLY A N 1
ATOM 4328 C CA . GLY A 1 534 ? 49.989 21.428 6.569 1.00 67.00 534 GLY A CA 1
ATOM 4329 C C . GLY A 1 534 ? 48.513 21.044 6.763 1.00 67.00 534 GLY A C 1
ATOM 4330 O O . GLY A 1 534 ? 48.084 19.979 6.301 1.00 67.00 534 GLY A O 1
ATOM 4331 N N . PRO A 1 535 ? 47.728 21.915 7.424 1.00 70.00 535 PRO A N 1
ATOM 4332 C CA . PRO A 1 535 ? 46.293 21.730 7.583 1.00 70.00 535 PRO A CA 1
ATOM 4333 C C . PRO A 1 535 ? 45.573 21.741 6.227 1.00 70.00 535 PRO A C 1
ATOM 4335 O O . PRO A 1 535 ? 45.981 22.409 5.278 1.00 70.00 535 PRO A O 1
ATOM 4338 N N . ARG A 1 536 ? 44.495 20.968 6.134 1.00 78.94 536 ARG A N 1
ATOM 4339 C CA . ARG A 1 536 ? 43.647 20.806 4.956 1.00 78.94 536 ARG A CA 1
ATOM 4340 C C . ARG A 1 536 ? 42.573 21.873 4.924 1.00 78.94 536 ARG A C 1
ATOM 4342 O O . ARG A 1 536 ? 41.942 22.151 5.941 1.00 78.94 536 ARG A O 1
ATOM 4349 N N . THR A 1 537 ? 42.357 22.420 3.739 1.00 69.06 537 THR A N 1
ATOM 4350 C CA . THR A 1 537 ? 41.226 23.289 3.443 1.00 69.06 537 THR A CA 1
ATOM 4351 C C . THR A 1 537 ? 39.990 22.454 3.126 1.00 69.06 537 THR A C 1
ATOM 4353 O O . THR A 1 537 ? 40.083 21.318 2.650 1.00 69.06 537 THR A O 1
ATOM 4356 N N . ASP A 1 538 ? 38.816 23.019 3.390 1.00 70.25 538 ASP A N 1
ATOM 4357 C CA . ASP A 1 538 ? 37.558 22.364 3.055 1.00 70.25 538 ASP A CA 1
ATOM 4358 C C . ASP A 1 538 ? 37.382 22.244 1.537 1.00 70.25 538 ASP A C 1
ATOM 4360 O O . ASP A 1 538 ? 37.687 23.154 0.760 1.00 70.25 538 ASP A O 1
ATOM 4364 N N . PHE A 1 539 ? 36.849 21.103 1.101 1.00 77.56 539 PHE A N 1
ATOM 4365 C CA . PHE A 1 539 ? 36.604 20.851 -0.313 1.00 77.56 539 PHE A CA 1
ATOM 4366 C C . PHE A 1 539 ? 35.465 21.729 -0.849 1.00 77.56 539 PHE A C 1
ATOM 4368 O O . PHE A 1 539 ? 34.301 21.555 -0.478 1.00 77.56 539 PHE A O 1
ATOM 4375 N N . ASN A 1 540 ? 35.773 22.625 -1.790 1.00 74.62 540 ASN A N 1
ATOM 4376 C CA . ASN A 1 540 ? 34.763 23.457 -2.437 1.00 74.62 540 ASN A CA 1
ATOM 4377 C C . ASN A 1 540 ? 34.126 22.747 -3.645 1.00 74.62 540 ASN A C 1
ATOM 4379 O O . ASN A 1 540 ? 34.682 22.711 -4.747 1.00 74.62 540 ASN A O 1
ATOM 4383 N N . ARG A 1 541 ? 32.900 22.254 -3.448 1.00 75.25 541 ARG A N 1
ATOM 4384 C CA . ARG A 1 541 ? 32.125 21.533 -4.468 1.00 75.25 541 ARG A CA 1
ATOM 4385 C C . ARG A 1 541 ? 31.655 22.402 -5.644 1.00 75.25 541 ARG A C 1
ATOM 4387 O O . ARG A 1 541 ? 31.266 21.859 -6.672 1.00 75.25 541 ARG A O 1
ATOM 4394 N N . HIS A 1 542 ? 31.686 23.729 -5.512 1.00 74.12 542 HIS A N 1
ATOM 4395 C CA . HIS A 1 542 ? 31.364 24.645 -6.611 1.00 74.12 542 HIS A CA 1
ATOM 4396 C C . HIS A 1 542 ? 32.517 24.781 -7.611 1.00 74.12 542 HIS A C 1
ATOM 4398 O O . HIS A 1 542 ? 32.273 25.121 -8.764 1.00 74.12 542 HIS A O 1
ATOM 4404 N N . LYS A 1 543 ? 33.761 24.505 -7.188 1.00 72.75 543 LYS A N 1
ATOM 4405 C CA . LYS A 1 543 ? 34.946 24.545 -8.060 1.00 72.75 543 LYS A CA 1
ATOM 4406 C C . LYS A 1 543 ? 35.244 23.193 -8.705 1.00 72.75 543 LYS A C 1
ATOM 4408 O O . LYS A 1 543 ? 35.606 23.145 -9.875 1.00 72.75 543 LYS A O 1
ATOM 4413 N N . HIS A 1 544 ? 35.065 22.099 -7.963 1.00 74.50 544 HIS A N 1
ATOM 4414 C CA . HIS A 1 544 ? 35.340 20.747 -8.449 1.00 74.50 544 HIS A CA 1
ATOM 4415 C C . HIS A 1 544 ? 34.193 19.792 -8.101 1.00 74.50 544 HIS A C 1
ATOM 4417 O O . HIS A 1 544 ? 33.668 19.796 -6.988 1.00 74.50 544 HIS A O 1
ATOM 4423 N N . THR A 1 545 ? 33.813 18.925 -9.043 1.00 72.00 545 THR A N 1
ATOM 4424 C CA . THR A 1 545 ? 32.737 17.934 -8.855 1.00 72.00 545 THR A CA 1
ATOM 4425 C C . THR A 1 545 ? 33.147 16.783 -7.929 1.00 72.00 545 THR A C 1
ATOM 4427 O O . THR A 1 545 ? 32.305 16.230 -7.213 1.00 72.00 545 THR A O 1
ATOM 4430 N N . HIS A 1 546 ? 34.442 16.448 -7.905 1.00 78.12 546 HIS A N 1
ATOM 4431 C CA . HIS A 1 546 ? 35.039 15.373 -7.113 1.00 78.12 546 HIS A CA 1
ATOM 4432 C C . HIS A 1 546 ? 36.314 15.839 -6.396 1.00 78.12 546 HIS A C 1
ATOM 4434 O O . HIS A 1 546 ? 37.043 16.685 -6.904 1.00 78.12 546 HIS A O 1
ATOM 4440 N N . VAL A 1 547 ? 36.596 15.256 -5.221 1.00 83.94 547 VAL A N 1
ATOM 4441 C CA . VAL A 1 547 ? 37.795 15.561 -4.406 1.00 83.94 547 VAL A CA 1
ATOM 4442 C C . VAL A 1 547 ? 39.095 15.242 -5.146 1.00 83.94 547 VAL A C 1
ATOM 4444 O O . VAL A 1 547 ? 40.112 15.892 -4.913 1.00 83.94 547 VAL A O 1
ATOM 4447 N N . ILE A 1 548 ? 39.054 14.239 -6.026 1.00 86.00 548 ILE A N 1
ATOM 4448 C CA . ILE A 1 548 ? 40.151 13.880 -6.919 1.00 86.00 548 ILE A CA 1
ATOM 4449 C C . ILE A 1 548 ? 39.644 13.992 -8.355 1.00 86.00 548 ILE A C 1
ATOM 4451 O O . ILE A 1 548 ? 38.640 13.363 -8.695 1.00 86.00 548 ILE A O 1
ATOM 4455 N N . THR A 1 549 ? 40.340 14.757 -9.191 1.00 83.94 549 THR A N 1
ATOM 4456 C CA . THR A 1 549 ? 40.116 14.830 -10.643 1.00 83.94 549 THR A CA 1
ATOM 4457 C C . THR A 1 549 ? 41.462 14.738 -11.344 1.00 83.94 549 THR A C 1
ATOM 4459 O O . THR A 1 549 ? 42.416 15.340 -10.868 1.00 83.94 549 THR A O 1
ATOM 4462 N N . GLU A 1 550 ? 41.548 13.986 -12.444 1.00 85.00 550 GLU A N 1
ATOM 4463 C CA . GLU A 1 550 ? 42.782 13.862 -13.246 1.00 85.00 550 GLU A CA 1
ATOM 4464 C C . GLU A 1 550 ? 44.031 13.518 -12.413 1.00 85.00 550 GLU A C 1
ATOM 4466 O O . GLU A 1 550 ? 45.079 14.138 -12.554 1.00 85.00 550 GLU A O 1
ATOM 4471 N N . PHE A 1 551 ? 43.919 12.535 -11.509 1.00 88.75 551 PHE A N 1
ATOM 4472 C CA . PHE A 1 551 ? 45.037 12.111 -10.649 1.00 88.75 551 PHE A CA 1
ATOM 4473 C C . PHE A 1 551 ? 45.574 13.231 -9.738 1.00 88.75 551 PHE A C 1
ATOM 4475 O O . PHE A 1 551 ? 46.716 13.180 -9.295 1.00 88.75 551 PHE A O 1
ATOM 4482 N N . TYR A 1 552 ? 44.742 14.223 -9.407 1.00 89.81 552 TYR A N 1
ATOM 4483 C CA . TYR A 1 552 ? 45.070 15.306 -8.482 1.00 89.81 552 TYR A CA 1
ATOM 4484 C C . TYR A 1 552 ? 44.032 15.420 -7.371 1.00 89.81 552 TYR A C 1
ATOM 4486 O O . TYR A 1 552 ? 42.833 15.438 -7.647 1.00 89.81 552 TYR A O 1
ATOM 4494 N N . CYS A 1 553 ? 44.468 15.503 -6.111 1.00 89.75 553 CYS A N 1
ATOM 4495 C CA . CYS A 1 553 ? 43.573 15.718 -4.977 1.00 89.75 553 CYS A CA 1
ATOM 4496 C C . CYS A 1 553 ? 43.528 17.191 -4.572 1.00 89.75 553 CYS A C 1
ATOM 4498 O O . CYS A 1 553 ? 44.520 17.717 -4.088 1.00 89.75 553 CYS A O 1
ATOM 4500 N N . HIS A 1 554 ? 42.348 17.808 -4.629 1.00 88.12 554 HIS A N 1
ATOM 4501 C CA . HIS A 1 554 ? 42.147 19.232 -4.305 1.00 88.12 554 HIS A CA 1
ATOM 4502 C C . HIS A 1 554 ? 42.118 19.554 -2.808 1.00 88.12 554 HIS A C 1
ATOM 4504 O O . HIS A 1 554 ? 42.160 20.715 -2.427 1.00 88.12 554 HIS A O 1
ATOM 4510 N N . VAL A 1 555 ? 42.011 18.532 -1.954 1.00 86.75 555 VAL A N 1
ATOM 4511 C CA . VAL A 1 555 ? 42.087 18.689 -0.488 1.00 86.75 555 VAL A CA 1
ATOM 4512 C C . VAL A 1 555 ? 43.513 18.463 -0.011 1.00 86.75 555 VAL A C 1
ATOM 4514 O O . VAL A 1 555 ? 44.029 19.192 0.832 1.00 86.75 555 VAL A O 1
ATOM 4517 N N . CYS A 1 556 ? 44.163 17.421 -0.540 1.00 86.56 556 CYS A N 1
ATOM 4518 C CA . CYS A 1 556 ? 45.546 17.137 -0.196 1.00 86.56 556 CYS A CA 1
ATOM 4519 C C . CYS A 1 556 ? 46.552 18.003 -0.967 1.00 86.56 556 CYS A C 1
ATOM 4521 O O . CYS A 1 556 ? 47.707 18.053 -0.561 1.00 86.56 556 CYS A O 1
ATOM 4523 N N . ASP A 1 557 ? 46.113 18.665 -2.033 1.00 87.88 557 ASP A N 1
ATOM 4524 C CA . ASP A 1 557 ? 46.921 19.492 -2.931 1.00 87.88 557 ASP A CA 1
ATOM 4525 C C . ASP A 1 557 ? 48.170 18.756 -3.448 1.00 87.88 557 ASP A C 1
ATOM 4527 O O . ASP A 1 557 ? 49.302 19.217 -3.340 1.00 87.88 557 ASP A O 1
ATOM 4531 N N . VAL A 1 558 ? 47.967 17.522 -3.919 1.00 89.19 558 VAL A N 1
ATOM 4532 C CA . VAL A 1 558 ? 49.034 16.644 -4.425 1.00 89.19 558 VAL A CA 1
ATOM 4533 C C . VAL A 1 558 ? 48.543 15.788 -5.581 1.00 89.19 558 VAL A C 1
ATOM 4535 O O . VAL A 1 558 ? 47.344 15.495 -5.683 1.00 89.19 558 VAL A O 1
ATOM 4538 N N . GLN A 1 559 ? 49.481 15.318 -6.404 1.00 90.50 559 GLN A N 1
ATOM 4539 C CA . GLN A 1 559 ? 49.188 14.275 -7.374 1.00 90.50 559 GLN A CA 1
ATOM 4540 C C . GLN A 1 559 ? 49.032 12.934 -6.652 1.00 90.50 559 GLN A C 1
ATOM 4542 O O . GLN A 1 559 ? 49.714 12.620 -5.677 1.00 90.50 559 GLN A O 1
ATOM 4547 N N . VAL A 1 560 ? 48.072 12.148 -7.117 1.00 90.94 560 VAL A N 1
ATOM 4548 C CA . VAL A 1 560 ? 47.670 10.871 -6.541 1.00 90.94 560 VAL A CA 1
ATOM 4549 C C . VAL A 1 560 ? 47.567 9.838 -7.648 1.00 90.94 560 VAL A C 1
ATOM 4551 O O . VAL A 1 560 ? 47.197 10.134 -8.775 1.00 90.94 560 VAL A O 1
ATOM 4554 N N . THR A 1 561 ? 47.870 8.589 -7.347 1.00 88.94 561 THR A N 1
ATOM 4555 C CA . THR A 1 561 ? 47.773 7.500 -8.317 1.00 88.94 561 THR A CA 1
ATOM 4556 C C . THR A 1 561 ? 46.322 7.207 -8.706 1.00 88.94 561 THR A C 1
ATOM 4558 O O . THR A 1 561 ? 45.369 7.523 -7.993 1.00 88.94 561 THR A O 1
ATOM 4561 N N . ALA A 1 562 ? 46.134 6.488 -9.814 1.00 85.88 562 ALA A N 1
ATOM 4562 C CA . ALA A 1 562 ? 44.810 6.132 -10.327 1.00 85.88 562 ALA A CA 1
ATOM 4563 C C . ALA A 1 562 ? 43.906 5.361 -9.353 1.00 85.88 562 ALA A C 1
ATOM 4565 O O . ALA A 1 562 ? 42.683 5.399 -9.480 1.00 85.88 562 ALA A O 1
ATOM 4566 N N . LYS A 1 563 ? 44.493 4.649 -8.386 1.00 85.25 563 LYS A N 1
ATOM 4567 C CA . LYS A 1 563 ? 43.757 3.847 -7.398 1.00 85.25 563 LYS A CA 1
ATOM 4568 C C . LYS A 1 563 ? 43.603 4.553 -6.048 1.00 85.25 563 LYS A C 1
ATOM 4570 O O . LYS A 1 563 ? 43.107 3.944 -5.099 1.00 85.25 563 LYS A O 1
ATOM 4575 N N . ALA A 1 564 ? 44.049 5.800 -5.935 1.00 89.88 564 ALA A N 1
ATOM 4576 C CA . ALA A 1 564 ? 43.979 6.553 -4.700 1.00 89.88 564 ALA A CA 1
ATOM 4577 C C . ALA A 1 564 ? 42.574 7.082 -4.417 1.00 89.88 564 ALA A C 1
ATOM 4579 O O . ALA A 1 564 ? 41.825 7.453 -5.323 1.00 89.88 564 ALA A O 1
ATOM 4580 N N . LYS A 1 565 ? 42.218 7.156 -3.132 1.00 90.62 565 LYS A N 1
ATOM 4581 C CA . LYS A 1 565 ? 41.015 7.863 -2.678 1.00 90.62 565 LYS A CA 1
ATOM 4582 C C . LYS A 1 565 ? 41.317 8.683 -1.436 1.00 90.62 565 LYS A C 1
ATOM 4584 O O . LYS A 1 565 ? 42.126 8.283 -0.598 1.00 90.62 565 LYS A O 1
ATOM 4589 N N . HIS A 1 566 ? 40.630 9.813 -1.311 1.00 89.75 566 HIS A N 1
ATOM 4590 C CA . HIS A 1 566 ? 40.699 10.661 -0.130 1.00 89.75 566 HIS A CA 1
ATOM 4591 C C . HIS A 1 566 ? 39.763 10.130 0.963 1.00 89.75 566 HIS A C 1
ATOM 4593 O O . HIS A 1 566 ? 38.558 9.992 0.744 1.00 89.75 566 HIS A O 1
ATOM 4599 N N . CYS A 1 567 ? 40.307 9.849 2.147 1.00 88.50 567 CYS A N 1
ATOM 4600 C CA . CYS A 1 567 ? 39.525 9.486 3.324 1.00 88.50 567 CYS A CA 1
ATOM 4601 C C . CYS A 1 567 ? 39.266 10.729 4.175 1.00 88.50 567 CYS A C 1
ATOM 4603 O O . CYS A 1 567 ? 40.205 11.259 4.764 1.00 88.50 567 CYS A O 1
ATOM 4605 N N . ALA A 1 568 ? 38.003 11.141 4.303 1.00 85.19 568 ALA A N 1
ATOM 4606 C CA . ALA A 1 568 ? 37.626 12.291 5.127 1.00 85.19 568 ALA A CA 1
ATOM 4607 C C . ALA A 1 568 ? 37.927 12.071 6.624 1.00 85.19 568 ALA A C 1
ATOM 4609 O O . ALA A 1 568 ? 38.411 12.975 7.292 1.00 85.19 568 ALA A O 1
ATOM 4610 N N . SER A 1 569 ? 37.729 10.853 7.146 1.00 84.00 569 SER A N 1
ATOM 4611 C CA . SER A 1 569 ? 37.974 10.524 8.564 1.00 84.00 569 SER A CA 1
ATOM 4612 C C . SER A 1 569 ? 39.452 10.601 8.964 1.00 84.00 569 SER A C 1
ATOM 4614 O O . SER A 1 569 ? 39.776 10.910 10.108 1.00 84.00 569 SER A O 1
ATOM 4616 N N . CYS A 1 570 ? 40.359 10.302 8.031 1.00 87.06 570 CYS A N 1
ATOM 4617 C CA . CYS A 1 570 ? 41.806 10.419 8.237 1.00 87.06 570 CYS A CA 1
ATOM 4618 C C . CYS A 1 570 ? 42.396 11.704 7.645 1.00 87.06 570 CYS A C 1
ATOM 4620 O O . CYS A 1 570 ? 43.577 11.978 7.857 1.00 87.06 570 CYS A O 1
ATOM 4622 N N . ASN A 1 571 ? 41.593 12.443 6.880 1.00 87.81 571 ASN A N 1
ATOM 4623 C CA . ASN A 1 571 ? 41.953 13.660 6.169 1.00 87.81 571 ASN A CA 1
ATOM 4624 C C . ASN A 1 571 ? 43.226 13.510 5.300 1.00 87.81 571 ASN A C 1
ATOM 4626 O O . ASN A 1 571 ? 44.159 14.319 5.350 1.00 87.81 571 ASN A O 1
ATOM 4630 N N . LYS A 1 572 ? 43.305 12.399 4.546 1.00 89.50 572 LYS A N 1
ATOM 4631 C CA . LYS A 1 572 ? 44.455 12.036 3.692 1.00 89.50 572 LYS A CA 1
ATOM 4632 C C . LYS A 1 572 ? 44.093 11.104 2.539 1.00 89.50 572 LYS A C 1
ATOM 4634 O O . LYS A 1 572 ? 43.164 10.302 2.654 1.00 89.50 572 LYS A O 1
ATOM 4639 N N . CYS A 1 573 ? 44.870 11.166 1.457 1.00 92.06 573 CYS A N 1
ATOM 4640 C CA . CYS A 1 573 ? 44.780 10.215 0.347 1.00 92.06 573 CYS A CA 1
ATOM 4641 C C . CYS A 1 573 ? 45.529 8.916 0.647 1.00 92.06 573 CYS A C 1
ATOM 4643 O O . CYS A 1 573 ? 46.639 8.926 1.185 1.00 92.06 573 CYS A O 1
ATOM 4645 N N . ILE A 1 574 ? 44.896 7.799 0.296 1.00 93.62 574 ILE A N 1
ATOM 4646 C CA . ILE A 1 574 ? 45.389 6.443 0.528 1.00 93.62 574 ILE A CA 1
ATOM 4647 C C . ILE A 1 574 ? 45.531 5.731 -0.812 1.00 93.62 574 ILE A C 1
ATOM 4649 O O . ILE A 1 574 ? 44.562 5.643 -1.573 1.00 93.62 574 ILE A O 1
ATOM 4653 N N . TYR A 1 575 ? 46.712 5.165 -1.058 1.00 90.94 575 TYR A N 1
ATOM 4654 C CA . TYR A 1 575 ? 46.976 4.331 -2.227 1.00 90.94 575 TYR A CA 1
ATOM 4655 C C . TYR A 1 575 ? 46.148 3.041 -2.178 1.00 90.94 575 TYR A C 1
ATOM 4657 O O . TYR A 1 575 ? 46.173 2.325 -1.175 1.00 90.94 575 TYR A O 1
ATOM 4665 N N . SER A 1 576 ? 45.453 2.714 -3.274 1.00 89.00 576 SER A N 1
ATOM 4666 C CA . SER A 1 576 ? 44.591 1.527 -3.379 1.00 89.00 576 SER A CA 1
ATOM 4667 C C . SER A 1 576 ? 43.639 1.401 -2.183 1.00 89.00 576 SER A C 1
ATOM 4669 O O . SER A 1 576 ? 43.624 0.382 -1.491 1.00 89.00 576 SER A O 1
ATOM 4671 N N . PHE A 1 577 ? 42.902 2.480 -1.910 1.00 89.94 577 PHE A N 1
ATOM 4672 C CA . PHE A 1 577 ? 42.011 2.584 -0.758 1.00 89.94 577 PHE A CA 1
ATOM 4673 C C . PHE A 1 577 ? 40.930 1.503 -0.774 1.00 89.94 577 PHE A C 1
ATOM 4675 O O . PHE A 1 577 ? 40.138 1.425 -1.721 1.00 89.94 577 PHE A O 1
ATOM 4682 N N . ASP A 1 578 ? 40.865 0.748 0.318 1.00 88.12 578 ASP A N 1
ATOM 4683 C CA . ASP A 1 578 ? 39.789 -0.194 0.591 1.00 88.12 578 ASP A CA 1
ATOM 4684 C C . ASP A 1 578 ? 38.744 0.466 1.504 1.00 88.12 578 ASP A C 1
ATOM 4686 O O . ASP A 1 578 ? 37.678 0.884 1.043 1.00 88.12 578 ASP A O 1
ATOM 4690 N N . HIS A 1 579 ? 39.085 0.665 2.782 1.00 90.81 579 HIS A N 1
ATOM 4691 C CA . HIS A 1 579 ? 38.172 1.246 3.764 1.00 90.81 579 HIS A CA 1
ATOM 4692 C C . HIS A 1 579 ? 38.896 1.970 4.911 1.00 90.81 579 HIS A C 1
ATOM 4694 O O . HIS A 1 579 ? 40.108 1.864 5.100 1.00 90.81 579 HIS A O 1
ATOM 4700 N N . HIS A 1 580 ? 38.137 2.720 5.711 1.00 90.69 580 HIS A N 1
ATOM 4701 C CA . HIS A 1 580 ? 38.584 3.206 7.016 1.00 90.69 580 HIS A CA 1
ATOM 4702 C C . HIS A 1 580 ? 38.078 2.256 8.103 1.00 90.69 580 HIS A C 1
ATOM 4704 O O . HIS A 1 580 ? 36.870 2.056 8.234 1.00 90.69 580 HIS A O 1
ATOM 4710 N N . CYS A 1 581 ? 38.988 1.647 8.861 1.00 90.81 581 CYS A N 1
ATOM 4711 C CA . CYS A 1 581 ? 38.628 0.691 9.897 1.00 90.81 581 CYS A CA 1
ATOM 4712 C C . CYS A 1 581 ? 38.445 1.412 11.234 1.00 90.81 581 CYS A C 1
ATOM 4714 O O . CYS A 1 581 ? 39.418 1.840 11.849 1.00 90.81 581 CYS A O 1
ATOM 4716 N N . VAL A 1 582 ? 37.203 1.495 11.715 1.00 87.50 582 VAL A N 1
ATOM 4717 C CA . VAL A 1 582 ? 36.865 2.130 13.004 1.00 87.50 582 VAL A CA 1
ATOM 4718 C C . VAL A 1 582 ? 37.417 1.379 14.224 1.00 87.50 582 VAL A C 1
ATOM 4720 O O . VAL A 1 582 ? 37.602 1.983 15.278 1.00 87.50 582 VAL A O 1
ATOM 4723 N N . TRP A 1 583 ? 37.703 0.079 14.080 1.00 87.44 583 TRP A N 1
ATOM 4724 C CA . TRP A 1 583 ? 38.286 -0.772 15.128 1.00 87.44 583 TRP A CA 1
ATOM 4725 C C . TRP A 1 583 ? 39.785 -0.521 15.304 1.00 87.44 583 TRP A C 1
ATOM 4727 O O . TRP A 1 583 ? 40.299 -0.566 16.416 1.00 87.44 583 TRP A O 1
ATOM 4737 N N . LEU A 1 584 ? 40.481 -0.231 14.203 1.00 90.94 584 LEU A N 1
ATOM 4738 C CA . LEU A 1 584 ? 41.907 0.100 14.201 1.00 90.94 584 LEU A CA 1
ATOM 4739 C C . LEU A 1 584 ? 42.156 1.610 14.217 1.00 90.94 584 LEU A C 1
ATOM 4741 O O . LEU A 1 584 ? 43.290 2.025 14.397 1.00 90.94 584 LEU A O 1
ATOM 4745 N N . ASN A 1 585 ? 41.122 2.422 13.984 1.00 91.62 585 ASN A N 1
ATOM 4746 C CA . ASN A 1 585 ? 41.192 3.873 13.814 1.00 91.62 585 ASN A CA 1
ATOM 4747 C C . ASN A 1 585 ? 42.211 4.329 12.746 1.00 91.62 585 ASN A C 1
ATOM 4749 O O . ASN A 1 585 ? 42.839 5.380 12.853 1.00 91.62 585 ASN A O 1
ATOM 4753 N N . THR A 1 586 ? 42.391 3.533 11.690 1.00 92.69 586 THR A N 1
ATOM 4754 C CA . THR A 1 586 ? 43.289 3.838 10.565 1.00 92.69 586 THR A CA 1
ATOM 4755 C C . THR A 1 586 ? 42.704 3.325 9.249 1.00 92.69 586 THR A C 1
ATOM 4757 O O . THR A 1 586 ? 41.785 2.501 9.228 1.00 92.69 586 THR A O 1
ATOM 4760 N N . CYS A 1 587 ? 43.202 3.837 8.126 1.00 93.62 587 CYS A N 1
ATOM 4761 C CA . CYS A 1 587 ? 42.806 3.348 6.808 1.00 93.62 587 CYS A CA 1
ATOM 4762 C C . CYS A 1 587 ? 43.488 2.024 6.470 1.00 93.62 587 CYS A C 1
ATOM 4764 O O . CYS A 1 587 ? 44.652 1.812 6.798 1.00 93.62 587 CYS A O 1
ATOM 4766 N N . VAL A 1 588 ? 42.775 1.173 5.742 1.00 94.75 588 VAL A N 1
ATOM 4767 C CA . VAL A 1 588 ? 43.324 -0.010 5.088 1.00 94.75 588 VAL A CA 1
ATOM 4768 C C . VAL A 1 588 ? 43.438 0.292 3.596 1.00 94.75 588 VAL A C 1
ATOM 4770 O O . VAL A 1 588 ? 42.481 0.717 2.945 1.00 94.75 588 VAL A O 1
ATOM 4773 N N . GLY A 1 589 ? 44.639 0.118 3.061 1.00 92.75 589 GLY A N 1
ATOM 4774 C CA . GLY A 1 589 ? 44.963 0.355 1.659 1.00 92.75 589 GLY A CA 1
ATOM 4775 C C . GLY A 1 589 ? 46.218 -0.405 1.262 1.00 92.75 589 GLY A C 1
ATOM 4776 O O . GLY A 1 589 ? 46.741 -1.203 2.035 1.00 92.75 589 GLY A O 1
ATOM 4777 N N . GLY A 1 590 ? 46.740 -0.158 0.064 1.00 90.75 590 GLY A N 1
ATOM 4778 C CA . GLY A 1 590 ? 47.778 -1.007 -0.530 1.00 90.75 590 GLY A CA 1
ATOM 4779 C C . GLY A 1 590 ? 49.019 -1.222 0.350 1.00 90.75 590 GLY A C 1
ATOM 4780 O O . GLY A 1 590 ? 49.531 -2.337 0.398 1.00 90.75 590 GLY A O 1
ATOM 4781 N N . LYS A 1 591 ? 49.459 -0.203 1.104 1.00 91.75 591 LYS A N 1
ATOM 4782 C CA . LYS A 1 591 ? 50.663 -0.276 1.957 1.00 91.75 591 LYS A CA 1
ATOM 4783 C C . LYS A 1 591 ? 50.524 -1.179 3.185 1.00 91.75 591 LYS A C 1
ATOM 4785 O O . LYS A 1 591 ? 51.519 -1.734 3.635 1.00 91.75 591 LYS A O 1
ATOM 4790 N N . ASN A 1 592 ? 49.321 -1.330 3.736 1.00 94.44 592 ASN A N 1
ATOM 4791 C CA . ASN A 1 592 ? 49.083 -2.113 4.954 1.00 94.44 592 ASN A CA 1
ATOM 4792 C C . ASN A 1 592 ? 48.070 -3.254 4.766 1.00 94.44 592 ASN A C 1
ATOM 4794 O O . ASN A 1 592 ? 47.781 -3.977 5.718 1.00 94.44 592 ASN A O 1
ATOM 4798 N N . TYR A 1 593 ? 47.576 -3.465 3.543 1.00 93.31 593 TYR A N 1
ATOM 4799 C CA . TYR A 1 593 ? 46.574 -4.480 3.214 1.00 93.31 593 TYR A CA 1
ATOM 4800 C C . TYR A 1 593 ? 47.011 -5.899 3.599 1.00 93.31 593 TYR A C 1
ATOM 4802 O O . TYR A 1 593 ? 46.250 -6.642 4.214 1.00 93.31 593 TYR A O 1
ATOM 4810 N N . ARG A 1 594 ? 48.261 -6.273 3.286 1.00 93.44 594 ARG A N 1
ATOM 4811 C CA . ARG A 1 594 ? 48.807 -7.600 3.624 1.00 93.44 594 ARG A CA 1
ATOM 4812 C C . ARG A 1 594 ? 48.881 -7.810 5.136 1.00 93.44 594 ARG A C 1
ATOM 4814 O O . ARG A 1 594 ? 48.460 -8.850 5.627 1.00 93.44 594 ARG A O 1
ATOM 4821 N N . THR A 1 595 ? 49.363 -6.804 5.864 1.00 92.75 595 THR A N 1
ATOM 4822 C CA . THR A 1 595 ? 49.453 -6.809 7.330 1.00 92.75 595 THR A CA 1
ATOM 4823 C C . THR A 1 595 ? 48.069 -6.919 7.970 1.00 92.75 595 THR A C 1
ATOM 4825 O O . THR A 1 595 ? 47.883 -7.703 8.896 1.00 92.75 595 THR A O 1
ATOM 4828 N N . PHE A 1 596 ? 47.073 -6.201 7.437 1.00 92.75 596 PHE A N 1
ATOM 4829 C CA . PHE A 1 596 ? 45.678 -6.300 7.873 1.00 92.75 596 PHE A CA 1
ATOM 4830 C C . PHE A 1 596 ? 45.098 -7.701 7.647 1.00 92.75 596 PHE A C 1
ATOM 4832 O O . PHE A 1 596 ? 44.517 -8.278 8.562 1.00 92.75 596 PHE A O 1
ATOM 4839 N N . PHE A 1 597 ? 45.298 -8.285 6.466 1.00 93.25 597 PHE A N 1
ATOM 4840 C CA . PHE A 1 597 ? 44.811 -9.633 6.169 1.00 93.25 597 PHE A CA 1
ATOM 4841 C C . PHE A 1 597 ? 45.492 -10.712 7.029 1.00 93.25 597 PHE A C 1
ATOM 4843 O O . PHE A 1 597 ? 44.841 -11.641 7.511 1.00 93.25 597 PHE A O 1
ATOM 4850 N N . PHE A 1 598 ? 46.798 -10.573 7.267 1.00 94.25 598 PHE A N 1
ATOM 4851 C CA . PHE A 1 598 ? 47.540 -11.466 8.153 1.00 94.25 598 PHE A CA 1
ATOM 4852 C C . PHE A 1 598 ? 47.038 -11.371 9.601 1.00 94.25 598 PHE A C 1
ATOM 4854 O O . PHE A 1 598 ? 46.802 -12.397 10.235 1.00 94.25 598 PHE A O 1
ATOM 4861 N N . MET A 1 599 ? 46.767 -10.155 10.090 1.00 94.31 599 MET A N 1
ATOM 4862 C CA . MET A 1 599 ? 46.136 -9.932 11.394 1.00 94.31 599 MET A CA 1
ATOM 4863 C C . MET A 1 599 ? 44.775 -10.628 11.491 1.00 94.31 599 MET A C 1
ATOM 4865 O O . MET A 1 599 ? 44.543 -11.367 12.443 1.00 94.31 599 MET A O 1
ATOM 4869 N N . LEU A 1 600 ? 43.904 -10.469 10.486 1.00 93.06 600 LEU A N 1
ATOM 4870 C CA . LEU A 1 600 ? 42.598 -11.140 10.454 1.00 93.06 600 LEU A CA 1
ATOM 4871 C C . LEU A 1 600 ? 42.733 -12.665 10.514 1.00 93.06 600 LEU A C 1
ATOM 4873 O O . LEU A 1 600 ? 42.000 -13.321 11.251 1.00 93.06 600 LEU A O 1
ATOM 4877 N N . SER A 1 601 ? 43.695 -13.221 9.779 1.00 93.50 601 SER A N 1
ATOM 4878 C CA . SER A 1 601 ? 43.968 -14.661 9.785 1.00 93.50 601 SER A CA 1
ATOM 4879 C C . SER A 1 601 ? 44.398 -15.141 11.178 1.00 93.50 601 SER A C 1
ATOM 4881 O O . SER A 1 601 ? 43.879 -16.141 11.671 1.00 93.50 601 SER A O 1
ATOM 4883 N N . LEU A 1 602 ? 45.276 -14.393 11.858 1.00 93.50 602 LEU A N 1
ATOM 4884 C CA . LEU A 1 602 ? 45.697 -14.684 13.233 1.00 93.50 602 LEU A CA 1
ATOM 4885 C C . LEU A 1 602 ? 44.551 -14.558 14.243 1.00 93.50 602 LEU A C 1
ATOM 4887 O O . LEU A 1 602 ? 44.458 -15.380 15.149 1.00 93.50 602 LEU A O 1
ATOM 4891 N N . VAL A 1 603 ? 43.651 -13.582 14.079 1.00 91.50 603 VAL A N 1
ATOM 4892 C CA . VAL A 1 603 ? 42.450 -13.452 14.923 1.00 91.50 603 VAL A CA 1
ATOM 4893 C C . VAL A 1 603 ? 41.530 -14.660 14.758 1.00 91.50 603 VAL A C 1
ATOM 4895 O O . VAL A 1 603 ? 41.032 -15.177 15.757 1.00 91.50 603 VAL A O 1
ATOM 4898 N N . VAL A 1 604 ? 41.317 -15.145 13.530 1.00 92.44 604 VAL A N 1
ATOM 4899 C CA . VAL A 1 604 ? 40.494 -16.342 13.272 1.00 92.44 604 VAL A CA 1
ATOM 4900 C C . VAL A 1 604 ? 41.121 -17.580 13.912 1.00 92.44 604 VAL A C 1
ATOM 4902 O O . VAL A 1 604 ? 40.437 -18.307 14.633 1.00 92.44 604 VAL A O 1
ATOM 4905 N N . ILE A 1 605 ? 42.426 -17.790 13.712 1.00 92.00 605 ILE A N 1
ATOM 4906 C CA . ILE A 1 605 ? 43.165 -18.915 14.304 1.00 92.00 605 ILE A CA 1
ATOM 4907 C C . ILE A 1 605 ? 43.132 -18.835 15.837 1.00 92.00 605 ILE A C 1
ATOM 4909 O O . ILE A 1 605 ? 42.825 -19.824 16.500 1.00 92.00 605 ILE A O 1
ATOM 4913 N N . GLY A 1 606 ? 43.383 -17.655 16.408 1.00 90.06 606 GLY A N 1
ATOM 4914 C CA . GLY A 1 606 ? 43.338 -17.428 17.853 1.00 90.06 606 GLY A CA 1
ATOM 4915 C C . GLY A 1 606 ? 41.946 -17.651 18.441 1.00 90.06 606 GLY A C 1
ATOM 4916 O O . GLY A 1 606 ? 41.818 -18.286 19.481 1.00 90.06 606 GLY A O 1
ATOM 4917 N N . SER A 1 607 ? 40.891 -17.210 17.751 1.00 90.56 607 SER A N 1
ATOM 4918 C CA . SER A 1 607 ? 39.503 -17.421 18.186 1.00 90.56 607 SER A CA 1
ATOM 4919 C C . SER A 1 607 ? 39.125 -18.901 18.178 1.00 90.56 607 SER A C 1
ATOM 4921 O O . SER A 1 607 ? 38.485 -19.382 19.111 1.00 90.56 607 SER A O 1
ATOM 4923 N N . PHE A 1 608 ? 39.554 -19.638 17.152 1.00 90.62 608 PHE A N 1
ATOM 4924 C CA . PHE A 1 608 ? 39.372 -21.086 17.089 1.00 90.62 608 PHE A CA 1
ATOM 4925 C C . PHE A 1 608 ? 40.109 -21.794 18.233 1.00 90.62 608 PHE A C 1
ATOM 4927 O O . PHE A 1 608 ? 39.538 -22.664 18.889 1.00 90.62 608 PHE A O 1
ATOM 4934 N N . PHE A 1 609 ? 41.345 -21.382 18.523 1.00 87.44 609 PHE A N 1
ATOM 4935 C CA . PHE A 1 609 ? 42.129 -21.935 19.626 1.00 87.44 609 PHE A CA 1
ATOM 4936 C C . PHE A 1 609 ? 41.482 -21.657 20.996 1.00 87.44 609 PHE A C 1
ATOM 4938 O O . PHE A 1 609 ? 41.329 -22.572 21.804 1.00 87.44 609 PHE A O 1
ATOM 4945 N N . LEU A 1 610 ? 41.010 -20.426 21.228 1.00 87.88 610 LEU A N 1
ATOM 4946 C CA . LEU A 1 610 ? 40.256 -20.048 22.430 1.00 87.88 610 LEU A CA 1
ATOM 4947 C C . LEU A 1 610 ? 38.984 -20.883 22.604 1.00 87.88 610 LEU A C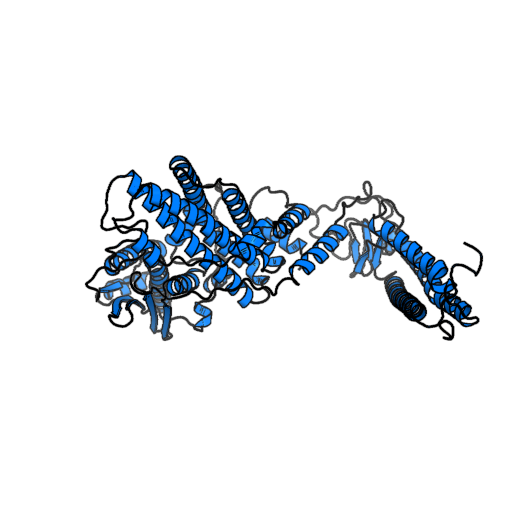 1
ATOM 4949 O O . LEU A 1 610 ? 38.689 -21.341 23.710 1.00 87.88 610 LEU A O 1
ATOM 4953 N N . PHE A 1 611 ? 38.241 -21.097 21.518 1.00 89.88 611 PHE A N 1
ATOM 4954 C CA . PHE A 1 611 ? 37.037 -21.922 21.525 1.00 89.88 611 PHE A CA 1
ATOM 4955 C C . PHE A 1 611 ? 37.355 -23.375 21.888 1.00 89.88 611 PHE A C 1
ATOM 4957 O O . PHE A 1 611 ? 36.696 -23.937 22.759 1.00 89.88 611 PHE A O 1
ATOM 4964 N N . MET A 1 612 ? 38.392 -23.964 21.285 1.00 87.31 612 MET A N 1
ATOM 4965 C CA . MET A 1 612 ? 38.803 -25.337 21.589 1.00 87.31 612 MET A CA 1
ATOM 4966 C C . MET A 1 612 ? 39.251 -25.493 23.041 1.00 87.31 612 MET A C 1
ATOM 4968 O O . MET A 1 612 ? 38.828 -26.434 23.705 1.00 87.31 612 MET A O 1
ATOM 4972 N N . ASN A 1 613 ? 40.019 -24.542 23.576 1.00 84.38 613 ASN A N 1
ATOM 4973 C CA . ASN A 1 613 ? 40.387 -24.539 24.992 1.00 84.38 613 ASN A CA 1
ATOM 4974 C C . ASN A 1 613 ? 39.169 -24.442 25.913 1.00 84.38 613 ASN A C 1
ATOM 4976 O O . ASN A 1 613 ? 39.066 -25.190 26.882 1.00 84.38 613 ASN A O 1
ATOM 4980 N N . SER A 1 614 ? 38.227 -23.558 25.590 1.00 86.56 614 SER A N 1
ATOM 4981 C CA . SER A 1 614 ? 36.989 -23.405 26.360 1.00 86.56 614 SER A CA 1
ATOM 4982 C C . SER A 1 614 ? 36.144 -24.682 26.321 1.00 86.56 614 SER A C 1
ATOM 4984 O O . SER A 1 614 ? 35.607 -25.098 27.343 1.00 86.56 614 SER A O 1
ATOM 4986 N N . LEU A 1 615 ? 36.069 -25.342 25.161 1.00 87.12 615 LEU A N 1
ATOM 4987 C CA . LEU A 1 615 ? 35.367 -26.610 24.984 1.00 87.12 615 LEU A CA 1
ATOM 4988 C C . LEU A 1 615 ? 36.032 -27.745 25.770 1.00 87.12 615 LEU A C 1
ATOM 4990 O O . LEU A 1 615 ? 35.336 -28.511 26.429 1.00 87.12 615 LEU A O 1
ATOM 4994 N N . LEU A 1 616 ? 37.365 -27.836 25.745 1.00 82.19 616 LEU A N 1
ATOM 4995 C CA . LEU A 1 616 ? 38.116 -28.818 26.532 1.00 82.19 616 LEU A CA 1
ATOM 4996 C C . LEU A 1 616 ? 37.876 -28.638 28.032 1.00 82.19 616 LEU A C 1
ATOM 4998 O O . LEU A 1 616 ? 37.665 -29.623 28.734 1.00 82.19 616 LEU A O 1
ATOM 5002 N N . GLN A 1 617 ? 37.851 -27.397 28.523 1.00 78.50 617 GLN A N 1
ATOM 5003 C CA . GLN A 1 617 ? 37.525 -27.127 29.924 1.00 78.50 617 GLN A CA 1
ATOM 5004 C C . GLN A 1 617 ? 36.074 -27.438 30.259 1.00 78.50 617 GLN A C 1
ATOM 5006 O O . GLN A 1 617 ? 35.799 -28.038 31.294 1.00 78.50 617 GLN A O 1
ATOM 5011 N N . PHE A 1 618 ? 35.147 -27.070 29.378 1.00 83.31 618 PHE A N 1
ATOM 5012 C CA . PHE A 1 618 ? 33.743 -27.407 29.549 1.00 83.31 618 PHE A CA 1
ATOM 5013 C C . PHE A 1 618 ? 33.569 -28.922 29.670 1.00 83.31 618 PHE A C 1
ATOM 5015 O O . PHE A 1 618 ? 33.014 -29.385 30.657 1.00 83.31 618 PHE A O 1
ATOM 5022 N N . ILE A 1 619 ? 34.123 -29.706 28.743 1.00 81.75 619 ILE A N 1
ATOM 5023 C CA . ILE A 1 619 ? 34.081 -31.174 28.796 1.00 81.75 619 ILE A CA 1
ATOM 5024 C C . ILE A 1 619 ? 34.761 -31.705 30.067 1.00 81.75 619 ILE A C 1
ATOM 5026 O O . ILE A 1 619 ? 34.180 -32.537 30.757 1.00 81.75 619 ILE A O 1
ATOM 5030 N N . GLY A 1 620 ? 35.952 -31.202 30.407 1.00 73.62 620 GLY A N 1
ATOM 5031 C CA . GLY A 1 620 ? 36.708 -31.620 31.593 1.00 73.62 620 GLY A CA 1
ATOM 5032 C C . GLY A 1 620 ? 35.989 -31.348 32.918 1.00 73.62 620 GLY A C 1
ATOM 5033 O O . GLY A 1 620 ? 36.243 -32.039 33.899 1.00 73.62 620 GLY A O 1
ATOM 5034 N N . SER A 1 621 ? 35.061 -30.384 32.949 1.00 74.25 621 SER A N 1
ATOM 5035 C CA . SER A 1 621 ? 34.244 -30.073 34.130 1.00 74.25 621 SER A CA 1
ATOM 5036 C C . SER A 1 621 ? 33.185 -31.137 34.457 1.00 74.25 621 SER A C 1
ATOM 5038 O O . SER A 1 621 ? 32.744 -31.215 35.600 1.00 74.25 621 SER A O 1
ATOM 5040 N N . PHE A 1 622 ? 32.818 -31.982 33.484 1.00 76.38 622 PHE A N 1
ATOM 5041 C CA . PHE A 1 622 ? 31.831 -33.061 33.636 1.00 76.38 622 PHE A CA 1
ATOM 5042 C C . PHE A 1 622 ? 32.453 -34.466 33.694 1.00 76.38 622 PHE A C 1
ATOM 5044 O O . PHE A 1 622 ? 31.715 -35.448 33.723 1.00 76.38 622 PHE A O 1
ATOM 5051 N N . GLN A 1 623 ? 33.785 -34.588 33.663 1.00 70.31 623 GLN A N 1
ATOM 5052 C CA . GLN A 1 623 ? 34.467 -35.884 33.719 1.00 70.31 623 GLN A CA 1
ATOM 5053 C C . GLN A 1 623 ? 34.926 -36.227 35.142 1.00 70.31 623 GLN A C 1
ATOM 5055 O O . GLN A 1 623 ? 35.431 -35.372 35.868 1.00 70.31 623 GLN A O 1
ATOM 5060 N N . ASP A 1 624 ? 34.798 -37.503 35.513 1.00 60.88 624 ASP A N 1
ATOM 5061 C CA . ASP A 1 624 ? 35.231 -38.025 36.812 1.00 60.88 624 ASP A CA 1
ATOM 5062 C C . ASP A 1 624 ? 36.748 -37.871 37.031 1.00 60.88 624 ASP A C 1
ATOM 5064 O O . ASP A 1 624 ? 37.543 -37.838 36.083 1.00 60.88 624 ASP A O 1
ATOM 5068 N N . SER A 1 625 ? 37.171 -37.827 38.301 1.00 61.56 625 SER A N 1
ATOM 5069 C CA . SER A 1 625 ? 38.561 -37.587 38.738 1.00 61.56 625 SER A CA 1
ATOM 5070 C C . SER A 1 625 ? 39.592 -38.628 38.270 1.00 61.56 625 SER A C 1
ATOM 5072 O O . SER A 1 625 ? 40.785 -38.453 38.497 1.00 61.56 625 SER A O 1
ATOM 5074 N N . SER A 1 626 ? 39.152 -39.717 37.635 1.00 58.44 626 SER A N 1
ATOM 5075 C CA . SER A 1 626 ? 39.998 -40.745 37.017 1.00 58.44 626 SER A CA 1
ATOM 5076 C C . SER A 1 626 ? 40.329 -40.470 35.543 1.00 58.44 626 SER A C 1
ATOM 5078 O O . SER A 1 626 ? 41.093 -41.221 34.936 1.00 58.44 626 SER A O 1
ATOM 5080 N N . SER A 1 627 ? 39.746 -39.431 34.938 1.00 60.16 627 SER A N 1
ATOM 5081 C CA . SER A 1 627 ? 39.973 -39.059 33.539 1.00 60.16 627 SER A CA 1
ATOM 5082 C C . SER A 1 627 ? 41.233 -38.200 33.364 1.00 60.16 627 SER A C 1
ATOM 5084 O O . SER A 1 627 ? 41.532 -37.322 34.168 1.00 60.16 627 SER A O 1
ATOM 5086 N N . LEU A 1 628 ? 41.957 -38.390 32.254 1.00 58.41 628 LEU A N 1
ATOM 5087 C CA . LEU A 1 628 ? 43.138 -37.580 31.894 1.00 58.41 628 LEU A CA 1
ATOM 5088 C C . LEU A 1 628 ? 42.828 -36.078 31.693 1.00 58.41 628 LEU A C 1
ATOM 5090 O O . LEU A 1 628 ? 43.755 -35.269 31.596 1.00 58.41 628 LEU A O 1
ATOM 5094 N N . LEU A 1 629 ? 41.543 -35.714 31.618 1.00 58.41 629 LEU A N 1
ATOM 5095 C CA . LEU A 1 629 ? 41.034 -34.358 31.408 1.00 58.41 629 LEU A CA 1
ATOM 5096 C C . LEU A 1 629 ? 40.467 -33.709 32.689 1.00 58.41 629 LEU A C 1
ATOM 5098 O O . LEU A 1 629 ? 39.977 -32.582 32.608 1.00 58.41 629 LEU A O 1
ATOM 5102 N N . SER A 1 630 ? 40.518 -34.381 33.850 1.00 60.38 630 SER A N 1
ATOM 5103 C CA . SER A 1 630 ? 39.910 -33.886 35.094 1.00 60.38 630 SER A CA 1
ATOM 5104 C C . SER A 1 630 ? 40.577 -32.591 35.566 1.00 60.38 630 SER A C 1
ATOM 5106 O O . SER A 1 630 ? 41.726 -32.617 36.015 1.00 60.38 630 SER A O 1
ATOM 5108 N N . LEU A 1 631 ? 39.876 -31.458 35.457 1.00 58.97 631 LEU A N 1
ATOM 5109 C CA . LEU A 1 631 ? 40.403 -30.125 35.778 1.00 58.97 631 LEU A CA 1
ATOM 5110 C C . LEU A 1 631 ? 41.026 -30.060 37.181 1.00 58.97 631 LEU A C 1
ATOM 5112 O O . LEU A 1 631 ? 40.570 -30.716 38.117 1.00 58.97 631 LEU A O 1
ATOM 5116 N N . ARG A 1 632 ? 42.067 -29.233 37.341 1.00 56.53 632 ARG A N 1
ATOM 5117 C CA . ARG A 1 632 ? 42.708 -29.029 38.645 1.00 56.53 632 ARG A CA 1
ATOM 5118 C C . ARG A 1 632 ? 41.656 -28.410 39.579 1.00 56.53 632 ARG A C 1
ATOM 5120 O O . ARG A 1 632 ? 41.075 -27.393 39.194 1.00 56.53 632 ARG A O 1
ATOM 5127 N N . PRO A 1 633 ? 41.396 -28.961 40.779 1.00 53.66 633 PRO A N 1
ATOM 5128 C CA . PRO A 1 633 ? 40.506 -28.303 41.723 1.00 53.66 633 PRO A CA 1
ATOM 5129 C C . PRO A 1 633 ? 41.088 -26.924 42.054 1.00 53.66 633 PRO A C 1
ATOM 5131 O O . PRO A 1 633 ? 42.205 -26.823 42.558 1.00 53.66 633 PRO A O 1
ATOM 5134 N N . TYR A 1 634 ? 40.346 -25.858 41.737 1.00 47.94 634 TYR A N 1
ATOM 5135 C CA . TYR A 1 634 ? 40.770 -24.466 41.957 1.00 47.94 634 TYR A CA 1
ATOM 5136 C C . TYR A 1 634 ? 40.935 -24.135 43.455 1.00 47.94 634 TYR A C 1
ATOM 5138 O O . TYR A 1 634 ? 41.598 -23.167 43.818 1.00 47.94 634 TYR A O 1
ATOM 5146 N N . TYR A 1 635 ? 40.382 -24.983 44.325 1.00 41.84 635 TYR A N 1
ATOM 5147 C CA . TYR A 1 635 ? 40.597 -24.977 45.764 1.00 41.84 635 TYR A CA 1
ATOM 5148 C C . TYR A 1 635 ? 41.278 -26.284 46.151 1.00 41.84 635 TYR A C 1
ATOM 5150 O O . TYR A 1 635 ? 40.688 -27.360 46.055 1.00 41.84 635 TYR A O 1
ATOM 5158 N N . GLY A 1 636 ? 42.544 -26.194 46.557 1.00 36.09 636 GLY A N 1
ATOM 5159 C CA . GLY A 1 636 ? 43.230 -27.320 47.173 1.00 36.09 636 GLY A CA 1
ATOM 5160 C C . GLY A 1 636 ? 42.419 -27.848 48.354 1.00 36.09 636 GLY A C 1
ATOM 5161 O O . GLY A 1 636 ? 41.766 -27.082 49.062 1.00 36.09 636 GLY A O 1
ATOM 5162 N N . ALA A 1 637 ? 42.476 -29.162 48.562 1.00 46.97 637 ALA A N 1
ATOM 5163 C CA . ALA A 1 637 ? 42.054 -29.799 49.798 1.00 46.97 637 ALA A CA 1
ATOM 5164 C C . ALA A 1 637 ? 42.676 -29.045 50.990 1.00 46.97 637 ALA A C 1
ATOM 5166 O O . ALA A 1 637 ? 43.871 -29.156 51.262 1.00 46.97 637 ALA A O 1
ATOM 5167 N N . GLY A 1 638 ? 41.873 -28.207 51.642 1.00 38.44 638 GLY A N 1
ATOM 5168 C CA . GLY A 1 638 ? 42.361 -27.214 52.587 1.00 38.44 638 GLY A CA 1
ATOM 5169 C C . GLY A 1 638 ? 41.221 -26.410 53.196 1.00 38.44 638 GLY A C 1
ATOM 5170 O O . GLY A 1 638 ? 41.053 -25.249 52.859 1.00 38.44 638 GLY A O 1
ATOM 5171 N N . LYS A 1 639 ? 40.481 -27.066 54.100 1.00 36.34 639 LYS A N 1
ATOM 5172 C CA . LYS A 1 639 ? 39.647 -26.499 55.176 1.00 36.34 639 LYS A CA 1
ATOM 5173 C C . LYS A 1 639 ? 38.710 -25.335 54.802 1.00 36.34 639 LYS A C 1
ATOM 5175 O O . LYS A 1 639 ? 39.106 -24.174 54.859 1.00 36.34 639 LYS A O 1
ATOM 5180 N N . LEU A 1 640 ? 37.432 -25.664 54.623 1.00 31.86 640 LEU A N 1
ATOM 5181 C CA . LEU A 1 640 ? 36.331 -24.951 55.278 1.00 31.86 640 LEU A CA 1
ATOM 5182 C C . LEU A 1 640 ? 35.509 -25.973 56.059 1.00 31.86 640 LEU A C 1
ATOM 5184 O O . LEU A 1 640 ? 35.273 -27.063 55.488 1.00 31.86 640 LEU A O 1
#

pLDDT: mean 76.38, std 19.79, range [23.66, 97.56]